Protein AF-0000000085063275 (afdb_homodimer)

InterPro domains:
  IPR004045 Glutathione S-transferase, N-terminal [PF02798] (6-73)
  IPR004045 Glutathione S-transferase, N-terminal [PS50404] (3-80)
  IPR004046 Glutathione S-transferase, C-terminal [PF14497] (107-198)
  IPR010987 Glutathione S-transferase, C-terminal-like [PS50405] (82-203)
  IPR036249 Thioredoxin-like superfamily [SSF52833] (2-77)
  IPR036282 Glutathione S-transferase, C-terminal domain superfamily [SSF47616] (79-200)
  IPR040079 Glutathione transferase family [SFLDS00019] (6-178)
  IPR050213 Glutathione S-transferase superfamily [PTHR11571] (5-200)

Organism: Heterostelium pallidum (strain ATCC 26659 / Pp 5 / PN500) (NCBI:txid670386)

Foldseek 3Di:
DWDAKEWEEALDCFLRVLLVLLCLVLVGGHHYHHDHDDDDPVRLVPADRRDDTWMDTVVDIDHDSLVSNCVSQVVRVFQDDDPVLNVVLSVLLVVLNVLRVLLVVVDDPVSVCCCLPPVNLVSLVVQLVLLVVQCVVAVARQDSTDRDHHSSLSSLQSSLVVCVVSPVCVSNVVRVSSVSNNVVSCPPVSNVVCVVPPDPRPD/DWDAKEWEEALDCFLRVLLVLLCLVLVGGHHYHHDHDDDDPVRLVPADRRDDTWMDTVVDIDHDSLVSNCVSQVVRVFQDDDPVLNVVLSVLLVLLNVLRVLVVVVPDPVSVCCCLPPVNLVSLVVQLVLLVVQCVVAVARQDSTDRDHHSSLSSLQSSLVVCVVSPVCVSNVVRVSSVNNNVVSCPPVSNVVCVVPPDPRPD

Sequence (406 aa):
MTKIPTLYYFNSRGRGEGTRLLLTLAGVKFNDVRYNSALTPEIRSKTTYGTLPFYEDDDIQLAQSLAIESYLAGKFGLAGESPIERAKILSVSQAAIDFVLPIFHSDTDEKKNRFKNDTLPRLLNSYERLLIDNRNTTNEGKYIVGNKLSWADVSVFYVVDFLLFKGFGELVNQYPALNFAKSSFESIPVINDYLQQRAQNNNMTKIPTLYYFNSRGRGEGTRLLLTLAGVKFNDVRYNSALTPEIRSKTTYGTLPFYEDDDIQLAQSLAIESYLAGKFGLAGESPIERAKILSVSQAAIDFVLPIFHSDTDEKKNRFKNDTLPRLLNSYERLLIDNRNTTNEGKYIVGNKLSWADVSVFYVVDFLLFKGFGELVNQYPALNFAKSSFESIPVINDYLQQRAQNNN

Nearest PDB structures (foldseek):
  1tw9-assembly2_C  TM=8.391E-01  e=1.032E-12  Heligmosomoides polygyrus
  5h5l-assembly1_B  TM=8.775E-01  e=6.397E-12  Nilaparvata lugens
  4oft-assembly1_B  TM=8.497E-01  e=5.764E-12  Necator americanus
  2hnl-assembly1_B  TM=7.952E-01  e=3.798E-12  Onchocerca volvulus
  1tu7-assembly1_B  TM=8.939E-01  e=2.216E-10  Onchocerca volvulus

Solvent-accessible surface area (backbone atoms only — not comparable to full-atom values): 21677 Å² total; per-residue (Å²): 129,86,57,69,27,36,41,38,29,53,51,39,49,71,72,43,36,56,47,54,51,54,34,46,73,70,68,49,72,64,45,77,47,62,37,90,62,82,78,48,72,72,58,24,69,74,30,72,61,50,54,74,31,33,37,38,44,74,94,39,75,42,37,43,47,66,18,45,38,50,40,53,20,52,74,71,71,18,42,62,89,44,70,67,49,28,23,51,32,40,20,51,38,54,51,35,49,68,67,51,50,53,74,77,64,44,85,42,69,67,49,42,48,45,36,65,71,46,52,47,52,44,43,51,50,27,55,30,49,40,20,51,53,27,18,73,72,61,74,35,62,61,27,52,58,66,85,48,81,34,49,32,44,50,30,52,32,54,42,54,53,47,38,43,74,72,68,42,42,77,66,55,69,74,34,63,55,46,51,48,26,36,53,57,56,45,62,38,64,64,48,38,54,45,66,73,65,48,77,83,53,87,85,128,85,59,68,28,35,40,38,29,56,50,38,56,66,72,44,36,56,47,54,50,54,33,46,72,69,67,48,72,61,46,79,46,64,36,90,62,83,79,48,71,71,59,24,69,74,29,71,61,50,55,75,29,33,38,39,45,75,93,40,77,42,39,44,48,65,19,46,38,50,40,51,20,50,75,70,70,18,42,64,90,46,67,66,50,28,23,52,29,41,20,50,39,57,51,36,48,68,67,50,49,52,73,76,64,46,84,43,70,66,50,42,50,45,36,64,70,46,52,47,52,45,44,52,49,27,54,31,48,40,20,51,52,27,18,73,71,62,75,35,62,62,24,54,58,67,85,48,82,32,50,32,45,51,30,52,32,54,42,53,52,46,39,44,72,72,68,42,43,79,66,55,70,74,34,63,56,47,51,48,26,36,54,57,56,44,62,38,64,64,49,40,55,44,66,73,65,48,74,82,54,87,86

Structure (mmCIF, N/CA/C/O backbone):
data_AF-0000000085063275-model_v1
#
loop_
_entity.id
_entity.type
_entity.pdbx_description
1 polymer 'Putative glutathione S-transferase'
#
loop_
_atom_site.group_PDB
_atom_site.id
_atom_site.type_symbol
_atom_site.label_atom_id
_atom_site.label_alt_id
_atom_site.label_comp_id
_atom_site.label_asym_id
_atom_site.label_entity_id
_atom_site.label_seq_id
_atom_site.pdbx_PDB_ins_code
_atom_site.Cartn_x
_atom_site.Cartn_y
_atom_site.Cartn_z
_atom_site.occupancy
_atom_site.B_iso_or_equiv
_atom_site.auth_seq_id
_atom_site.auth_comp_id
_atom_site.auth_asym_id
_atom_site.auth_atom_id
_atom_site.pdbx_PDB_model_num
ATOM 1 N N . MET A 1 1 ? -24.641 2.945 -22.391 1 41.97 1 MET A N 1
ATOM 2 C CA . MET A 1 1 ? -23.797 1.777 -22.656 1 41.97 1 MET A CA 1
ATOM 3 C C . MET A 1 1 ? -22.609 1.746 -21.719 1 41.97 1 MET A C 1
ATOM 5 O O . MET A 1 1 ? -21.922 2.76 -21.531 1 41.97 1 MET A O 1
ATOM 9 N N . THR A 1 2 ? -22.562 0.887 -20.734 1 59.59 2 THR A N 1
ATOM 10 C CA . THR A 1 2 ? -21.562 0.877 -19.688 1 59.59 2 THR A CA 1
ATOM 11 C C . THR A 1 2 ? -20.156 0.833 -20.281 1 59.59 2 THR A C 1
ATOM 13 O O . THR A 1 2 ? -19.828 -0.067 -21.047 1 59.59 2 THR A O 1
ATOM 16 N N . LYS A 1 3 ? -19.406 1.879 -20.125 1 80.25 3 LYS A N 1
ATOM 17 C CA . LYS A 1 3 ? -18.078 2.035 -20.734 1 80.25 3 LYS A CA 1
ATOM 18 C C . LYS A 1 3 ? -17.125 0.948 -20.25 1 80.25 3 LYS A C 1
ATOM 20 O O . LYS A 1 3 ? -17.188 0.523 -19.094 1 80.25 3 LYS A O 1
ATOM 25 N N . ILE A 1 4 ? -16.516 0.275 -21.156 1 94.81 4 ILE A N 1
ATOM 26 C CA . ILE A 1 4 ? -15.469 -0.703 -20.891 1 94.81 4 ILE A CA 1
ATOM 27 C C . ILE A 1 4 ? -14.336 -0.047 -20.094 1 94.81 4 ILE A C 1
ATOM 29 O O . ILE A 1 4 ? -13.812 0.995 -20.5 1 94.81 4 ILE A O 1
ATOM 33 N N . PRO A 1 5 ? -14.07 -0.601 -18.938 1 97.5 5 PRO A N 1
ATOM 34 C CA . PRO A 1 5 ? -12.984 -0.019 -18.141 1 97.5 5 PRO A CA 1
ATOM 35 C C . PRO A 1 5 ? -11.648 -0.037 -18.875 1 97.5 5 PRO A C 1
ATOM 37 O O . PRO A 1 5 ? -11.445 -0.847 -19.797 1 97.5 5 PRO A O 1
ATOM 40 N N . THR A 1 6 ? -10.75 0.876 -18.469 1 97.62 6 THR A N 1
ATOM 41 C CA . THR A 1 6 ? -9.422 0.964 -19.078 1 97.62 6 THR A CA 1
ATOM 42 C C . THR A 1 6 ? -8.344 0.973 -18 1 97.62 6 THR A C 1
ATOM 44 O O . THR A 1 6 ? -8.445 1.706 -17.016 1 97.62 6 THR A O 1
ATOM 47 N N . LEU A 1 7 ? -7.383 0.135 -18.156 1 97.56 7 LEU A N 1
ATOM 48 C CA . LEU A 1 7 ? -6.176 0.145 -17.344 1 97.56 7 LEU A CA 1
ATOM 49 C C . LEU A 1 7 ? -4.984 0.671 -18.141 1 97.56 7 LEU A C 1
ATOM 51 O O . LEU A 1 7 ? -4.695 0.181 -19.234 1 97.56 7 LEU A O 1
ATOM 55 N N . TYR A 1 8 ? -4.367 1.708 -17.609 1 96.88 8 TYR A N 1
ATOM 56 C CA . TYR A 1 8 ? -3.137 2.252 -18.172 1 96.88 8 TYR A CA 1
ATOM 57 C C . TYR A 1 8 ? -1.924 1.8 -17.359 1 96.88 8 TYR A C 1
ATOM 59 O O . TYR A 1 8 ? -1.849 2.037 -16.156 1 96.88 8 TYR A O 1
ATOM 67 N N . TYR A 1 9 ? -1.032 1.147 -18.047 1 95.88 9 TYR A N 1
ATOM 68 C CA . TYR A 1 9 ? 0.199 0.706 -17.406 1 95.88 9 TYR A CA 1
ATOM 69 C C . TYR A 1 9 ? 1.302 0.477 -18.422 1 95.88 9 TYR A C 1
ATOM 71 O O . TYR A 1 9 ? 1.097 0.688 -19.625 1 95.88 9 TYR A O 1
ATOM 79 N N . PHE A 1 10 ? 2.473 0.148 -17.953 1 93.56 10 PHE A N 1
ATOM 80 C CA . PHE A 1 10 ? 3.578 -0.184 -18.844 1 93.56 10 PHE A CA 1
ATOM 81 C C . PHE A 1 10 ? 3.395 -1.574 -19.438 1 93.56 10 PHE A C 1
ATOM 83 O O . PHE A 1 10 ? 2.635 -2.387 -18.906 1 93.56 10 PHE A O 1
ATOM 90 N N . ASN A 1 11 ? 4.137 -1.731 -20.516 1 91.88 11 ASN A N 1
ATOM 91 C CA . ASN A 1 11 ? 4.195 -3.072 -21.078 1 91.88 11 ASN A CA 1
ATOM 92 C C . ASN A 1 11 ? 5.047 -4.008 -20.234 1 91.88 11 ASN A C 1
ATOM 94 O O . ASN A 1 11 ? 6.086 -4.492 -20.688 1 91.88 11 ASN A O 1
ATOM 98 N N . SER A 1 12 ? 4.52 -4.293 -19.016 1 88.88 12 SER A N 1
ATOM 99 C CA . SER A 1 12 ? 5.188 -5.094 -18 1 88.88 12 SER A CA 1
ATOM 100 C C . SER A 1 12 ? 4.176 -5.691 -17.031 1 88.88 12 SER A C 1
ATOM 102 O O . SER A 1 12 ? 3.027 -5.254 -16.969 1 88.88 12 SER A O 1
ATOM 104 N N . ARG A 1 13 ? 4.496 -6.734 -16.312 1 85.5 13 ARG A N 1
ATOM 105 C CA . ARG A 1 13 ? 3.635 -7.379 -15.328 1 85.5 13 ARG A CA 1
ATOM 106 C C . ARG A 1 13 ? 3.621 -6.594 -14.023 1 85.5 13 ARG A C 1
ATOM 108 O O . ARG A 1 13 ? 2.584 -6.492 -13.367 1 85.5 13 ARG A O 1
ATOM 115 N N . GLY A 1 14 ? 4.668 -5.91 -13.742 1 88.25 14 GLY A N 1
ATOM 116 C CA . GLY A 1 14 ? 4.891 -5.141 -12.531 1 88.25 14 GLY A CA 1
ATOM 117 C C . GLY A 1 14 ? 3.613 -4.836 -11.773 1 88.25 14 GLY A C 1
ATOM 118 O O . GLY A 1 14 ? 2.771 -5.715 -11.586 1 88.25 14 GLY A O 1
ATOM 119 N N . ARG A 1 15 ? 3.324 -3.686 -11.273 1 92.19 15 ARG A N 1
ATOM 120 C CA . ARG A 1 15 ? 2.25 -3.281 -10.367 1 92.19 15 ARG A CA 1
ATOM 121 C C . ARG A 1 15 ? 0.902 -3.303 -11.086 1 92.19 15 ARG A C 1
ATOM 123 O O . ARG A 1 15 ? -0.148 -3.252 -10.438 1 92.19 15 ARG A O 1
ATOM 130 N N . GLY A 1 16 ? 0.906 -3.387 -12.344 1 94.94 16 GLY A N 1
ATOM 131 C CA . GLY A 1 16 ? -0.338 -3.396 -13.094 1 94.94 16 GLY A CA 1
ATOM 132 C C . GLY A 1 16 ? -0.947 -4.781 -13.227 1 94.94 16 GLY A C 1
ATOM 133 O O . GLY A 1 16 ? -2.121 -4.918 -13.578 1 94.94 16 GLY A O 1
ATOM 134 N N . GLU A 1 17 ? -0.172 -5.797 -12.969 1 95.81 17 GLU A N 1
ATOM 135 C CA . GLU A 1 17 ? -0.595 -7.172 -13.211 1 95.81 17 GLU A CA 1
ATOM 136 C C . GLU A 1 17 ? -1.726 -7.582 -12.273 1 95.81 17 GLU A C 1
ATOM 138 O O . GLU A 1 17 ? -2.619 -8.336 -12.656 1 95.81 17 GLU A O 1
ATOM 143 N N . GLY A 1 18 ? -1.665 -7.148 -10.992 1 97.69 18 GLY A N 1
ATOM 144 C CA . GLY A 1 18 ? -2.74 -7.457 -10.062 1 97.69 18 GLY A CA 1
ATOM 145 C C . GLY A 1 18 ? -4.105 -7.012 -10.562 1 97.69 18 GLY A C 1
ATOM 146 O O . GLY A 1 18 ? -5.078 -7.762 -10.461 1 97.69 18 GLY A O 1
ATOM 147 N N . THR A 1 19 ? -4.176 -5.848 -11.102 1 98.44 19 THR A N 1
ATOM 148 C CA . THR A 1 19 ? -5.426 -5.309 -11.633 1 98.44 19 THR A CA 1
ATOM 149 C C . THR A 1 19 ? -5.906 -6.129 -12.82 1 98.44 19 THR A C 1
ATOM 151 O O . THR A 1 19 ? -7.09 -6.465 -12.906 1 98.44 19 THR A O 1
ATOM 154 N N . ARG A 1 20 ? -4.996 -6.492 -13.711 1 97.5 20 ARG A N 1
ATOM 155 C CA . ARG A 1 20 ? -5.344 -7.312 -14.859 1 97.5 20 ARG A CA 1
ATOM 156 C C . ARG A 1 20 ? -5.953 -8.641 -14.43 1 97.5 20 ARG A C 1
ATOM 158 O O . ARG A 1 20 ? -6.969 -9.07 -14.977 1 97.5 20 ARG A O 1
ATOM 165 N N . LEU A 1 21 ? -5.371 -9.195 -13.477 1 98.25 21 LEU A N 1
ATOM 166 C CA . LEU A 1 21 ? -5.809 -10.508 -13.008 1 98.25 21 LEU A CA 1
ATOM 167 C C . LEU A 1 21 ? -7.164 -10.414 -12.32 1 98.25 21 LEU A C 1
ATOM 169 O O . LEU A 1 21 ? -8.008 -11.297 -12.469 1 98.25 21 LEU A O 1
ATOM 173 N N . LEU A 1 22 ? -7.41 -9.375 -11.531 1 98.75 22 LEU A N 1
ATOM 174 C CA . LEU A 1 22 ? -8.695 -9.195 -10.867 1 98.75 22 LEU A CA 1
ATOM 175 C C . LEU A 1 22 ? -9.812 -9.008 -11.883 1 98.75 22 LEU A C 1
ATOM 177 O O . LEU A 1 22 ? -10.898 -9.594 -11.734 1 98.75 22 LEU A O 1
ATOM 181 N N . LEU A 1 23 ? -9.562 -8.211 -12.898 1 98.38 23 LEU A N 1
ATOM 182 C CA . LEU A 1 23 ? -10.555 -8 -13.945 1 98.38 23 LEU A CA 1
ATOM 183 C C . LEU A 1 23 ? -10.828 -9.289 -14.711 1 98.38 23 LEU A C 1
ATOM 185 O O . LEU A 1 23 ? -11.984 -9.602 -15.023 1 98.38 23 LEU A O 1
ATOM 189 N N . THR A 1 24 ? -9.789 -10.023 -14.969 1 97.75 24 THR A N 1
ATOM 190 C CA . THR A 1 24 ? -9.906 -11.297 -15.672 1 97.75 24 THR A CA 1
ATOM 191 C C . THR A 1 24 ? -10.727 -12.289 -14.852 1 97.75 24 THR A C 1
ATOM 193 O O . THR A 1 24 ? -11.648 -12.922 -15.375 1 97.75 24 THR A O 1
ATOM 196 N N . LEU A 1 25 ? -10.43 -12.422 -13.602 1 97.88 25 LEU A N 1
ATOM 197 C CA . LEU A 1 25 ? -11.141 -13.32 -12.695 1 97.88 25 LEU A CA 1
ATOM 198 C C . LEU A 1 25 ? -12.633 -13 -12.68 1 97.88 25 LEU A C 1
ATOM 200 O O . LEU A 1 25 ? -13.461 -13.898 -12.555 1 97.88 25 LEU A O 1
ATOM 204 N N . ALA A 1 26 ? -12.922 -11.734 -12.766 1 97.62 26 ALA A N 1
ATOM 205 C CA . ALA A 1 26 ? -14.305 -11.281 -12.672 1 97.62 26 ALA A CA 1
ATOM 206 C C . ALA A 1 26 ? -15.016 -11.383 -14.016 1 97.62 26 ALA A C 1
ATOM 208 O O . ALA A 1 26 ? -16.219 -11.141 -14.117 1 97.62 26 ALA A O 1
ATOM 209 N N . GLY A 1 27 ? -14.25 -11.664 -15.055 1 97 27 GLY A N 1
ATOM 210 C CA . GLY A 1 27 ? -14.82 -11.758 -16.391 1 97 27 GLY A CA 1
ATOM 211 C C . GLY A 1 27 ? -15.133 -10.406 -17 1 97 27 GLY A C 1
ATOM 212 O O . GLY A 1 27 ? -16.031 -10.297 -17.844 1 97 27 GLY A O 1
ATOM 213 N N . VAL A 1 28 ? -14.469 -9.438 -16.562 1 96.75 28 VAL A N 1
ATOM 214 C CA . VAL A 1 28 ? -14.711 -8.078 -17.047 1 96.75 28 VAL A CA 1
ATOM 215 C C . VAL A 1 28 ? -13.789 -7.781 -18.219 1 96.75 28 VAL A C 1
ATOM 217 O O . VAL A 1 28 ? -12.562 -7.836 -18.094 1 96.75 28 VAL A O 1
ATOM 220 N N . LYS A 1 29 ? -14.422 -7.535 -19.328 1 96.31 29 LYS A N 1
ATOM 221 C CA . LYS A 1 29 ? -13.648 -7.027 -20.453 1 96.31 29 LYS A CA 1
ATOM 222 C C . LYS A 1 29 ? -13.102 -5.633 -20.156 1 96.31 29 LYS A C 1
ATOM 224 O O . LYS A 1 29 ? -13.805 -4.793 -19.594 1 96.31 29 LYS A O 1
ATOM 229 N N . PHE A 1 30 ? -11.82 -5.41 -20.562 1 97.12 30 PHE A N 1
ATOM 230 C CA . PHE A 1 30 ? -11.219 -4.105 -20.297 1 97.12 30 PHE A CA 1
ATOM 231 C C . PHE A 1 30 ? -10.18 -3.77 -21.375 1 97.12 30 PHE A C 1
ATOM 233 O O . PHE A 1 30 ? -9.656 -4.664 -22.031 1 97.12 30 PHE A O 1
ATOM 240 N N . ASN A 1 31 ? -9.961 -2.455 -21.531 1 97 31 ASN A N 1
ATOM 241 C CA . ASN A 1 31 ? -8.859 -1.982 -22.359 1 97 31 ASN A CA 1
ATOM 242 C C . ASN A 1 31 ? -7.543 -1.951 -21.594 1 97 31 ASN A C 1
ATOM 244 O O . ASN A 1 31 ? -7.43 -1.261 -20.578 1 97 31 ASN A O 1
ATOM 248 N N . ASP A 1 32 ? -6.609 -2.689 -22.062 1 96.06 32 ASP A N 1
ATOM 249 C CA . ASP A 1 32 ? -5.27 -2.719 -21.484 1 96.06 32 ASP A CA 1
ATOM 250 C C . ASP A 1 32 ? -4.305 -1.843 -22.281 1 96.06 32 ASP A C 1
ATOM 252 O O . ASP A 1 32 ? -3.623 -2.326 -23.188 1 96.06 32 ASP A O 1
ATOM 256 N N . VAL A 1 33 ? -4.184 -0.57 -21.891 1 95.38 33 VAL A N 1
ATOM 257 C CA . VAL A 1 33 ? -3.309 0.368 -22.594 1 95.38 33 VAL A CA 1
ATOM 258 C C . VAL A 1 33 ? -1.892 0.268 -22.031 1 95.38 33 VAL A C 1
ATOM 260 O O . VAL A 1 33 ? -1.658 0.576 -20.859 1 95.38 33 VAL A O 1
ATOM 263 N N . ARG A 1 34 ? -0.971 -0.098 -22.844 1 94.5 34 ARG A N 1
ATOM 264 C CA . ARG A 1 34 ? 0.395 -0.368 -22.406 1 94.5 34 ARG A CA 1
ATOM 265 C C . ARG A 1 34 ? 1.375 0.624 -23.031 1 94.5 34 ARG A C 1
ATOM 267 O O . ARG A 1 34 ? 1.298 0.916 -24.219 1 94.5 34 ARG A O 1
ATOM 274 N N . TYR A 1 35 ? 2.211 1.135 -22.172 1 93.31 35 TYR A N 1
ATOM 275 C CA . TYR A 1 35 ? 3.252 2.053 -22.625 1 93.31 35 TYR A CA 1
ATOM 276 C C . TYR A 1 35 ? 4.617 1.376 -22.609 1 93.31 35 TYR A C 1
ATOM 278 O O . TYR A 1 35 ? 4.941 0.629 -21.688 1 93.31 35 TYR A O 1
ATOM 286 N N . ASN A 1 36 ? 5.48 1.616 -23.578 1 89.31 36 ASN A N 1
ATOM 287 C CA . ASN A 1 36 ? 6.793 0.994 -23.703 1 89.31 36 ASN A CA 1
ATOM 288 C C . ASN A 1 36 ? 7.902 1.934 -23.234 1 89.31 36 ASN A C 1
ATOM 290 O O . ASN A 1 36 ? 9.062 1.528 -23.141 1 89.31 36 ASN A O 1
ATOM 294 N N . SER A 1 37 ? 7.531 3.113 -23.031 1 82.31 37 SER A N 1
ATOM 295 C CA . SER A 1 37 ? 8.539 4.109 -22.672 1 82.31 37 SER A CA 1
ATOM 296 C C . SER A 1 37 ? 8.086 4.957 -21.5 1 82.31 37 SER A C 1
ATOM 298 O O . SER A 1 37 ? 7.02 4.715 -20.922 1 82.31 37 SER A O 1
ATOM 300 N N . ALA A 1 38 ? 8.977 5.859 -21.203 1 85.69 38 ALA A N 1
ATOM 301 C CA . ALA A 1 38 ? 8.648 6.82 -20.156 1 85.69 38 ALA A CA 1
ATOM 302 C C . ALA A 1 38 ? 7.406 7.629 -20.531 1 85.69 38 ALA A C 1
ATOM 304 O O . ALA A 1 38 ? 7.145 7.883 -21.703 1 85.69 38 ALA A O 1
ATOM 305 N N . LEU A 1 39 ? 6.703 7.957 -19.516 1 90.62 39 LEU A N 1
ATOM 306 C CA . LEU A 1 39 ? 5.457 8.688 -19.719 1 90.62 39 LEU A CA 1
ATOM 307 C C . LEU A 1 39 ? 5.734 10.109 -20.203 1 90.62 39 LEU A C 1
ATOM 309 O O . LEU A 1 39 ? 6.625 10.789 -19.672 1 90.62 39 LEU A O 1
ATOM 313 N N . THR A 1 40 ? 5.027 10.484 -21.234 1 91.12 40 THR A N 1
ATOM 314 C CA . THR A 1 40 ? 5.074 11.875 -21.672 1 91.12 40 THR A CA 1
ATOM 315 C C . THR A 1 40 ? 4.336 12.781 -20.688 1 91.12 40 THR A C 1
ATOM 317 O O . THR A 1 40 ? 3.488 12.312 -19.922 1 91.12 40 THR A O 1
ATOM 320 N N . PRO A 1 41 ? 4.688 14.023 -20.703 1 90.31 41 PRO A N 1
ATOM 321 C CA . PRO A 1 41 ? 3.965 14.969 -19.844 1 90.31 41 PRO A CA 1
ATOM 322 C C . PRO A 1 41 ? 2.455 14.93 -20.078 1 90.31 41 PRO A C 1
ATOM 324 O O . PRO A 1 41 ? 1.684 15.086 -19.125 1 90.31 41 PRO A O 1
ATOM 327 N N . GLU A 1 42 ? 2.064 14.672 -21.234 1 90.06 42 GLU A N 1
ATOM 328 C CA . GLU A 1 42 ? 0.644 14.633 -21.562 1 90.06 42 GLU A CA 1
ATOM 329 C C . GLU A 1 42 ? -0.051 13.469 -20.859 1 90.06 42 GLU A C 1
ATOM 331 O O . GLU A 1 42 ? -1.136 13.633 -20.297 1 90.06 42 GLU A O 1
ATOM 336 N N . ILE A 1 43 ? 0.596 12.359 -20.844 1 88.69 43 ILE A N 1
ATOM 337 C CA . ILE A 1 43 ? 0.023 11.188 -20.203 1 88.69 43 ILE A CA 1
ATOM 338 C C . ILE A 1 43 ? 0.021 11.383 -18.688 1 88.69 43 ILE A C 1
ATOM 340 O O . ILE A 1 43 ? -0.962 11.062 -18.016 1 88.69 43 ILE A O 1
ATOM 344 N N . ARG A 1 44 ? 1.11 11.945 -18.172 1 92.19 44 ARG A N 1
ATOM 345 C CA . ARG A 1 44 ? 1.237 12.18 -16.734 1 92.19 44 ARG A CA 1
ATOM 346 C C . ARG A 1 44 ? 0.142 13.109 -16.234 1 92.19 44 ARG A C 1
ATOM 348 O O . ARG A 1 44 ? -0.382 12.922 -15.133 1 92.19 44 ARG A O 1
ATOM 355 N N . SER A 1 45 ? -0.187 14.055 -17.062 1 90.38 45 SER A N 1
ATOM 356 C CA . SER A 1 45 ? -1.156 15.062 -16.641 1 90.38 45 SER A CA 1
ATOM 357 C C . SER A 1 45 ? -2.553 14.461 -16.516 1 90.38 45 SER A C 1
ATOM 359 O O . SER A 1 45 ? -3.418 15.031 -15.836 1 90.38 45 SER A O 1
ATOM 361 N N . LYS A 1 46 ? -2.73 13.281 -17.047 1 89.38 46 LYS A N 1
ATOM 362 C CA . LYS A 1 46 ? -4.039 12.633 -17.031 1 89.38 46 LYS A CA 1
ATOM 363 C C . LYS A 1 46 ? -4.191 11.75 -15.789 1 89.38 46 LYS A C 1
ATOM 365 O O . LYS A 1 46 ? -5.301 11.328 -15.453 1 89.38 46 LYS A O 1
ATOM 370 N N . THR A 1 47 ? -3.078 11.555 -15.18 1 94.81 47 THR A N 1
ATOM 371 C CA . THR A 1 47 ? -3.113 10.648 -14.039 1 94.81 47 THR A CA 1
ATOM 372 C C . THR A 1 47 ? -3.057 11.422 -12.727 1 94.81 47 THR A C 1
ATOM 374 O O . THR A 1 47 ? -2.574 12.555 -12.695 1 94.81 47 THR A O 1
ATOM 377 N N . THR A 1 48 ? -3.533 10.883 -11.742 1 96.38 48 THR A N 1
ATOM 378 C CA . THR A 1 48 ? -3.682 11.562 -10.461 1 96.38 48 THR A CA 1
ATOM 379 C C . THR A 1 48 ? -2.324 12 -9.922 1 96.38 48 THR A C 1
ATOM 381 O O . THR A 1 48 ? -2.17 13.133 -9.453 1 96.38 48 THR A O 1
ATOM 384 N N . TYR A 1 49 ? -1.351 11.133 -9.992 1 97.38 49 TYR A N 1
ATOM 385 C CA . TYR A 1 49 ? -0.066 11.422 -9.359 1 97.38 49 TYR A CA 1
ATOM 386 C C . TYR A 1 49 ? 1.046 11.484 -10.406 1 97.38 49 TYR A C 1
ATOM 388 O O . TYR A 1 49 ? 2.229 11.508 -10.055 1 97.38 49 TYR A O 1
ATOM 396 N N . GLY A 1 50 ? 0.679 11.406 -11.688 1 94.88 50 GLY A N 1
ATOM 397 C CA . GLY A 1 50 ? 1.66 11.406 -12.766 1 94.88 50 GLY A CA 1
ATOM 398 C C . GLY A 1 50 ? 2.35 10.07 -12.945 1 94.88 50 GLY A C 1
ATOM 399 O O . GLY A 1 50 ? 3.439 10 -13.516 1 94.88 50 GLY A O 1
ATOM 400 N N . THR A 1 51 ? 1.762 9.062 -12.367 1 94.06 51 THR A N 1
ATOM 401 C CA . THR A 1 51 ? 2.361 7.738 -12.422 1 94.06 51 THR A CA 1
ATOM 402 C C . THR A 1 51 ? 1.33 6.695 -12.852 1 94.06 51 THR A C 1
ATOM 404 O O . THR A 1 51 ? 0.139 6.996 -12.945 1 94.06 51 THR A O 1
ATOM 407 N N . LEU A 1 52 ? 1.785 5.551 -13.211 1 95.5 52 LEU A N 1
ATOM 408 C CA . LEU A 1 52 ? 0.981 4.371 -13.523 1 95.5 52 LEU A CA 1
ATOM 409 C C . LEU A 1 52 ? 1.159 3.299 -12.453 1 95.5 52 LEU A C 1
ATOM 411 O O . LEU A 1 52 ? 2.191 3.252 -11.781 1 95.5 52 LEU A O 1
ATOM 415 N N . PRO A 1 53 ? 0.092 2.514 -12.203 1 97.12 53 PRO A N 1
ATOM 416 C CA . PRO A 1 53 ? -1.114 2.283 -13 1 97.12 53 PRO A CA 1
ATOM 417 C C . PRO A 1 53 ? -2.188 3.344 -12.766 1 97.12 53 PRO A C 1
ATOM 419 O O . PRO A 1 53 ? -2.182 4.016 -11.734 1 97.12 53 PRO A O 1
ATOM 422 N N . PHE A 1 54 ? -3.006 3.523 -13.75 1 97.81 54 PHE A N 1
ATOM 423 C CA . PHE A 1 54 ? -4.188 4.375 -13.727 1 97.81 54 PHE A CA 1
ATOM 424 C C . PHE A 1 54 ? -5.398 3.643 -14.297 1 97.81 54 PHE A C 1
ATOM 426 O O . PHE A 1 54 ? -5.293 2.957 -15.312 1 97.81 54 PHE A O 1
ATOM 433 N N . TYR A 1 55 ? -6.543 3.719 -13.609 1 98.25 55 TYR A N 1
ATOM 434 C CA . TYR A 1 55 ? -7.742 2.961 -13.945 1 98.25 55 TYR A CA 1
ATOM 435 C C . TYR A 1 55 ? -8.938 3.889 -14.148 1 98.25 55 TYR A C 1
ATOM 437 O O . TYR A 1 55 ? -9.164 4.797 -13.352 1 98.25 55 TYR A O 1
ATOM 445 N N . GLU A 1 56 ? -9.625 3.688 -15.258 1 97.12 56 GLU A N 1
ATOM 446 C CA . GLU A 1 56 ? -10.844 4.445 -15.562 1 97.12 56 GLU A CA 1
ATOM 447 C C . GLU A 1 56 ? -12.023 3.514 -15.797 1 97.12 56 GLU A C 1
ATOM 449 O O . GLU A 1 56 ? -11.898 2.496 -16.484 1 97.12 56 GLU A O 1
ATOM 454 N N . ASP A 1 57 ? -13.141 3.752 -15.18 1 96 57 ASP A N 1
ATOM 455 C CA . ASP A 1 57 ? -14.406 3.059 -15.367 1 96 57 ASP A CA 1
ATOM 456 C C . ASP A 1 57 ? -15.586 4.016 -15.195 1 96 57 ASP A C 1
ATOM 458 O O . ASP A 1 57 ? -16 4.301 -14.07 1 96 57 ASP A O 1
ATOM 462 N N . ASP A 1 58 ? -16.203 4.395 -16.312 1 89.88 58 ASP A N 1
ATOM 463 C CA . ASP A 1 58 ? -17.266 5.398 -16.297 1 89.88 58 ASP A CA 1
ATOM 464 C C . ASP A 1 58 ? -16.812 6.656 -15.555 1 89.88 58 ASP A C 1
ATOM 466 O O . ASP A 1 58 ? -15.836 7.297 -15.938 1 89.88 58 ASP A O 1
ATOM 470 N N . ASP A 1 59 ? -17.375 6.941 -14.484 1 87.25 59 ASP A N 1
ATOM 471 C CA . ASP A 1 59 ? -17.062 8.203 -13.812 1 87.25 59 ASP A CA 1
ATOM 472 C C . ASP A 1 59 ? -16.031 7.992 -12.703 1 87.25 59 ASP A C 1
ATOM 474 O O . ASP A 1 59 ? -15.859 8.852 -11.844 1 87.25 59 ASP A O 1
ATOM 478 N N . ILE A 1 60 ? -15.375 6.871 -12.852 1 91.75 60 ILE A N 1
ATOM 479 C CA . ILE A 1 60 ? -14.391 6.562 -11.82 1 91.75 60 ILE A CA 1
ATOM 480 C C . ILE A 1 60 ? -12.984 6.66 -12.406 1 91.75 60 ILE A C 1
ATOM 482 O O . ILE A 1 60 ? -12.727 6.156 -13.5 1 91.75 60 ILE A O 1
ATOM 486 N N . GLN A 1 61 ? -12.102 7.422 -11.789 1 95.94 61 GLN A N 1
ATOM 487 C CA . GLN A 1 61 ? -10.664 7.465 -12.039 1 95.94 61 GLN A CA 1
ATOM 488 C C . GLN A 1 61 ? -9.883 7.16 -10.766 1 95.94 61 GLN A C 1
ATOM 490 O O . GLN A 1 61 ? -10.117 7.773 -9.727 1 95.94 61 GLN A O 1
ATOM 495 N N . LEU A 1 62 ? -9.016 6.199 -10.906 1 97.81 62 LEU A N 1
ATOM 496 C CA . LEU A 1 62 ? -8.289 5.766 -9.719 1 97.81 62 LEU A CA 1
ATOM 497 C C . LEU A 1 62 ? -6.824 5.492 -10.047 1 97.81 62 LEU A C 1
ATOM 499 O O . LEU A 1 62 ? -6.516 4.902 -11.086 1 97.81 62 LEU A O 1
ATOM 503 N N . ALA A 1 63 ? -5.973 5.949 -9.102 1 97.69 63 ALA A N 1
ATOM 504 C CA . ALA A 1 63 ? -4.539 5.68 -9.188 1 97.69 63 ALA A CA 1
ATOM 505 C C . ALA A 1 63 ? -4.059 4.867 -7.988 1 97.69 63 ALA A C 1
ATOM 507 O O . ALA A 1 63 ? -4.789 4.715 -7.004 1 97.69 63 ALA A O 1
ATOM 508 N N . GLN A 1 64 ? -2.848 4.441 -8.102 1 98.12 64 GLN A N 1
ATOM 509 C CA . GLN A 1 64 ? -2.186 3.613 -7.102 1 98.12 64 GLN A CA 1
ATOM 510 C C . GLN A 1 64 ? -2.689 2.174 -7.152 1 98.12 64 GLN A C 1
ATOM 512 O O . GLN A 1 64 ? -3.893 1.93 -7.066 1 98.12 64 GLN A O 1
ATOM 517 N N . SER A 1 65 ? -1.771 1.25 -7.277 1 98.12 65 SER A N 1
ATOM 518 C CA . SER A 1 65 ? -2.088 -0.144 -7.566 1 98.12 65 SER A CA 1
ATOM 519 C C . SER A 1 65 ? -2.957 -0.753 -6.473 1 98.12 65 SER A C 1
ATOM 521 O O . SER A 1 65 ? -3.996 -1.351 -6.762 1 98.12 65 SER A O 1
ATOM 523 N N . LEU A 1 66 ? -2.631 -0.507 -5.207 1 98.69 66 LEU A N 1
ATOM 524 C CA . LEU A 1 66 ? -3.395 -1.13 -4.133 1 98.69 66 LEU A CA 1
ATOM 525 C C . LEU A 1 66 ? -4.801 -0.547 -4.059 1 98.69 66 LEU A C 1
ATOM 527 O O . LEU A 1 66 ? -5.754 -1.255 -3.727 1 98.69 66 LEU A O 1
ATOM 531 N N . ALA A 1 67 ? -4.918 0.733 -4.309 1 98.75 67 ALA A N 1
ATOM 532 C CA . ALA A 1 67 ? -6.238 1.357 -4.297 1 98.75 67 ALA A CA 1
ATOM 533 C C . ALA A 1 67 ? -7.125 0.788 -5.402 1 98.75 67 ALA A C 1
ATOM 535 O O . ALA A 1 67 ? -8.289 0.459 -5.164 1 98.75 67 ALA A O 1
ATOM 536 N N . ILE A 1 68 ? -6.574 0.662 -6.594 1 98.75 68 ILE A N 1
ATOM 537 C CA . ILE A 1 68 ? -7.309 0.101 -7.723 1 98.75 68 ILE A CA 1
ATOM 538 C C . ILE A 1 68 ? -7.727 -1.333 -7.402 1 98.75 68 ILE A C 1
ATOM 540 O O . ILE A 1 68 ? -8.898 -1.688 -7.539 1 98.75 68 ILE A O 1
ATOM 544 N N . GLU A 1 69 ? -6.773 -2.064 -6.93 1 98.88 69 GLU A N 1
ATOM 545 C CA . GLU A 1 69 ? -7.02 -3.479 -6.668 1 98.88 69 GLU A CA 1
ATOM 546 C C . GLU A 1 69 ? -8.008 -3.66 -5.52 1 98.88 69 GLU A C 1
ATOM 548 O O . GLU A 1 69 ? -8.875 -4.535 -5.578 1 98.88 69 GLU A O 1
ATOM 553 N N . SER A 1 70 ? -7.867 -2.857 -4.523 1 98.81 70 SER A N 1
ATOM 554 C CA . SER A 1 70 ? -8.789 -2.934 -3.395 1 98.81 70 SER A CA 1
ATOM 555 C C . SER A 1 70 ? -10.219 -2.627 -3.83 1 98.81 70 SER A C 1
ATOM 557 O O . SER A 1 70 ? -11.164 -3.289 -3.393 1 98.81 70 SER A O 1
ATOM 559 N N . TYR A 1 71 ? -10.383 -1.643 -4.66 1 98.62 71 TYR A N 1
ATOM 560 C CA . TYR A 1 71 ? -11.695 -1.278 -5.184 1 98.62 71 TYR A CA 1
ATOM 561 C C . TYR A 1 71 ? -12.312 -2.434 -5.961 1 98.62 71 TYR A C 1
ATOM 563 O O . TYR A 1 71 ? -13.461 -2.811 -5.719 1 98.62 71 TYR A O 1
ATOM 571 N N . LEU A 1 72 ? -11.578 -3.01 -6.848 1 98.75 72 LEU A N 1
ATOM 572 C CA . LEU A 1 72 ? -12.055 -4.102 -7.688 1 98.75 72 LEU A CA 1
ATOM 573 C C . LEU A 1 72 ? -12.336 -5.348 -6.848 1 98.75 72 LEU A C 1
ATOM 575 O O . LEU A 1 72 ? -13.336 -6.039 -7.078 1 98.75 72 LEU A O 1
ATOM 579 N N . ALA A 1 73 ? -11.43 -5.621 -5.918 1 98.81 73 ALA A N 1
ATOM 580 C CA . ALA A 1 73 ? -11.641 -6.773 -5.047 1 98.81 73 ALA A CA 1
ATOM 581 C C . ALA A 1 73 ? -12.953 -6.645 -4.281 1 98.81 73 ALA A C 1
ATOM 583 O O . ALA A 1 73 ? -13.688 -7.625 -4.121 1 98.81 73 ALA A O 1
ATOM 584 N N . GLY A 1 74 ? -13.195 -5.434 -3.756 1 98.19 74 GLY A N 1
ATOM 585 C CA . GLY A 1 74 ? -14.477 -5.195 -3.105 1 98.19 74 GLY A CA 1
ATOM 586 C C . GLY A 1 74 ? -15.656 -5.395 -4.031 1 98.19 74 GLY A C 1
ATOM 587 O O . GLY A 1 74 ? -16.641 -6.043 -3.66 1 98.19 74 GLY A O 1
ATOM 588 N N . LYS A 1 75 ? -15.57 -4.867 -5.172 1 97.31 75 LYS A N 1
ATOM 589 C CA . LYS A 1 75 ? -16.641 -4.93 -6.168 1 97.31 75 LYS A CA 1
ATOM 590 C C . LYS A 1 75 ? -16.969 -6.375 -6.535 1 97.31 75 LYS A C 1
ATOM 592 O O . LYS A 1 75 ? -18.125 -6.711 -6.773 1 97.31 75 LYS A O 1
ATOM 597 N N . PHE A 1 76 ? -15.984 -7.223 -6.527 1 98.06 76 PHE A N 1
ATOM 598 C CA . PHE A 1 76 ? -16.172 -8.57 -7.059 1 98.06 76 PHE A CA 1
ATOM 599 C C . PHE A 1 76 ? -16.234 -9.594 -5.934 1 98.06 76 PHE A C 1
ATOM 601 O O . PHE A 1 76 ? -16.188 -10.797 -6.18 1 98.06 76 PHE A O 1
ATOM 608 N N . GLY A 1 77 ? -16.25 -9.172 -4.684 1 97.81 77 GLY A N 1
ATOM 609 C CA . GLY A 1 77 ? -16.422 -10.062 -3.545 1 97.81 77 GLY A CA 1
ATOM 610 C C . GLY A 1 77 ? -15.148 -10.797 -3.17 1 97.81 77 GLY A C 1
ATOM 611 O O . GLY A 1 77 ? -15.203 -11.93 -2.688 1 97.81 77 GLY A O 1
ATOM 612 N N . LEU A 1 78 ? -14 -10.156 -3.355 1 98.5 78 LEU A N 1
ATOM 613 C CA . LEU A 1 78 ? -12.703 -10.797 -3.133 1 98.5 78 LEU A CA 1
ATOM 614 C C . LEU A 1 78 ? -11.93 -10.086 -2.025 1 98.5 78 LEU A C 1
ATOM 616 O O . LEU A 1 78 ? -10.734 -10.328 -1.844 1 98.5 78 LEU A O 1
ATOM 620 N N . ALA A 1 79 ? -12.539 -9.156 -1.285 1 98.19 79 ALA A N 1
ATOM 621 C CA . ALA A 1 79 ? -11.82 -8.297 -0.353 1 98.19 79 ALA A CA 1
ATOM 622 C C . ALA A 1 79 ? -11.938 -8.812 1.077 1 98.19 79 ALA A C 1
ATOM 624 O O . ALA A 1 79 ? -11.359 -8.234 2.002 1 98.19 79 ALA A O 1
ATOM 625 N N . GLY A 1 80 ? -12.602 -9.945 1.299 1 96.62 80 GLY A N 1
ATOM 626 C CA . GLY A 1 80 ? -12.781 -10.469 2.643 1 96.62 80 GLY A CA 1
ATOM 627 C C . GLY A 1 80 ? -14.109 -10.078 3.26 1 96.62 80 GLY A C 1
ATOM 628 O O . GLY A 1 80 ? -14.781 -9.164 2.779 1 96.62 80 GLY A O 1
ATOM 629 N N . GLU A 1 81 ? -14.484 -10.727 4.414 1 95.31 81 GLU A N 1
ATOM 630 C CA . GLU A 1 81 ? -15.828 -10.578 4.965 1 95.31 81 GLU A CA 1
ATOM 631 C C . GLU A 1 81 ? -15.797 -9.828 6.297 1 95.31 81 GLU A C 1
ATOM 633 O O . GLU A 1 81 ? -16.812 -9.281 6.727 1 95.31 81 GLU A O 1
ATOM 638 N N . SER A 1 82 ? -14.734 -9.867 6.957 1 96.56 82 SER A N 1
ATOM 639 C CA . SER A 1 82 ? -14.586 -9.18 8.234 1 96.56 82 SER A CA 1
ATOM 640 C C . SER A 1 82 ? -13.492 -8.125 8.172 1 96.56 82 SER A C 1
ATOM 642 O O . SER A 1 82 ? -12.625 -8.164 7.293 1 96.56 82 SER A O 1
ATOM 644 N N . PRO A 1 83 ? -13.523 -7.156 9.109 1 96.5 83 PRO A N 1
ATOM 645 C CA . PRO A 1 83 ? -12.492 -6.113 9.117 1 96.5 83 PRO A CA 1
ATOM 646 C C . PRO A 1 83 ? -11.078 -6.684 9.219 1 96.5 83 PRO A C 1
ATOM 648 O O . PRO A 1 83 ? -10.18 -6.227 8.516 1 96.5 83 PRO A O 1
ATOM 651 N N . ILE A 1 84 ? -10.93 -7.676 10.047 1 96.69 84 ILE A N 1
ATOM 652 C CA . ILE A 1 84 ? -9.594 -8.227 10.242 1 96.69 84 ILE A CA 1
ATOM 653 C C . ILE A 1 84 ? -9.172 -9.008 9 1 96.69 84 ILE A C 1
ATOM 655 O O . ILE A 1 84 ? -8 -8.984 8.609 1 96.69 84 ILE A O 1
ATOM 659 N N . GLU A 1 85 ? -10.07 -9.773 8.398 1 97.06 85 GLU A N 1
ATOM 660 C CA . GLU A 1 85 ? -9.742 -10.484 7.172 1 97.06 85 GLU A CA 1
ATOM 661 C C . GLU A 1 85 ? -9.352 -9.516 6.059 1 97.06 85 GLU A C 1
ATOM 663 O O . GLU A 1 85 ? -8.391 -9.758 5.328 1 97.06 85 GLU A O 1
ATOM 668 N N . ARG A 1 86 ? -10.086 -8.422 5.953 1 98.19 86 ARG A N 1
ATOM 669 C CA . ARG A 1 86 ? -9.773 -7.398 4.961 1 98.19 86 ARG A CA 1
ATOM 670 C C . ARG A 1 86 ? -8.391 -6.812 5.195 1 98.19 86 ARG A C 1
ATOM 672 O O . ARG A 1 86 ? -7.637 -6.586 4.242 1 98.19 86 ARG A O 1
ATOM 679 N N . ALA A 1 87 ? -8.062 -6.609 6.414 1 98.31 87 ALA A N 1
ATOM 680 C CA . ALA A 1 87 ? -6.754 -6.055 6.758 1 98.31 87 ALA A CA 1
ATOM 681 C C . ALA A 1 87 ? -5.633 -7.035 6.422 1 98.31 87 ALA A C 1
ATOM 683 O O . ALA A 1 87 ? -4.582 -6.637 5.91 1 98.31 87 ALA A O 1
ATOM 684 N N . LYS A 1 88 ? -5.859 -8.273 6.723 1 98.19 88 LYS A N 1
ATOM 685 C CA . LYS A 1 88 ? -4.859 -9.297 6.414 1 98.19 88 LYS A CA 1
ATOM 686 C C . LYS A 1 88 ? -4.66 -9.43 4.91 1 98.19 88 LYS A C 1
ATOM 688 O O . LYS A 1 88 ? -3.533 -9.609 4.441 1 98.19 88 LYS A O 1
ATOM 693 N N . ILE A 1 89 ? -5.734 -9.352 4.191 1 98.75 89 ILE A N 1
ATOM 694 C CA . ILE A 1 89 ? -5.664 -9.414 2.734 1 98.75 89 ILE A CA 1
ATOM 695 C C . ILE A 1 89 ? -4.859 -8.234 2.203 1 98.75 89 ILE A C 1
ATOM 697 O O . ILE A 1 89 ? -3.975 -8.406 1.36 1 98.75 89 ILE A O 1
ATOM 701 N N . LEU A 1 90 ? -5.094 -7.066 2.711 1 98.88 90 LEU A N 1
ATOM 702 C CA . LEU A 1 90 ? -4.324 -5.891 2.309 1 98.88 90 LEU A CA 1
ATOM 703 C C . LEU A 1 90 ? -2.865 -6.031 2.725 1 98.88 90 LEU A C 1
ATOM 705 O O . LEU A 1 90 ? -1.965 -5.617 1.989 1 98.88 90 LEU A O 1
ATOM 709 N N . SER A 1 91 ? -2.652 -6.598 3.836 1 98.81 91 SER A N 1
ATOM 710 C CA . SER A 1 91 ? -1.289 -6.812 4.309 1 98.81 91 SER A CA 1
ATOM 711 C C . SER A 1 91 ? -0.495 -7.672 3.332 1 98.81 91 SER A C 1
ATOM 713 O O . SER A 1 91 ? 0.62 -7.316 2.945 1 98.81 91 SER A O 1
ATOM 715 N N . VAL A 1 92 ? -1.069 -8.75 2.902 1 98.75 92 VAL A N 1
ATOM 716 C CA . VAL A 1 92 ? -0.431 -9.648 1.946 1 98.75 92 VAL A CA 1
ATOM 717 C C . VAL A 1 92 ? -0.198 -8.914 0.626 1 98.75 92 VAL A C 1
ATOM 719 O O . VAL A 1 92 ? 0.875 -9.023 0.03 1 98.75 92 VAL A O 1
ATOM 722 N N . SER A 1 93 ? -1.187 -8.156 0.228 1 98.75 93 SER A N 1
ATOM 723 C CA . SER A 1 93 ? -1.12 -7.473 -1.058 1 98.75 93 SER A CA 1
ATOM 724 C C . SER A 1 93 ? -0.089 -6.348 -1.031 1 98.75 93 SER A C 1
ATOM 726 O O . SER A 1 93 ? 0.589 -6.098 -2.031 1 98.75 93 SER A O 1
ATOM 728 N N . GLN A 1 94 ? -0.065 -5.664 0.055 1 98.5 94 GLN A N 1
ATOM 729 C CA . GLN A 1 94 ? 0.974 -4.648 0.183 1 98.5 94 GLN A CA 1
ATOM 730 C C . GLN A 1 94 ? 2.363 -5.277 0.203 1 98.5 94 GLN A C 1
ATOM 732 O O . GLN A 1 94 ? 3.301 -4.746 -0.393 1 98.5 94 GLN A O 1
ATOM 737 N N . ALA A 1 95 ? 2.551 -6.391 0.899 1 98.19 95 ALA A N 1
ATOM 738 C CA . ALA A 1 95 ? 3.834 -7.086 0.947 1 98.19 95 ALA A CA 1
ATOM 739 C C . ALA A 1 95 ? 4.277 -7.512 -0.449 1 98.19 95 ALA A C 1
ATOM 741 O O . ALA A 1 95 ? 5.477 -7.566 -0.736 1 98.19 95 ALA A O 1
ATOM 742 N N . ALA A 1 96 ? 3.338 -7.777 -1.311 1 97.88 96 ALA A N 1
ATOM 743 C CA . ALA A 1 96 ? 3.65 -8.156 -2.688 1 97.88 96 ALA A CA 1
ATOM 744 C C . ALA A 1 96 ? 4.488 -7.078 -3.373 1 97.88 96 ALA A C 1
ATOM 746 O O . ALA A 1 96 ? 5.383 -7.387 -4.164 1 97.88 96 ALA A O 1
ATOM 747 N N . ILE A 1 97 ? 4.246 -5.863 -3.055 1 95.38 97 ILE A N 1
ATOM 748 C CA . ILE A 1 97 ? 4.969 -4.738 -3.635 1 95.38 97 ILE A CA 1
ATOM 749 C C . ILE A 1 97 ? 6.434 -4.793 -3.215 1 95.38 97 ILE A C 1
ATOM 751 O O . ILE A 1 97 ? 7.324 -4.461 -4 1 95.38 97 ILE A O 1
ATOM 755 N N . ASP A 1 98 ? 6.691 -5.285 -2.029 1 94.94 98 ASP A N 1
ATOM 756 C CA . ASP A 1 98 ? 8.047 -5.379 -1.502 1 94.94 98 ASP A CA 1
ATOM 757 C C . ASP A 1 98 ? 8.859 -6.438 -2.25 1 94.94 98 ASP A C 1
ATOM 759 O O . ASP A 1 98 ? 10.086 -6.402 -2.252 1 94.94 98 ASP A O 1
ATOM 763 N N . PHE A 1 99 ? 8.195 -7.41 -2.889 1 95.75 99 PHE A N 1
ATOM 764 C CA . PHE A 1 99 ? 8.852 -8.398 -3.734 1 95.75 99 PHE A CA 1
ATOM 765 C C . PHE A 1 99 ? 9.273 -7.785 -5.062 1 95.75 99 PHE A C 1
ATOM 767 O O . PHE A 1 99 ? 10.344 -8.109 -5.59 1 95.75 99 PHE A O 1
ATOM 774 N N . VAL A 1 100 ? 8.43 -6.883 -5.539 1 93.06 100 VAL A N 1
ATOM 775 C CA . VAL A 1 100 ? 8.492 -6.5 -6.945 1 93.06 100 VAL A CA 1
ATOM 776 C C . VAL A 1 100 ? 9.367 -5.258 -7.102 1 93.06 100 VAL A C 1
ATOM 778 O O . VAL A 1 100 ? 10.227 -5.203 -7.984 1 93.06 100 VAL A O 1
ATOM 781 N N . LEU A 1 101 ? 9.25 -4.309 -6.227 1 89.69 101 LEU A N 1
ATOM 782 C CA . LEU A 1 101 ? 9.836 -2.986 -6.406 1 89.69 101 LEU A CA 1
ATOM 783 C C . LEU A 1 101 ? 11.359 -3.068 -6.445 1 89.69 101 LEU A C 1
ATOM 785 O O . LEU A 1 101 ? 12 -2.441 -7.289 1 89.69 101 LEU A O 1
ATOM 789 N N . PRO A 1 102 ? 11.961 -3.869 -5.547 1 90.44 102 PRO A N 1
ATOM 790 C CA . PRO A 1 102 ? 13.43 -3.918 -5.566 1 90.44 102 PRO A CA 1
ATOM 791 C C . PRO A 1 102 ? 13.984 -4.445 -6.887 1 90.44 102 PRO A C 1
ATOM 793 O O . PRO A 1 102 ? 15.102 -4.098 -7.273 1 90.44 102 PRO A O 1
ATOM 796 N N . ILE A 1 103 ? 13.234 -5.266 -7.531 1 89.69 103 ILE A N 1
ATOM 797 C CA . ILE A 1 103 ? 13.688 -5.836 -8.797 1 89.69 103 ILE A CA 1
ATOM 798 C C . ILE A 1 103 ? 13.812 -4.73 -9.844 1 89.69 103 ILE A C 1
ATOM 800 O O . ILE A 1 103 ? 14.695 -4.777 -10.703 1 89.69 103 ILE A O 1
ATOM 804 N N . PHE A 1 104 ? 13.016 -3.666 -9.688 1 83.31 104 PHE A N 1
ATOM 805 C CA . PHE A 1 104 ? 13.039 -2.557 -10.633 1 83.31 104 PHE A CA 1
ATOM 806 C C . PHE A 1 104 ? 14.031 -1.488 -10.188 1 83.31 104 PHE A C 1
ATOM 808 O O . PHE A 1 104 ? 14.562 -0.746 -11.016 1 83.31 104 PHE A O 1
ATOM 815 N N . HIS A 1 105 ? 14.367 -1.44 -8.914 1 82.69 105 HIS A N 1
ATOM 816 C CA . HIS A 1 105 ? 15.055 -0.255 -8.414 1 82.69 105 HIS A CA 1
ATOM 817 C C . HIS A 1 105 ? 16.453 -0.593 -7.93 1 82.69 105 HIS A C 1
ATOM 819 O O . HIS A 1 105 ? 17.25 0.305 -7.625 1 82.69 105 HIS A O 1
ATOM 825 N N . SER A 1 106 ? 16.766 -1.877 -7.793 1 85.5 106 SER A N 1
ATOM 826 C CA . SER A 1 106 ? 18.109 -2.238 -7.383 1 85.5 106 SER A CA 1
ATOM 827 C C . SER A 1 106 ? 19.109 -2.029 -8.523 1 85.5 106 SER A C 1
ATOM 829 O O . SER A 1 106 ? 19.219 -2.865 -9.422 1 85.5 106 SER A O 1
ATOM 831 N N . ASP A 1 107 ? 19.875 -0.934 -8.352 1 84 107 ASP A N 1
ATOM 832 C CA . ASP A 1 107 ? 20.703 -0.521 -9.469 1 84 107 ASP A CA 1
ATOM 833 C C . ASP A 1 107 ? 22.188 -0.823 -9.203 1 84 107 ASP A C 1
ATOM 835 O O . ASP A 1 107 ? 23.031 -0.592 -10.062 1 84 107 ASP A O 1
ATOM 839 N N . THR A 1 108 ? 22.5 -1.273 -8.062 1 88.5 108 THR A N 1
ATOM 840 C CA . THR A 1 108 ? 23.859 -1.651 -7.738 1 88.5 108 THR A CA 1
ATOM 841 C C . THR A 1 108 ? 23.953 -3.141 -7.418 1 88.5 108 THR A C 1
ATOM 843 O O . THR A 1 108 ? 22.969 -3.754 -7.016 1 88.5 108 THR A O 1
ATOM 846 N N . ASP A 1 109 ? 25.109 -3.658 -7.621 1 91.25 109 ASP A N 1
ATOM 847 C CA . ASP A 1 109 ? 25.328 -5.066 -7.293 1 91.25 109 ASP A CA 1
ATOM 848 C C . ASP A 1 109 ? 25.062 -5.332 -5.816 1 91.25 109 ASP A C 1
ATOM 850 O O . ASP A 1 109 ? 24.562 -6.395 -5.453 1 91.25 109 ASP A O 1
ATOM 854 N N . GLU A 1 110 ? 25.438 -4.402 -5.055 1 92 110 GLU A N 1
ATOM 855 C CA . GLU A 1 110 ? 25.234 -4.539 -3.617 1 92 110 GLU A CA 1
ATOM 856 C C . GLU A 1 110 ? 23.75 -4.656 -3.281 1 92 110 GLU A C 1
ATOM 858 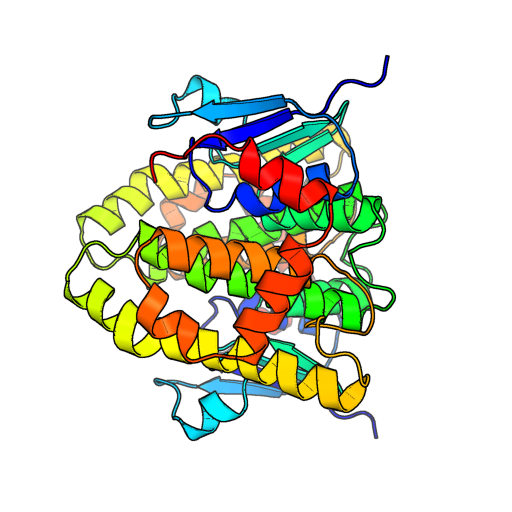O O . GLU A 1 110 ? 23.359 -5.523 -2.502 1 92 110 GLU A O 1
ATOM 863 N N . LYS A 1 111 ? 23.031 -3.855 -3.865 1 91.12 111 LYS A N 1
ATOM 864 C CA . LYS A 1 111 ? 21.594 -3.867 -3.625 1 91.12 111 LYS A CA 1
ATOM 865 C C . LYS A 1 111 ? 20.938 -5.129 -4.195 1 91.12 111 LYS A C 1
ATOM 867 O O . LYS A 1 111 ? 20.062 -5.719 -3.57 1 91.12 111 LYS A O 1
ATOM 872 N N . LYS A 1 112 ? 21.375 -5.508 -5.328 1 93.75 112 LYS A N 1
ATOM 873 C CA . LYS A 1 112 ? 20.859 -6.723 -5.953 1 93.75 112 LYS A CA 1
ATOM 874 C C . LYS A 1 112 ? 21.172 -7.953 -5.102 1 93.75 112 LYS A C 1
ATOM 876 O O . LYS A 1 112 ? 20.328 -8.828 -4.926 1 93.75 112 LYS A O 1
ATOM 881 N N . ASN A 1 113 ? 22.406 -7.957 -4.621 1 94.88 113 ASN A N 1
ATOM 882 C CA . ASN A 1 113 ? 22.812 -9.078 -3.783 1 94.88 113 ASN A CA 1
ATOM 883 C C . ASN A 1 113 ? 22.047 -9.102 -2.463 1 94.88 113 ASN A C 1
ATOM 885 O O . ASN A 1 113 ? 21.656 -10.172 -1.994 1 94.88 113 ASN A O 1
ATOM 889 N N . ARG A 1 114 ? 21.844 -7.98 -1.887 1 93.56 114 ARG A N 1
ATOM 890 C CA . ARG A 1 114 ? 21.078 -7.895 -0.649 1 93.56 114 ARG A CA 1
ATOM 891 C C . ARG A 1 114 ? 19.641 -8.352 -0.866 1 93.56 114 ARG A C 1
ATOM 893 O O . ARG A 1 114 ? 19.078 -9.062 -0.031 1 93.56 114 ARG A O 1
ATOM 900 N N . PHE A 1 115 ? 19.109 -7.988 -1.965 1 94.81 115 PHE A N 1
ATOM 901 C CA . PHE A 1 115 ? 17.75 -8.398 -2.275 1 94.81 115 PHE A CA 1
ATOM 902 C C . PHE A 1 115 ? 17.672 -9.906 -2.451 1 94.81 115 PHE A C 1
ATOM 904 O O . PHE A 1 115 ? 16.828 -10.57 -1.824 1 94.81 115 PHE A O 1
ATOM 911 N N . LYS A 1 116 ? 18.484 -10.469 -3.223 1 95.19 116 LYS A N 1
ATOM 912 C CA . LYS A 1 116 ? 18.453 -11.883 -3.576 1 95.19 116 LYS A CA 1
ATOM 913 C C . LYS A 1 116 ? 18.734 -12.758 -2.361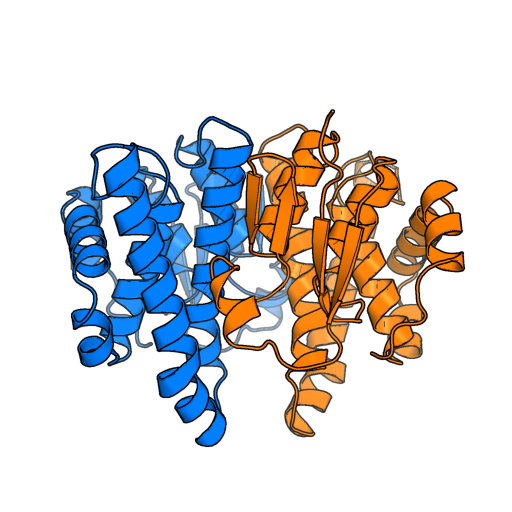 1 95.19 116 LYS A C 1
ATOM 915 O O . LYS A 1 116 ? 18.109 -13.805 -2.182 1 95.19 116 LYS A O 1
ATOM 920 N N . ASN A 1 117 ? 19.609 -12.258 -1.492 1 95.38 117 ASN A N 1
ATOM 921 C CA . ASN A 1 117 ? 20.125 -13.148 -0.457 1 95.38 117 ASN A CA 1
ATOM 922 C C . ASN A 1 117 ? 19.438 -12.898 0.885 1 95.38 117 ASN A C 1
ATOM 924 O O . ASN A 1 117 ? 19.469 -13.758 1.769 1 95.38 117 ASN A O 1
ATOM 928 N N . ASP A 1 118 ? 18.812 -11.773 1.021 1 94.06 118 ASP A N 1
ATOM 929 C CA . ASP A 1 118 ? 18.234 -11.438 2.32 1 94.06 118 ASP A CA 1
ATOM 930 C C . ASP A 1 118 ? 16.734 -11.148 2.205 1 94.06 118 ASP A C 1
ATOM 932 O O . ASP A 1 118 ? 15.922 -11.883 2.752 1 94.06 118 ASP A O 1
ATOM 936 N N . THR A 1 119 ? 16.453 -10.164 1.442 1 94.75 119 THR A N 1
ATOM 937 C CA . THR A 1 119 ? 15.078 -9.68 1.388 1 94.75 119 THR A CA 1
ATOM 938 C C . THR A 1 119 ? 14.148 -10.734 0.805 1 94.75 119 THR A C 1
ATOM 940 O O . THR A 1 119 ? 13.125 -11.062 1.401 1 94.75 119 THR A O 1
ATOM 943 N N . LEU A 1 120 ? 14.531 -11.273 -0.331 1 97 120 LEU A N 1
ATOM 944 C CA . LEU A 1 120 ? 13.656 -12.188 -1.062 1 97 120 LEU A CA 1
ATOM 945 C C . LEU A 1 120 ? 13.43 -13.469 -0.268 1 97 120 LEU A C 1
ATOM 947 O O . L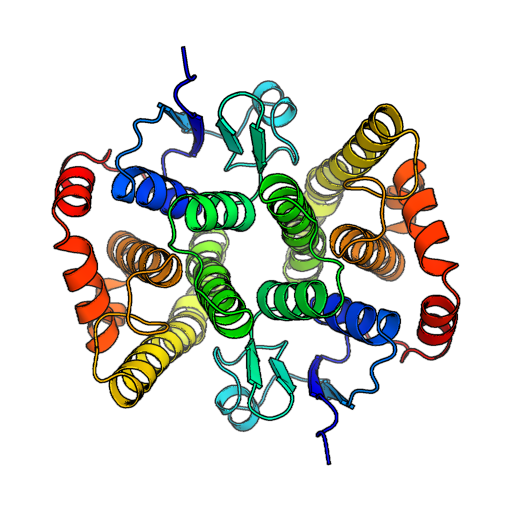EU A 1 120 ? 12.281 -13.883 -0.067 1 97 120 LEU A O 1
ATOM 951 N N . PRO A 1 121 ? 14.461 -14.094 0.285 1 96.62 121 PRO A N 1
ATOM 952 C CA . PRO A 1 121 ? 14.219 -15.289 1.098 1 96.62 121 PRO A CA 1
ATOM 953 C C . PRO A 1 121 ? 13.344 -15.008 2.314 1 96.62 121 PRO A C 1
ATOM 955 O O . PRO A 1 121 ? 12.484 -15.82 2.666 1 96.62 121 PRO A O 1
ATOM 958 N N . ARG A 1 122 ? 13.523 -13.883 2.928 1 95.75 122 ARG A N 1
ATOM 959 C CA . ARG A 1 122 ? 12.719 -13.516 4.086 1 95.75 122 ARG A CA 1
ATOM 960 C C . ARG A 1 122 ? 11.242 -13.406 3.717 1 95.75 122 ARG A C 1
ATOM 962 O O . ARG A 1 122 ? 10.383 -13.93 4.422 1 95.75 122 ARG A O 1
ATOM 969 N N . LEU A 1 123 ? 10.992 -12.766 2.66 1 97.56 123 LEU A N 1
ATOM 970 C CA . LEU A 1 123 ? 9.617 -12.562 2.225 1 97.56 123 LEU A CA 1
ATOM 971 C C . LEU A 1 123 ? 8.992 -13.867 1.756 1 97.56 123 LEU A C 1
ATOM 973 O O . LEU A 1 123 ? 7.832 -14.156 2.064 1 97.56 123 LEU A O 1
ATOM 977 N N . LEU A 1 124 ? 9.742 -14.625 0.999 1 98.19 124 LEU A N 1
ATOM 978 C CA . LEU A 1 124 ? 9.258 -15.93 0.552 1 98.19 124 LEU A CA 1
ATOM 979 C C . LEU A 1 124 ? 8.938 -16.828 1.741 1 98.19 124 LEU A C 1
ATOM 981 O O . LEU A 1 124 ? 7.898 -17.484 1.758 1 98.19 124 LEU A O 1
ATOM 985 N N . ASN A 1 125 ? 9.797 -16.812 2.697 1 97.56 125 ASN A N 1
ATOM 986 C CA . ASN A 1 125 ? 9.547 -17.578 3.914 1 97.56 125 ASN A CA 1
ATOM 987 C C . ASN A 1 125 ? 8.266 -17.109 4.613 1 97.56 125 ASN A C 1
ATOM 989 O O . ASN A 1 125 ? 7.527 -17.938 5.16 1 97.56 125 ASN A O 1
ATOM 993 N N . SER A 1 126 ? 8.07 -15.891 4.621 1 98 126 SER A N 1
ATOM 994 C CA . SER A 1 126 ? 6.887 -15.336 5.266 1 98 126 SER A CA 1
ATOM 995 C C . SER A 1 126 ? 5.609 -15.805 4.57 1 98 126 SER A C 1
ATOM 997 O O . SER A 1 126 ? 4.664 -16.234 5.227 1 98 126 SER A O 1
ATOM 999 N N . TYR A 1 127 ? 5.547 -15.664 3.238 1 98.06 127 TYR A N 1
ATOM 1000 C CA . TYR A 1 127 ? 4.379 -16.125 2.5 1 98.06 127 TYR A CA 1
ATOM 1001 C C . TYR A 1 127 ? 4.172 -17.625 2.697 1 98.06 127 TYR A C 1
ATOM 1003 O O . TYR A 1 127 ? 3.039 -18.078 2.869 1 98.06 127 TYR A O 1
ATOM 1011 N N . GLU A 1 128 ? 5.262 -18.375 2.674 1 97.81 128 GLU A N 1
ATOM 1012 C CA . GLU A 1 128 ? 5.191 -19.812 2.9 1 97.81 128 GLU A CA 1
ATOM 1013 C C . GLU A 1 128 ? 4.578 -20.125 4.262 1 97.81 128 GLU A C 1
ATOM 1015 O O . GLU A 1 128 ? 3.688 -20.969 4.367 1 97.81 128 GLU A O 1
ATOM 1020 N N . ARG A 1 129 ? 5.086 -19.469 5.238 1 97 129 ARG A N 1
ATOM 1021 C CA . ARG A 1 129 ? 4.602 -19.672 6.598 1 97 129 ARG A CA 1
ATOM 1022 C C . ARG A 1 129 ? 3.123 -19.312 6.715 1 97 129 ARG A C 1
ATOM 1024 O O . ARG A 1 129 ? 2.354 -20.031 7.355 1 97 129 ARG A O 1
ATOM 1031 N N . LEU A 1 130 ? 2.713 -18.234 6.141 1 97.19 130 LEU A N 1
ATOM 1032 C CA . LEU A 1 130 ? 1.315 -17.828 6.184 1 97.19 130 LEU A CA 1
ATOM 1033 C C . LEU A 1 130 ? 0.417 -18.875 5.547 1 97.19 130 LEU A C 1
ATOM 1035 O O . LEU A 1 130 ? -0.666 -19.172 6.059 1 97.19 130 LEU A O 1
ATOM 1039 N N . LEU A 1 131 ? 0.839 -19.406 4.453 1 97.62 131 LEU A N 1
ATOM 1040 C CA . LEU A 1 131 ? 0.071 -20.438 3.766 1 97.62 131 LEU A CA 1
ATOM 1041 C C . LEU A 1 131 ? -0.057 -21.688 4.633 1 97.62 131 LEU A C 1
ATOM 1043 O O . LEU A 1 131 ? -1.148 -22.25 4.766 1 97.62 131 LEU A O 1
ATOM 1047 N N . ILE A 1 132 ? 1.032 -22.078 5.195 1 96.81 132 ILE A N 1
ATOM 1048 C CA . ILE A 1 132 ? 1.04 -23.266 6.043 1 96.81 132 ILE A CA 1
ATOM 1049 C C . ILE A 1 132 ? 0.145 -23.031 7.262 1 96.81 132 ILE A C 1
ATOM 1051 O O . ILE A 1 132 ? -0.67 -23.891 7.609 1 96.81 132 ILE A O 1
ATOM 1055 N N . ASP A 1 133 ? 0.287 -21.875 7.879 1 95.38 133 ASP A N 1
ATOM 1056 C CA . ASP A 1 133 ? -0.519 -21.547 9.047 1 95.38 133 ASP A CA 1
ATOM 1057 C C . ASP A 1 133 ? -2.006 -21.547 8.711 1 95.38 133 ASP A C 1
ATOM 1059 O O . ASP A 1 133 ? -2.832 -22 9.492 1 95.38 133 ASP A O 1
ATOM 1063 N N . ASN A 1 134 ? -2.309 -20.938 7.578 1 96.06 134 ASN A N 1
ATOM 1064 C CA . ASN A 1 134 ? -3.713 -20.891 7.184 1 96.06 134 ASN A CA 1
ATOM 1065 C C . ASN A 1 134 ? -4.258 -22.297 6.906 1 96.06 134 ASN A C 1
ATOM 1067 O O . ASN A 1 134 ? -5.398 -22.594 7.25 1 96.06 134 ASN A O 1
ATOM 1071 N N . ARG A 1 135 ? -3.48 -23.125 6.273 1 93.19 135 ARG A N 1
ATOM 1072 C CA . ARG A 1 135 ? -3.873 -24.516 6.027 1 93.19 135 ARG A CA 1
ATOM 1073 C C . ARG A 1 135 ? -4.195 -25.234 7.332 1 93.19 135 ARG A C 1
ATOM 1075 O O . ARG A 1 135 ? -5.199 -25.938 7.426 1 93.19 135 ARG A O 1
ATOM 1082 N N . ASN A 1 136 ? -3.43 -24.984 8.266 1 92.25 136 ASN A N 1
ATOM 1083 C CA . ASN A 1 136 ? -3.613 -25.625 9.562 1 92.25 136 ASN A CA 1
ATOM 1084 C C . ASN A 1 136 ? -4.879 -25.125 10.258 1 92.25 136 ASN A C 1
ATOM 1086 O O . ASN A 1 136 ? -5.516 -25.875 11 1 92.25 136 ASN A O 1
ATOM 1090 N N . THR A 1 137 ? -5.219 -23.906 9.938 1 88.94 137 THR A N 1
ATOM 1091 C CA . THR A 1 137 ? -6.352 -23.297 10.617 1 88.94 137 THR A CA 1
ATOM 1092 C C . THR A 1 137 ? -7.652 -23.594 9.875 1 88.94 137 THR A C 1
ATOM 1094 O O . THR A 1 137 ? -8.695 -23.797 10.5 1 88.94 137 THR A O 1
ATOM 1097 N N . THR A 1 138 ? -7.637 -23.656 8.594 1 85.69 138 THR A N 1
ATOM 1098 C CA . THR A 1 138 ? -8.867 -23.734 7.809 1 85.69 138 THR A CA 1
ATOM 1099 C C . THR A 1 138 ? -9.016 -25.125 7.191 1 85.69 138 THR A C 1
ATOM 1101 O O . THR A 1 138 ? -10.086 -25.469 6.699 1 85.69 138 THR A O 1
ATOM 1104 N N . ASN A 1 139 ? -7.992 -25.828 7.172 1 76.19 139 ASN A N 1
ATOM 1105 C CA . ASN A 1 139 ? -7.926 -27.125 6.516 1 76.19 139 ASN A CA 1
ATOM 1106 C C . ASN A 1 139 ? -8.023 -27 4.996 1 76.19 139 ASN A C 1
ATOM 1108 O O . ASN A 1 139 ? -8.602 -27.859 4.332 1 76.19 139 ASN A O 1
ATOM 1112 N N . GLU A 1 140 ? -7.738 -25.812 4.523 1 73.75 140 GLU A N 1
ATOM 1113 C CA . GLU A 1 140 ? -7.617 -25.469 3.109 1 73.75 140 GLU A CA 1
ATOM 1114 C C . GLU A 1 140 ? -6.23 -24.922 2.791 1 73.75 140 GLU A C 1
ATOM 1116 O O . GLU A 1 140 ? -5.766 -23.969 3.436 1 73.75 140 GLU A O 1
ATOM 1121 N N . GLY A 1 141 ? -5.543 -25.531 1.847 1 75.38 141 GLY A N 1
ATOM 1122 C CA . GLY A 1 141 ? -4.141 -25.188 1.683 1 75.38 141 GLY A CA 1
ATOM 1123 C C . GLY A 1 141 ? -3.893 -24.25 0.51 1 75.38 141 GLY A C 1
ATOM 1124 O O . GLY A 1 141 ? -2.768 -23.797 0.304 1 75.38 141 GLY A O 1
ATOM 1125 N N . LYS A 1 142 ? -4.957 -23.828 -0.118 1 89.38 142 LYS A N 1
ATOM 1126 C CA . LYS A 1 142 ? -4.594 -23.109 -1.336 1 89.38 142 LYS A CA 1
ATOM 1127 C C . LYS A 1 142 ? -4.715 -21.609 -1.143 1 89.38 142 LYS A C 1
ATOM 1129 O O . LYS A 1 142 ? -4.129 -20.828 -1.9 1 89.38 142 LYS A O 1
ATOM 1134 N N . TYR A 1 143 ? -5.395 -21.203 -0.052 1 96.75 143 TYR A N 1
ATOM 1135 C CA . TYR A 1 143 ? -5.57 -19.781 0.149 1 96.75 143 TYR A CA 1
ATOM 1136 C C . TYR A 1 143 ? -4.652 -19.266 1.251 1 96.75 143 TYR A C 1
ATOM 1138 O O . TYR A 1 143 ? -4.406 -19.953 2.236 1 96.75 143 TYR A O 1
ATOM 1146 N N . ILE A 1 144 ? -4.172 -18.062 1.086 1 97.81 144 ILE A N 1
ATOM 1147 C CA . ILE A 1 144 ? -3.201 -17.531 2.037 1 97.81 144 ILE A CA 1
ATOM 1148 C C . ILE A 1 144 ? -3.93 -16.875 3.203 1 97.81 144 ILE A C 1
ATOM 1150 O O . ILE A 1 144 ? -3.4 -16.797 4.316 1 97.81 144 ILE A O 1
ATOM 1154 N N . VAL A 1 145 ? -5.121 -16.328 2.938 1 97.38 145 VAL A N 1
ATOM 1155 C CA . VAL A 1 145 ? -5.969 -15.758 3.975 1 97.38 145 VAL A CA 1
ATOM 1156 C C . VAL A 1 145 ? -7.363 -16.375 3.904 1 97.38 145 VAL A C 1
ATOM 1158 O O . VAL A 1 145 ? -7.996 -16.375 2.846 1 97.38 145 VAL A O 1
ATOM 1161 N N . GLY A 1 146 ? -7.824 -16.891 4.996 1 95.25 146 GLY A N 1
ATOM 1162 C CA . GLY A 1 146 ? -9.195 -17.375 5.066 1 95.25 146 GLY A CA 1
ATOM 1163 C C . GLY A 1 146 ? -9.414 -18.656 4.273 1 95.25 146 GLY A C 1
ATOM 1164 O O . GLY A 1 146 ? -8.469 -19.406 4.023 1 95.25 146 GLY A O 1
ATOM 1165 N N . ASN A 1 147 ? -10.664 -18.906 3.91 1 94.88 147 ASN A N 1
ATOM 1166 C CA . ASN A 1 147 ? -11.008 -20.203 3.318 1 94.88 147 ASN A CA 1
ATOM 1167 C C . ASN A 1 147 ? -11.625 -20.047 1.936 1 94.88 147 ASN A C 1
ATOM 1169 O O . ASN A 1 147 ? -12.266 -20.969 1.424 1 94.88 147 ASN A O 1
ATOM 1173 N N . LYS A 1 148 ? -11.477 -18.891 1.39 1 94.88 148 LYS A N 1
ATOM 1174 C CA . LYS A 1 148 ? -11.969 -18.625 0.04 1 94.88 148 LYS A CA 1
ATOM 1175 C C . LYS A 1 148 ? -10.977 -17.781 -0.748 1 94.88 148 LYS A C 1
ATOM 1177 O O . LYS A 1 148 ? -10.141 -17.078 -0.161 1 94.88 148 LYS A O 1
ATOM 1182 N N . LEU A 1 149 ? -11.141 -17.875 -2.064 1 97 149 LEU A N 1
ATOM 1183 C CA . LEU A 1 149 ? -10.328 -17.047 -2.955 1 97 149 LEU A CA 1
ATOM 1184 C C . LEU A 1 149 ? -10.484 -15.57 -2.631 1 97 149 LEU A C 1
ATOM 1186 O O . LEU A 1 149 ? -11.609 -15.094 -2.416 1 97 149 LEU A O 1
ATOM 1190 N N . SER A 1 150 ? -9.391 -14.883 -2.537 1 98.19 150 SER A N 1
ATOM 1191 C CA . SER A 1 150 ? -9.43 -13.453 -2.271 1 98.19 150 SER A CA 1
ATOM 1192 C C . SER A 1 150 ? -8.336 -12.719 -3.035 1 98.19 150 SER A C 1
ATOM 1194 O O . SER A 1 150 ? -7.523 -13.344 -3.723 1 98.19 150 SER A O 1
ATOM 1196 N N . TRP A 1 151 ? -8.312 -11.406 -2.971 1 98.75 151 TRP A N 1
ATOM 1197 C CA . TRP A 1 151 ? -7.309 -10.5 -3.52 1 98.75 151 TRP A CA 1
ATOM 1198 C C . TRP A 1 151 ? -5.91 -10.898 -3.061 1 98.75 151 TRP A C 1
ATOM 1200 O O . TRP A 1 151 ? -4.941 -10.758 -3.811 1 98.75 151 TRP A O 1
ATOM 1210 N N . ALA A 1 152 ? -5.797 -11.469 -1.866 1 98.69 152 ALA A N 1
ATOM 1211 C CA . ALA A 1 152 ? -4.5 -11.914 -1.36 1 98.69 152 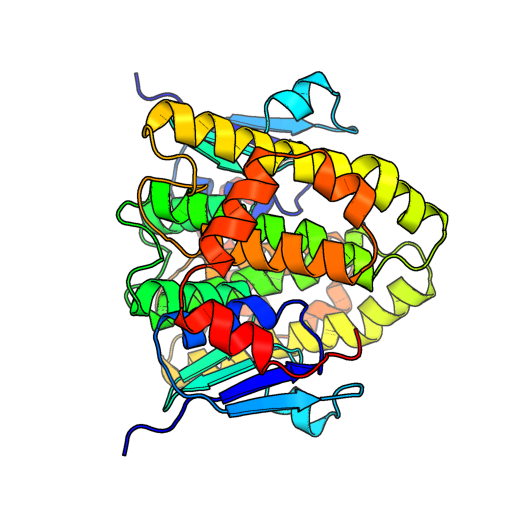ALA A CA 1
ATOM 1212 C C . ALA A 1 152 ? -3.922 -13.023 -2.236 1 98.69 152 ALA A C 1
ATOM 1214 O O . ALA A 1 152 ? -2.719 -13.047 -2.5 1 98.69 152 ALA A O 1
ATOM 1215 N N . ASP A 1 153 ? -4.742 -13.914 -2.689 1 98.5 153 ASP A N 1
ATOM 1216 C CA . ASP A 1 153 ? -4.281 -15.008 -3.531 1 98.5 153 ASP A CA 1
ATOM 1217 C C . ASP A 1 153 ? -3.838 -14.5 -4.902 1 98.5 153 ASP A C 1
ATOM 1219 O O . ASP A 1 153 ? -2.895 -15.031 -5.492 1 98.5 153 ASP A O 1
ATOM 1223 N N . VAL A 1 154 ? -4.484 -13.508 -5.422 1 98.62 154 VAL A N 1
ATOM 1224 C CA . VAL A 1 154 ? -4.086 -12.859 -6.664 1 98.62 154 VAL A CA 1
ATOM 1225 C C . VAL A 1 154 ? -2.678 -12.281 -6.516 1 98.62 154 VAL A C 1
ATOM 1227 O O . VAL A 1 154 ? -1.832 -12.453 -7.395 1 98.62 154 VAL A O 1
ATOM 1230 N N . SER A 1 155 ? -2.467 -11.641 -5.391 1 98.19 155 SER A N 1
ATOM 1231 C CA . SER A 1 155 ? -1.179 -11.016 -5.117 1 98.19 155 SER A CA 1
ATOM 1232 C C . SER A 1 155 ? -0.068 -12.055 -5.012 1 98.19 155 SER A C 1
ATOM 1234 O O . SER A 1 155 ? 1.027 -11.859 -5.539 1 98.19 155 SER A O 1
ATOM 1236 N N . VAL A 1 156 ? -0.381 -13.148 -4.348 1 97.62 156 VAL A N 1
ATOM 1237 C CA . VAL A 1 156 ? 0.591 -14.227 -4.227 1 97.62 156 VAL A CA 1
ATOM 1238 C C . VAL A 1 156 ? 0.946 -14.758 -5.613 1 97.62 156 VAL A C 1
ATOM 1240 O O . VAL A 1 156 ? 2.123 -14.945 -5.934 1 97.62 156 VAL A O 1
ATOM 1243 N N . PHE A 1 157 ? -0.044 -14.969 -6.387 1 97.81 157 PHE A N 1
ATOM 1244 C CA . PHE A 1 157 ? 0.191 -15.531 -7.711 1 97.81 157 PHE A CA 1
ATOM 1245 C C . PHE A 1 157 ? 1.084 -14.617 -8.539 1 97.81 157 PHE A C 1
ATOM 1247 O O . PHE A 1 157 ? 2.086 -15.062 -9.102 1 97.81 157 PHE A O 1
ATOM 1254 N N . TYR A 1 158 ? 0.713 -13.312 -8.656 1 95.25 158 TYR A N 1
ATOM 1255 C CA . TYR A 1 158 ? 1.455 -12.484 -9.602 1 95.25 158 TYR A CA 1
ATOM 1256 C C . TYR A 1 158 ? 2.885 -12.258 -9.117 1 95.25 158 TYR A C 1
ATOM 1258 O O . TYR A 1 158 ? 3.799 -12.102 -9.93 1 95.25 158 TYR A O 1
ATOM 1266 N N . VAL A 1 159 ? 3.088 -12.336 -7.793 1 96 159 VAL A N 1
ATOM 1267 C CA . VAL A 1 159 ? 4.441 -12.211 -7.266 1 96 159 VAL A CA 1
ATOM 1268 C C . VAL A 1 159 ? 5.273 -13.422 -7.688 1 96 159 VAL A C 1
ATOM 1270 O O . VAL A 1 159 ? 6.379 -13.266 -8.211 1 96 159 VAL A O 1
ATOM 1273 N N . VAL A 1 160 ? 4.73 -14.602 -7.41 1 96.62 160 VAL A N 1
ATOM 1274 C CA . VAL A 1 160 ? 5.465 -15.82 -7.719 1 96.62 160 VAL A CA 1
ATOM 1275 C C . VAL A 1 160 ? 5.695 -15.93 -9.227 1 96.62 160 VAL A C 1
ATOM 1277 O O . VAL A 1 160 ? 6.805 -16.219 -9.672 1 96.62 160 VAL A O 1
ATOM 1280 N N . ASP A 1 161 ? 4.668 -15.641 -9.938 1 95.19 161 ASP A N 1
ATOM 1281 C CA . ASP A 1 161 ? 4.766 -15.648 -11.398 1 95.19 161 ASP A CA 1
ATOM 1282 C C . ASP A 1 161 ? 5.824 -14.664 -11.883 1 95.19 161 ASP A C 1
ATOM 1284 O O . ASP A 1 161 ? 6.617 -14.984 -12.773 1 95.19 161 ASP A O 1
ATOM 1288 N N . PHE A 1 162 ? 5.883 -13.516 -11.328 1 94.38 162 PHE A N 1
ATOM 1289 C CA . PHE A 1 162 ? 6.836 -12.477 -11.703 1 94.38 162 PHE A CA 1
ATOM 1290 C C . PHE A 1 162 ? 8.258 -12.898 -11.352 1 94.38 162 PHE A C 1
ATOM 1292 O O . PHE A 1 162 ? 9.18 -12.703 -12.141 1 94.38 162 PHE A O 1
ATOM 1299 N N . LEU A 1 163 ? 8.422 -13.445 -10.172 1 95.88 163 LEU A N 1
ATOM 1300 C CA . LEU A 1 163 ? 9.742 -13.898 -9.742 1 95.88 163 LEU A CA 1
ATOM 1301 C C . LEU A 1 163 ? 10.289 -14.969 -10.672 1 95.88 163 LEU A C 1
ATOM 1303 O O . LEU A 1 163 ? 11.469 -14.953 -11.023 1 95.88 163 LEU A O 1
ATOM 1307 N N . LEU A 1 164 ? 9.422 -15.898 -11.07 1 94.62 164 LEU A N 1
ATOM 1308 C CA . LEU A 1 164 ? 9.828 -16.922 -12.023 1 94.62 164 LEU A CA 1
ATOM 1309 C C . LEU A 1 164 ? 10.234 -16.297 -13.352 1 94.62 164 LEU A C 1
ATOM 1311 O O . LEU A 1 164 ? 11.273 -16.656 -13.914 1 94.62 164 LEU A O 1
ATOM 1315 N N . PHE A 1 165 ? 9.461 -15.375 -13.773 1 92.06 165 PHE A N 1
ATOM 1316 C CA . PHE A 1 165 ? 9.727 -14.68 -15.023 1 92.06 165 PHE A CA 1
ATOM 1317 C C . PHE A 1 165 ? 11.055 -13.93 -14.961 1 92.06 165 PHE A C 1
ATOM 1319 O O . PHE A 1 165 ? 11.781 -13.852 -15.953 1 92.06 165 PHE A O 1
ATOM 1326 N N . LYS A 1 166 ? 11.43 -13.445 -13.789 1 93.5 166 LYS A N 1
ATOM 1327 C CA . LYS A 1 166 ? 12.625 -12.617 -13.625 1 93.5 166 LYS A CA 1
ATOM 1328 C C . LYS A 1 166 ? 13.844 -13.477 -13.297 1 93.5 166 LYS A C 1
ATOM 1330 O O . LYS A 1 166 ? 14.914 -12.945 -13.008 1 93.5 166 LYS A O 1
ATOM 1335 N N . GLY A 1 167 ? 13.688 -14.828 -13.281 1 93.81 167 GLY A N 1
ATOM 1336 C CA . GLY A 1 167 ? 14.836 -15.727 -13.18 1 93.81 167 GLY A CA 1
ATOM 1337 C C . GLY A 1 167 ? 15.117 -16.172 -11.758 1 93.81 167 GLY A C 1
ATOM 1338 O O . GLY A 1 167 ? 16.219 -16.656 -11.469 1 93.81 167 GLY A O 1
ATOM 1339 N N . PHE A 1 168 ? 14.141 -16 -10.859 1 96 168 PHE A N 1
ATOM 1340 C CA . PHE A 1 168 ? 14.344 -16.406 -9.469 1 96 168 PHE A CA 1
ATOM 1341 C C . PHE A 1 168 ? 13.758 -17.781 -9.211 1 96 168 PHE A C 1
ATOM 1343 O O . PHE A 1 168 ? 13.391 -18.109 -8.086 1 96 168 PHE A O 1
ATOM 1350 N N . GLY A 1 169 ? 13.648 -18.594 -10.219 1 95.31 169 GLY A N 1
ATOM 1351 C CA . GLY A 1 169 ? 13.008 -19.891 -10.148 1 95.31 169 GLY A CA 1
ATOM 1352 C C . GLY A 1 169 ? 13.656 -20.812 -9.133 1 95.31 169 GLY A C 1
ATOM 1353 O O . GLY A 1 169 ? 12.961 -21.516 -8.391 1 95.31 169 GLY A O 1
ATOM 1354 N N . GLU A 1 170 ? 14.914 -20.891 -9.07 1 95.19 170 GLU A N 1
ATOM 1355 C CA . GLU A 1 170 ? 15.625 -21.766 -8.141 1 95.19 170 GLU A CA 1
ATOM 1356 C C . GLU A 1 170 ? 15.25 -21.469 -6.695 1 95.19 170 GLU A C 1
ATOM 1358 O O . GLU A 1 170 ? 15.102 -22.375 -5.883 1 95.19 170 GLU A O 1
ATOM 1363 N N . LEU A 1 171 ? 15.117 -20.234 -6.422 1 95.75 171 LEU A N 1
ATOM 1364 C CA . LEU A 1 171 ? 14.75 -19.828 -5.07 1 95.75 171 LEU A CA 1
ATOM 1365 C C . LEU A 1 171 ? 13.289 -20.156 -4.777 1 95.75 171 LEU A C 1
ATOM 1367 O O . LEU A 1 171 ? 12.969 -20.719 -3.734 1 95.75 171 LEU A O 1
ATOM 1371 N N . VAL A 1 172 ? 12.453 -19.828 -5.691 1 96.88 172 VAL A N 1
ATOM 1372 C CA . VAL A 1 172 ? 11.016 -19.953 -5.516 1 96.88 172 VAL A CA 1
ATOM 1373 C C . VAL A 1 172 ? 10.633 -21.438 -5.379 1 96.88 172 VAL A C 1
ATOM 1375 O O . VAL A 1 172 ? 9.727 -21.781 -4.617 1 96.88 172 VAL A O 1
ATOM 1378 N N . ASN A 1 173 ? 11.289 -22.281 -6.059 1 96.06 173 ASN A N 1
ATOM 1379 C CA . ASN A 1 173 ? 10.969 -23.703 -6.102 1 96.06 173 ASN A CA 1
ATOM 1380 C C . ASN A 1 173 ? 11.18 -24.375 -4.746 1 96.06 173 ASN A C 1
ATOM 1382 O O . ASN A 1 173 ? 10.695 -25.484 -4.512 1 96.06 173 ASN A O 1
ATOM 1386 N N . GLN A 1 174 ? 11.852 -23.719 -3.826 1 97.5 174 GLN A N 1
ATOM 1387 C CA . GLN A 1 174 ? 12.141 -24.266 -2.502 1 97.5 174 GLN A CA 1
ATOM 1388 C C . GLN A 1 174 ? 10.93 -24.125 -1.576 1 97.5 174 GLN A C 1
ATOM 1390 O O . GLN A 1 174 ? 10.953 -24.609 -0.443 1 97.5 174 GLN A O 1
ATOM 1395 N N . TYR A 1 175 ? 9.867 -23.547 -2.059 1 97.81 175 TYR A N 1
ATOM 1396 C CA . TYR A 1 175 ? 8.711 -23.234 -1.222 1 97.81 175 TYR A CA 1
ATOM 1397 C C . TYR A 1 175 ? 7.469 -23.953 -1.725 1 97.81 175 TYR A C 1
ATOM 1399 O O . TYR A 1 175 ? 6.688 -23.391 -2.494 1 97.81 175 TYR A O 1
ATOM 1407 N N . PRO A 1 176 ? 7.227 -25.141 -1.2 1 96.62 176 PRO A N 1
ATOM 1408 C CA . PRO A 1 176 ? 6.188 -26.016 -1.765 1 96.62 176 PRO A CA 1
ATOM 1409 C C . PRO A 1 176 ? 4.785 -25.422 -1.59 1 96.62 176 PRO A C 1
ATOM 1411 O O . PRO A 1 176 ? 3.938 -25.578 -2.477 1 96.62 176 PRO A O 1
ATOM 1414 N N . ALA A 1 177 ? 4.477 -24.844 -0.408 1 96.88 177 ALA A N 1
ATOM 1415 C CA . ALA A 1 177 ? 3.143 -24.266 -0.212 1 96.88 177 ALA A CA 1
ATOM 1416 C C . ALA A 1 177 ? 2.877 -23.141 -1.2 1 96.88 177 ALA A C 1
ATOM 1418 O O . ALA A 1 177 ? 1.774 -23.031 -1.74 1 96.88 177 ALA A O 1
ATOM 1419 N N . LEU A 1 178 ? 3.855 -22.375 -1.381 1 97.19 178 LEU A N 1
ATOM 1420 C CA . LEU A 1 178 ? 3.744 -21.266 -2.334 1 97.19 178 LEU A CA 1
ATOM 1421 C C . LEU A 1 178 ? 3.525 -21.797 -3.748 1 97.19 178 LEU A C 1
ATOM 1423 O O . LEU A 1 178 ? 2.695 -21.266 -4.488 1 97.19 178 LEU A O 1
ATOM 1427 N N . ASN A 1 179 ? 4.301 -22.75 -4.109 1 96.38 179 ASN A N 1
ATOM 1428 C CA . ASN A 1 179 ? 4.164 -23.344 -5.438 1 96.38 179 ASN A CA 1
ATOM 1429 C C . ASN A 1 179 ? 2.787 -23.969 -5.633 1 96.38 179 ASN A C 1
ATOM 1431 O O . ASN A 1 179 ? 2.207 -23.891 -6.715 1 96.38 179 ASN A O 1
ATOM 1435 N N . PHE A 1 180 ? 2.311 -24.578 -4.633 1 96.25 180 PHE A N 1
ATOM 1436 C CA . PHE A 1 180 ? 0.973 -25.156 -4.691 1 96.25 180 PHE A CA 1
ATOM 1437 C C . PHE A 1 180 ? -0.078 -24.062 -4.875 1 96.25 180 PHE A C 1
ATOM 1439 O O . PHE A 1 180 ? -0.993 -24.203 -5.688 1 96.25 180 PHE A O 1
ATOM 1446 N N . ALA A 1 181 ? 0.022 -22.984 -4.07 1 96.81 181 ALA A N 1
ATOM 1447 C CA . ALA A 1 181 ? -0.911 -21.859 -4.191 1 96.81 181 ALA A CA 1
ATOM 1448 C C . ALA A 1 181 ? -0.896 -21.297 -5.605 1 96.81 181 ALA A C 1
ATOM 1450 O O . ALA A 1 181 ? -1.951 -21.016 -6.184 1 96.81 181 ALA A O 1
ATOM 1451 N N . LYS A 1 182 ? 0.276 -21.125 -6.125 1 96.94 182 LYS A N 1
ATOM 1452 C CA . LYS A 1 182 ? 0.431 -20.609 -7.484 1 96.94 182 LYS A CA 1
ATOM 1453 C C . LYS A 1 182 ? -0.248 -21.516 -8.5 1 96.94 182 LYS A C 1
ATOM 1455 O O . LYS A 1 182 ? -1.019 -21.062 -9.344 1 96.94 182 LYS A O 1
ATOM 1460 N N . SER A 1 183 ? 0.059 -22.781 -8.469 1 96.31 183 SER A N 1
ATOM 1461 C CA . SER A 1 183 ? -0.492 -23.75 -9.414 1 96.31 183 SER A CA 1
ATOM 1462 C C . SER A 1 183 ? -2.01 -23.828 -9.297 1 96.31 183 SER A C 1
ATOM 1464 O O . SER A 1 183 ? -2.707 -23.984 -10.305 1 96.31 183 SER A O 1
ATOM 1466 N N . SER A 1 184 ? -2.516 -23.781 -8.07 1 96.25 184 SER A N 1
ATOM 1467 C CA . SER A 1 184 ? -3.955 -23.797 -7.844 1 96.25 184 SER A CA 1
ATOM 1468 C C . SER A 1 184 ? -4.641 -22.609 -8.492 1 96.25 184 SER A C 1
ATOM 1470 O O . SER A 1 184 ? -5.695 -22.75 -9.117 1 96.25 184 SER A O 1
ATOM 1472 N N . PHE A 1 185 ? -4.09 -21.453 -8.32 1 97.38 185 PHE A N 1
ATOM 1473 C CA . PHE A 1 185 ? -4.652 -20.25 -8.922 1 97.38 185 PHE A CA 1
ATOM 1474 C C . PHE A 1 185 ? -4.598 -20.312 -10.438 1 97.38 185 PHE A C 1
ATOM 1476 O O . PHE A 1 185 ? -5.559 -19.953 -11.117 1 97.38 185 PHE A O 1
ATOM 1483 N N . GLU A 1 186 ? -3.529 -20.797 -10.984 1 95.56 186 GLU A N 1
ATOM 1484 C CA . GLU A 1 186 ? -3.318 -20.922 -12.43 1 95.56 186 GLU A CA 1
ATOM 1485 C C . GLU A 1 186 ? -4.32 -21.891 -13.055 1 95.56 186 GLU A C 1
ATOM 1487 O O . GLU A 1 186 ? -4.633 -21.781 -14.242 1 95.56 186 GLU A O 1
ATOM 1492 N N . SER A 1 187 ? -4.77 -22.781 -12.289 1 96.25 187 SER A N 1
ATOM 1493 C CA . SER A 1 187 ? -5.66 -23.828 -12.805 1 96.25 187 SER A CA 1
ATOM 1494 C C . SER A 1 187 ? -7.074 -23.297 -12.992 1 96.25 187 SER A C 1
ATOM 1496 O O . SER A 1 187 ? -7.91 -23.953 -13.617 1 96.25 187 SER A O 1
ATOM 1498 N N . ILE A 1 188 ? -7.395 -22.156 -12.406 1 97.19 188 ILE A N 1
ATOM 1499 C CA . ILE A 1 188 ? -8.688 -21.531 -12.688 1 97.19 188 ILE A CA 1
ATOM 1500 C C . ILE A 1 188 ? -8.82 -21.281 -14.18 1 97.19 188 ILE A C 1
ATOM 1502 O O . ILE A 1 188 ? -7.992 -20.578 -14.773 1 97.19 188 ILE A O 1
ATOM 1506 N N . PRO A 1 189 ? -9.836 -21.734 -14.789 1 97.5 189 PRO A N 1
ATOM 1507 C CA . PRO A 1 189 ? -9.891 -21.766 -16.25 1 97.5 189 PRO A CA 1
ATOM 1508 C C . PRO A 1 189 ? -9.711 -20.375 -16.875 1 97.5 189 PRO A C 1
ATOM 1510 O O . PRO A 1 189 ? -8.906 -20.219 -17.797 1 97.5 189 PRO A O 1
ATOM 1513 N N . VAL A 1 190 ? -10.359 -19.375 -16.406 1 97.12 190 VAL A N 1
ATOM 1514 C CA . VAL A 1 190 ? -10.297 -18.062 -17.016 1 97.12 190 VAL A CA 1
ATOM 1515 C C . VAL A 1 190 ? -8.891 -17.484 -16.844 1 97.12 190 VAL A C 1
ATOM 1517 O O . VAL A 1 190 ? -8.406 -16.734 -17.703 1 97.12 190 VAL A O 1
ATOM 1520 N N . ILE A 1 191 ? -8.227 -17.812 -15.758 1 97.06 191 ILE A N 1
ATOM 1521 C CA . ILE A 1 191 ? -6.863 -17.359 -15.516 1 97.06 191 ILE A CA 1
ATOM 1522 C C . ILE A 1 191 ? -5.906 -18.094 -16.453 1 97.06 191 ILE A C 1
ATOM 1524 O O . ILE A 1 191 ? -5.02 -17.484 -17.047 1 97.06 191 ILE A O 1
ATOM 1528 N N . ASN A 1 192 ? -6.078 -19.359 -16.547 1 95.75 192 ASN A N 1
ATOM 1529 C CA . ASN A 1 192 ? -5.254 -20.141 -17.453 1 95.75 192 ASN A CA 1
ATOM 1530 C C . ASN A 1 192 ? -5.336 -19.625 -18.875 1 95.75 192 ASN A C 1
ATOM 1532 O O . ASN A 1 192 ? -4.316 -19.469 -19.562 1 95.75 192 ASN A O 1
ATOM 1536 N N . ASP A 1 193 ? -6.531 -19.328 -19.328 1 95.5 193 ASP A N 1
ATOM 1537 C CA . ASP A 1 193 ? -6.742 -18.781 -20.672 1 95.5 193 ASP A CA 1
ATOM 1538 C C . ASP A 1 193 ? -6.02 -17.438 -20.828 1 95.5 193 ASP A C 1
ATOM 1540 O O . ASP A 1 193 ? -5.375 -17.188 -21.844 1 95.5 193 ASP A O 1
ATOM 1544 N N . TYR A 1 194 ? -6.145 -16.625 -19.812 1 94.88 194 TYR A N 1
ATOM 1545 C CA . TYR A 1 194 ? -5.5 -15.32 -19.828 1 94.88 194 TYR A CA 1
ATOM 1546 C C . TYR A 1 194 ? -3.986 -15.461 -19.953 1 94.88 194 TYR A C 1
ATOM 1548 O O . TYR A 1 194 ? -3.354 -14.742 -20.734 1 94.88 194 TYR A O 1
ATOM 1556 N N . LEU A 1 195 ? -3.408 -16.391 -19.188 1 93.06 195 LEU A N 1
ATOM 1557 C CA . LEU A 1 195 ? -1.961 -16.578 -19.156 1 93.06 195 LEU A CA 1
ATOM 1558 C C . LEU A 1 195 ? -1.445 -17.062 -20.516 1 93.06 195 LEU A C 1
ATOM 1560 O O . LEU A 1 195 ? -0.323 -16.75 -20.906 1 93.06 195 LEU A O 1
ATOM 1564 N N . GLN A 1 196 ? -2.26 -17.719 -21.234 1 91 196 GLN A N 1
ATOM 1565 C CA . GLN A 1 196 ? -1.879 -18.219 -22.547 1 91 196 GLN A CA 1
ATOM 1566 C C . GLN A 1 196 ? -1.914 -17.109 -23.594 1 91 196 GLN A C 1
ATOM 1568 O O . GLN A 1 196 ? -1.173 -17.156 -24.578 1 91 196 GLN A O 1
ATOM 1573 N N . GLN A 1 197 ? -2.756 -16.125 -23.328 1 87.75 197 GLN A N 1
ATOM 1574 C CA . GLN A 1 197 ? -2.986 -15.094 -24.328 1 87.75 197 GLN A CA 1
ATOM 1575 C C . GLN A 1 197 ? -2.213 -13.82 -23.984 1 87.75 197 GLN A C 1
ATOM 1577 O O . GLN A 1 197 ? -2.041 -12.945 -24.828 1 87.75 197 GLN A O 1
ATOM 1582 N N . ARG A 1 198 ? -1.767 -13.797 -22.781 1 82.38 198 ARG A N 1
ATOM 1583 C CA . ARG A 1 198 ? -1.185 -12.539 -22.328 1 82.38 198 ARG A CA 1
ATOM 1584 C C . ARG A 1 198 ? 0.094 -12.219 -23.094 1 82.38 198 ARG A C 1
ATOM 1586 O O . ARG A 1 198 ? 0.799 -13.125 -23.547 1 82.38 198 ARG A O 1
ATOM 1593 N N . ALA A 1 199 ? 0.155 -10.891 -23.391 1 70.19 199 ALA A N 1
ATOM 1594 C CA . ALA A 1 199 ? 1.306 -10.391 -24.156 1 70.19 199 ALA A CA 1
ATOM 1595 C C . ALA A 1 199 ? 2.615 -10.797 -23.484 1 70.19 199 ALA A C 1
ATOM 1597 O O . ALA A 1 199 ? 2.715 -10.797 -22.25 1 70.19 199 ALA A O 1
ATOM 1598 N N . GLN A 1 200 ? 3.422 -11.398 -24.203 1 64.38 200 GLN A N 1
ATOM 1599 C CA . GLN A 1 200 ? 4.742 -11.734 -23.688 1 64.38 200 GLN A CA 1
ATOM 1600 C C . GLN A 1 200 ? 5.52 -10.477 -23.297 1 64.38 200 GLN A C 1
ATOM 1602 O O . GLN A 1 200 ? 5.703 -9.578 -24.125 1 64.38 200 GLN A O 1
ATOM 1607 N N . ASN A 1 201 ? 5.258 -9.984 -22.156 1 63.16 201 ASN A N 1
ATOM 1608 C CA . ASN A 1 201 ? 5.801 -8.727 -21.656 1 63.16 201 ASN A CA 1
ATOM 1609 C C . ASN A 1 201 ? 7.324 -8.711 -21.719 1 63.16 201 ASN A C 1
ATOM 1611 O O . ASN A 1 201 ? 7.961 -9.758 -21.734 1 63.16 201 ASN A O 1
ATOM 1615 N N . ASN A 1 202 ? 7.906 -7.531 -22.234 1 50.19 202 ASN A N 1
ATOM 1616 C CA . ASN A 1 202 ? 9.344 -7.324 -22.312 1 50.19 202 ASN A CA 1
ATOM 1617 C C . ASN A 1 202 ? 10.008 -7.449 -20.953 1 50.19 202 ASN A C 1
ATOM 1619 O O . ASN A 1 202 ? 11.219 -7.648 -20.859 1 50.19 202 ASN A O 1
ATOM 1623 N N . ASN A 1 203 ? 9.375 -7.109 -19.906 1 51.44 203 ASN A N 1
ATOM 1624 C CA . ASN A 1 203 ? 9.969 -7.113 -18.562 1 51.44 203 ASN A CA 1
ATOM 1625 C C . ASN A 1 203 ? 8.906 -7.277 -17.484 1 51.44 203 ASN A C 1
ATOM 1627 O O . ASN A 1 203 ? 7.742 -6.93 -17.688 1 51.44 203 ASN A O 1
ATOM 1631 N N . MET B 1 1 ? -9.578 -7.855 30.797 1 42.12 1 MET B N 1
ATOM 1632 C CA . MET B 1 1 ? -9.07 -6.488 30.719 1 42.12 1 MET B CA 1
ATOM 1633 C C . MET B 1 1 ? -8.523 -6.191 29.328 1 42.12 1 MET B C 1
ATOM 1635 O O . MET B 1 1 ? -7.793 -7 28.75 1 42.12 1 MET B O 1
ATOM 1639 N N . THR B 1 2 ? -9.18 -5.41 28.516 1 59.56 2 THR B N 1
ATOM 1640 C CA . THR B 1 2 ? -8.859 -5.191 27.109 1 59.56 2 THR B CA 1
ATOM 1641 C C . THR B 1 2 ? -7.41 -4.738 26.953 1 59.56 2 THR B C 1
ATOM 1643 O O . THR B 1 2 ? -7 -3.73 27.547 1 59.56 2 THR B O 1
ATOM 1646 N N . LYS B 1 3 ? -6.598 -5.547 26.406 1 79.75 3 LYS B N 1
ATOM 1647 C CA . LYS B 1 3 ? -5.16 -5.316 26.281 1 79.75 3 LYS B CA 1
ATOM 1648 C C . LYS B 1 3 ? -4.871 -4.043 25.484 1 79.75 3 LYS B C 1
ATOM 1650 O O . LYS B 1 3 ? -5.594 -3.719 24.547 1 79.75 3 LYS B O 1
ATOM 1655 N N . ILE B 1 4 ? -4.094 -3.191 26.047 1 94.88 4 ILE B N 1
ATOM 1656 C CA . ILE B 1 4 ? -3.596 -1.986 25.391 1 94.88 4 ILE B CA 1
ATOM 1657 C C . ILE B 1 4 ? -2.84 -2.365 24.109 1 94.88 4 ILE B C 1
ATOM 1659 O O . ILE B 1 4 ? -1.934 -3.199 24.141 1 94.88 4 ILE B O 1
ATOM 1663 N N . PRO B 1 5 ? -3.307 -1.831 23 1 97.5 5 PRO B N 1
ATOM 1664 C CA . PRO B 1 5 ? -2.602 -2.148 21.766 1 97.5 5 PRO B CA 1
ATOM 1665 C C . PRO B 1 5 ? -1.136 -1.721 21.797 1 97.5 5 PRO B C 1
ATOM 1667 O O . PRO B 1 5 ? -0.763 -0.83 22.562 1 97.5 5 PRO B O 1
ATOM 1670 N N . THR B 1 6 ? -0.328 -2.379 20.953 1 97.62 6 THR B N 1
ATOM 1671 C CA . THR B 1 6 ? 1.094 -2.064 20.859 1 97.62 6 THR B CA 1
ATOM 1672 C C . THR B 1 6 ? 1.506 -1.856 19.406 1 97.62 6 THR B C 1
ATOM 1674 O O . THR B 1 6 ? 1.153 -2.654 18.531 1 97.62 6 THR B O 1
ATOM 1677 N N . LEU B 1 7 ? 2.172 -0.793 19.156 1 97.56 7 LEU B N 1
ATOM 1678 C CA . LEU B 1 7 ? 2.812 -0.533 17.859 1 97.56 7 LEU B CA 1
ATOM 1679 C C . LEU B 1 7 ? 4.328 -0.667 17.984 1 97.56 7 LEU B C 1
ATOM 1681 O O . LEU B 1 7 ? 4.949 -0.044 18.844 1 97.56 7 LEU B O 1
ATOM 1685 N N . TYR B 1 8 ? 4.879 -1.537 17.172 1 96.88 8 TYR B N 1
ATOM 1686 C CA . TYR B 1 8 ? 6.324 -1.688 17.047 1 96.88 8 TYR B CA 1
ATOM 1687 C C . TYR B 1 8 ? 6.852 -0.98 15.805 1 96.88 8 TYR B C 1
ATOM 1689 O O . TYR B 1 8 ? 6.414 -1.267 14.688 1 96.88 8 TYR B O 1
ATOM 1697 N N . TYR B 1 9 ? 7.738 -0.078 16.031 1 95.88 9 TYR B N 1
ATOM 1698 C CA . TYR B 1 9 ? 8.352 0.638 14.914 1 95.88 9 TYR B CA 1
ATOM 1699 C C . TYR B 1 9 ? 9.695 1.228 15.32 1 95.88 9 TYR B C 1
ATOM 1701 O O . TYR B 1 9 ? 10.141 1.046 16.453 1 95.88 9 TYR B O 1
ATOM 1709 N N . PHE B 1 10 ? 10.375 1.845 14.375 1 93.56 10 PHE B N 1
ATOM 1710 C CA . PHE B 1 10 ? 11.633 2.521 14.664 1 93.56 10 PHE B CA 1
ATOM 1711 C C . PHE B 1 10 ? 11.383 3.85 15.367 1 93.56 10 PHE B C 1
ATOM 1713 O O . PHE B 1 10 ? 10.273 4.387 15.312 1 93.56 10 PHE B O 1
ATOM 1720 N N . ASN B 1 11 ? 12.461 4.27 15.992 1 91.88 11 ASN B N 1
ATOM 1721 C CA . ASN B 1 11 ? 12.422 5.613 16.562 1 91.88 11 ASN B CA 1
ATOM 1722 C C . ASN B 1 11 ? 12.492 6.68 15.469 1 91.88 11 ASN B C 1
ATOM 1724 O O . ASN B 1 11 ? 13.461 7.445 15.414 1 91.88 11 ASN B O 1
ATOM 1728 N N . SER B 1 12 ? 11.406 6.746 14.664 1 88.69 12 SER B N 1
ATOM 1729 C CA . SER B 1 12 ? 11.289 7.621 13.5 1 88.69 12 SER B CA 1
ATOM 1730 C C . SER B 1 12 ? 9.828 7.883 13.148 1 88.69 12 SER B C 1
ATOM 1732 O O . SER B 1 12 ? 8.938 7.168 13.617 1 88.69 12 SER B O 1
ATOM 1734 N N . ARG B 1 13 ? 9.531 8.93 12.383 1 86.75 13 ARG B N 1
ATOM 1735 C CA . ARG B 1 13 ? 8.188 9.289 11.945 1 86.75 13 ARG B CA 1
ATOM 1736 C C . ARG B 1 13 ? 7.793 8.508 10.695 1 86.75 13 ARG B C 1
ATOM 1738 O O . ARG B 1 13 ? 6.613 8.453 10.344 1 86.75 13 ARG B O 1
ATOM 1745 N N . GLY B 1 14 ? 8.664 7.863 10.102 1 88.25 14 GLY B N 1
ATOM 1746 C CA . GLY B 1 14 ? 8.461 7.148 8.852 1 88.25 14 GLY B CA 1
ATOM 1747 C C . GLY B 1 14 ? 7.113 6.465 8.758 1 88.25 14 GLY B C 1
ATOM 1748 O O . GLY B 1 14 ? 6.086 7.066 9.086 1 88.25 14 GLY B O 1
ATOM 1749 N N . ARG B 1 15 ? 6.953 5.293 8.352 1 92.19 15 ARG B N 1
ATOM 1750 C CA . ARG B 1 15 ? 5.734 4.555 8.031 1 92.19 15 ARG B CA 1
ATOM 1751 C C . ARG B 1 15 ? 4.926 4.262 9.289 1 92.19 15 ARG B C 1
ATOM 1753 O O . ARG B 1 15 ? 3.748 3.906 9.211 1 92.19 15 ARG B O 1
ATOM 1760 N N . GLY B 1 16 ? 5.508 4.414 10.406 1 95 16 GLY B N 1
ATOM 1761 C CA . GLY B 1 16 ? 4.809 4.141 11.648 1 95 16 GLY B CA 1
ATOM 1762 C C . GLY B 1 16 ? 3.982 5.312 12.141 1 95 16 GLY B C 1
ATOM 1763 O O . GLY B 1 16 ? 3.119 5.152 13.008 1 95 16 GLY B O 1
ATOM 1764 N N . GLU B 1 17 ? 4.242 6.484 11.625 1 95.94 17 GLU B N 1
ATOM 1765 C CA . GLU B 1 17 ? 3.631 7.707 12.133 1 95.94 17 GLU B CA 1
ATOM 1766 C C . GLU B 1 17 ? 2.131 7.73 11.852 1 95.94 17 GLU B C 1
ATOM 1768 O O . GLU B 1 17 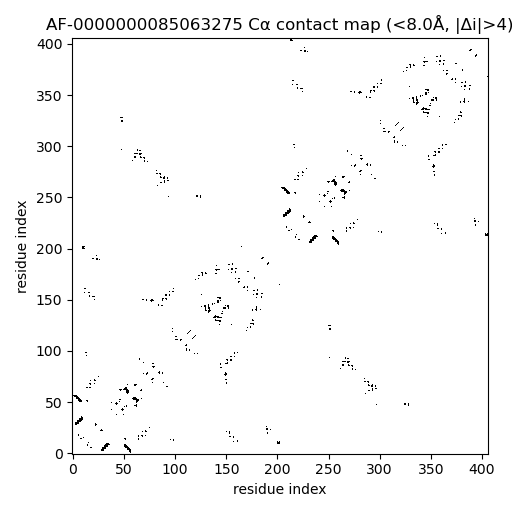? 1.353 8.242 12.656 1 95.94 17 GLU B O 1
ATOM 1773 N N . GLY B 1 18 ? 1.7 7.25 10.664 1 97.69 18 GLY B N 1
ATOM 1774 C CA . GLY B 1 18 ? 0.279 7.195 10.367 1 97.69 18 GLY B CA 1
ATOM 1775 C C . GLY B 1 18 ? -0.522 6.438 11.406 1 97.69 18 GLY B C 1
ATOM 1776 O O . GLY B 1 18 ? -1.59 6.887 11.828 1 97.69 18 GLY B O 1
ATOM 1777 N N . THR B 1 19 ? -0.023 5.336 11.844 1 98.5 19 THR B N 1
ATOM 1778 C CA . THR B 1 19 ? -0.686 4.52 12.852 1 98.5 19 THR B CA 1
ATOM 1779 C C . THR B 1 19 ? -0.76 5.262 14.188 1 98.5 19 THR B C 1
ATOM 1781 O O . THR B 1 19 ? -1.806 5.277 14.836 1 98.5 19 THR B O 1
ATOM 1784 N N . ARG B 1 20 ? 0.331 5.914 14.57 1 97.5 20 ARG B N 1
ATOM 1785 C CA . ARG B 1 20 ? 0.356 6.688 15.805 1 97.5 20 ARG B CA 1
ATOM 1786 C C . ARG B 1 20 ? -0.719 7.77 15.797 1 97.5 20 ARG B C 1
ATOM 1788 O O . ARG B 1 20 ? -1.435 7.949 16.781 1 97.5 20 ARG B O 1
ATOM 1795 N N . LEU B 1 21 ? -0.823 8.398 14.719 1 98.25 21 LEU B N 1
ATOM 1796 C CA . LEU B 1 21 ? -1.762 9.508 14.602 1 98.25 21 LEU B CA 1
ATOM 1797 C C . LEU B 1 21 ? -3.201 9.008 14.609 1 98.25 21 LEU B C 1
ATOM 1799 O O . LEU B 1 21 ? -4.082 9.641 15.203 1 98.25 21 LEU B O 1
ATOM 1803 N N . LEU B 1 22 ? -3.494 7.887 13.961 1 98.75 22 LEU B N 1
ATOM 1804 C CA . LEU B 1 22 ? -4.84 7.324 13.953 1 98.75 22 LEU B CA 1
ATOM 1805 C C . LEU B 1 22 ? -5.262 6.918 15.367 1 98.75 22 LEU B C 1
ATOM 1807 O O . LEU B 1 22 ? -6.395 7.176 15.773 1 98.75 22 LEU B O 1
ATOM 1811 N N . LEU B 1 23 ? -4.359 6.293 16.094 1 98.38 23 LEU B N 1
ATOM 1812 C CA . LEU B 1 23 ? -4.648 5.895 17.469 1 98.38 23 LEU B CA 1
ATOM 1813 C C . LEU B 1 23 ? -4.871 7.113 18.344 1 98.38 23 LEU B C 1
ATOM 1815 O O . LEU B 1 23 ? -5.781 7.129 19.188 1 98.38 23 LEU B O 1
ATOM 1819 N N . THR B 1 24 ? -4.07 8.102 18.141 1 97.81 24 THR B N 1
ATOM 1820 C CA . THR B 1 24 ? -4.18 9.344 18.906 1 97.81 24 THR B CA 1
ATOM 1821 C C . THR B 1 24 ? -5.52 10.023 18.641 1 97.81 24 THR B C 1
ATOM 1823 O O . THR B 1 24 ? -6.219 10.422 19.578 1 97.81 24 THR B O 1
ATOM 1826 N N . LEU B 1 25 ? -5.887 10.148 17.406 1 97.94 25 LEU B N 1
ATOM 1827 C CA . LEU B 1 25 ? -7.152 10.758 17 1 97.94 25 LEU B CA 1
ATOM 1828 C C . LEU B 1 25 ? -8.328 10.047 17.656 1 97.94 25 LEU B C 1
ATOM 1830 O O . LEU B 1 25 ? -9.328 10.68 18 1 97.94 25 LEU B O 1
ATOM 1834 N N . ALA B 1 26 ? -8.188 8.758 17.781 1 97.62 26 ALA B N 1
ATOM 1835 C CA . ALA B 1 26 ? -9.281 7.938 18.312 1 97.62 26 ALA B CA 1
ATOM 1836 C C . ALA B 1 26 ? -9.273 7.938 19.844 1 97.62 26 ALA B C 1
ATOM 1838 O O . ALA B 1 26 ? -10.18 7.379 20.469 1 97.62 26 ALA B O 1
ATOM 1839 N N . GLY B 1 27 ? -8.242 8.484 20.422 1 97 27 GLY B N 1
ATOM 1840 C CA . GLY B 1 27 ? -8.125 8.516 21.875 1 97 27 GLY B CA 1
ATOM 1841 C C . GLY B 1 27 ? -7.742 7.168 22.453 1 97 27 GLY B C 1
ATOM 1842 O O . GLY B 1 27 ? -8.078 6.871 23.609 1 97 27 GLY B O 1
ATOM 1843 N N . VAL B 1 28 ? -7.113 6.387 21.688 1 96.75 28 VAL B N 1
ATOM 1844 C CA . VAL B 1 28 ? -6.727 5.055 22.141 1 96.75 28 VAL B CA 1
ATOM 1845 C C . VAL B 1 28 ? -5.316 5.094 22.719 1 96.75 28 VAL B C 1
ATOM 1847 O O . VAL B 1 28 ? -4.363 5.461 22.031 1 96.75 28 VAL B O 1
ATOM 1850 N N . LYS B 1 29 ? -5.277 4.77 23.969 1 96.38 29 LYS B N 1
ATOM 1851 C CA . LYS B 1 29 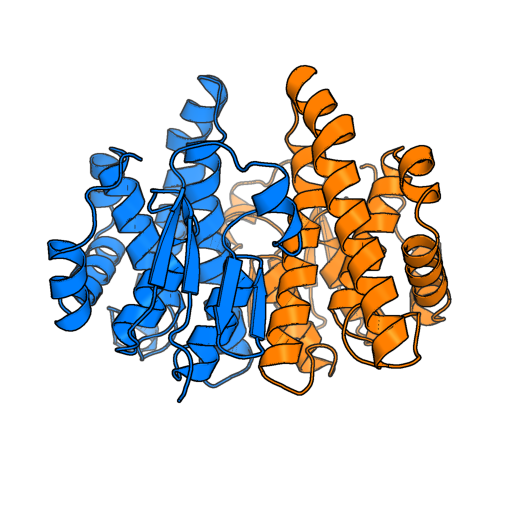? -3.959 4.57 24.562 1 96.38 29 LYS B CA 1
ATOM 1852 C C . LYS B 1 29 ? -3.264 3.35 23.969 1 96.38 29 LYS B C 1
ATOM 1854 O O . LYS B 1 29 ? -3.898 2.318 23.734 1 96.38 29 LYS B O 1
ATOM 1859 N N . PHE B 1 30 ? -1.94 3.521 23.703 1 97.12 30 PHE B N 1
ATOM 1860 C CA . PHE B 1 30 ? -1.205 2.41 23.109 1 97.12 30 PHE B CA 1
ATOM 1861 C C . PHE B 1 30 ? 0.256 2.436 23.547 1 97.12 30 PHE B C 1
ATOM 1863 O O . PHE B 1 30 ? 0.772 3.482 23.938 1 97.12 30 PHE B O 1
ATOM 1870 N N . ASN B 1 31 ? 0.868 1.242 23.516 1 97.06 31 ASN B N 1
ATOM 1871 C CA . ASN B 1 31 ? 2.311 1.139 23.703 1 97.06 31 ASN B CA 1
ATOM 1872 C C . ASN B 1 31 ? 3.068 1.408 22.406 1 97.06 31 ASN B C 1
ATOM 1874 O O . ASN B 1 31 ? 2.877 0.706 21.406 1 97.06 31 ASN B O 1
ATOM 1878 N N . ASP B 1 32 ? 3.873 2.398 22.422 1 96.12 32 ASP B N 1
ATOM 1879 C CA . ASP B 1 32 ? 4.723 2.744 21.297 1 96.12 32 ASP B CA 1
ATOM 1880 C C . ASP B 1 32 ? 6.141 2.219 21.484 1 96.12 32 ASP B C 1
ATOM 1882 O O . ASP B 1 32 ? 7.004 2.928 22.016 1 96.12 32 ASP B O 1
ATOM 1886 N N . VAL B 1 33 ? 6.41 1 21 1 95.44 33 VAL B N 1
ATOM 1887 C CA . VAL B 1 33 ? 7.727 0.386 21.141 1 95.44 33 VAL B CA 1
ATOM 1888 C C . VAL B 1 33 ? 8.633 0.831 20 1 95.44 33 VAL B C 1
ATOM 1890 O O . VAL B 1 33 ? 8.367 0.522 18.828 1 95.44 33 VAL B O 1
ATOM 1893 N N . ARG B 1 34 ? 9.695 1.482 20.328 1 94.56 34 ARG B N 1
ATOM 1894 C CA . ARG B 1 34 ? 10.57 2.084 19.328 1 94.56 34 ARG B CA 1
ATOM 1895 C C . ARG B 1 34 ? 11.953 1.439 19.344 1 94.56 34 ARG B C 1
ATOM 1897 O O . ARG B 1 34 ? 12.531 1.238 20.422 1 94.56 34 ARG B O 1
ATOM 1904 N N . TYR B 1 35 ? 12.391 1.11 18.156 1 93.44 35 TYR B N 1
ATOM 1905 C CA . TYR B 1 35 ? 13.727 0.539 18.016 1 93.44 35 TYR B CA 1
ATOM 1906 C C . TYR B 1 35 ? 14.688 1.556 17.406 1 93.44 35 TYR B C 1
ATOM 1908 O O . TYR B 1 35 ? 14.328 2.297 16.5 1 93.44 35 TYR B O 1
ATOM 1916 N N . ASN B 1 36 ? 15.93 1.604 17.859 1 89.5 36 ASN B N 1
ATOM 1917 C CA . ASN B 1 36 ? 16.922 2.564 17.391 1 89.5 36 ASN B CA 1
ATOM 1918 C C . ASN B 1 36 ? 17.906 1.93 16.406 1 89.5 36 ASN B C 1
ATOM 1920 O O . ASN B 1 36 ? 18.719 2.625 15.797 1 89.5 36 ASN B O 1
ATOM 1924 N N . SER B 1 37 ? 17.812 0.689 16.312 1 82.38 37 SER B N 1
ATOM 1925 C CA . SER B 1 37 ? 18.766 -0.021 15.469 1 82.38 37 SER B CA 1
ATOM 1926 C C . SER B 1 37 ? 18.062 -1.034 14.57 1 82.38 37 SER B C 1
ATOM 1928 O O . SER B 1 37 ? 16.828 -1.123 14.57 1 82.38 37 SER B O 1
ATOM 1930 N N . ALA B 1 38 ? 18.938 -1.678 13.852 1 85.69 38 ALA B N 1
ATOM 1931 C CA . ALA B 1 38 ? 18.422 -2.758 13.016 1 85.69 38 ALA B CA 1
ATOM 1932 C C . ALA B 1 38 ? 17.766 -3.842 13.852 1 85.69 38 ALA B C 1
ATOM 1934 O O . ALA B 1 38 ? 18.156 -4.078 15 1 85.69 38 ALA B O 1
ATOM 1935 N N . LEU B 1 39 ? 16.781 -4.41 13.25 1 90.5 39 LEU B N 1
ATOM 1936 C CA . LEU B 1 39 ? 16.016 -5.438 13.953 1 90.5 39 LEU B CA 1
ATOM 1937 C C . LEU B 1 39 ? 16.859 -6.691 14.164 1 90.5 39 LEU B C 1
ATOM 1939 O O . LEU B 1 39 ? 17.547 -7.145 13.242 1 90.5 39 LEU B O 1
ATOM 1943 N N . THR B 1 40 ? 16.844 -7.164 15.383 1 91.06 40 THR B N 1
ATOM 1944 C CA . THR B 1 40 ? 17.453 -8.453 15.656 1 91.06 40 THR B CA 1
ATOM 1945 C C . THR B 1 40 ? 16.625 -9.594 15.078 1 91.06 40 THR B C 1
ATOM 1947 O O . THR B 1 40 ? 15.422 -9.422 14.828 1 91.06 40 THR B O 1
ATOM 1950 N N . PRO B 1 41 ? 17.25 -10.711 14.844 1 90.38 41 PRO B N 1
ATOM 1951 C CA . PRO B 1 41 ? 16.484 -11.867 14.367 1 90.38 41 PRO B CA 1
ATOM 1952 C C . PRO B 1 41 ? 15.305 -12.211 15.273 1 90.38 41 PRO B C 1
ATOM 1954 O O . PRO B 1 41 ? 14.258 -12.641 14.781 1 90.38 41 PRO B O 1
ATOM 1957 N N . GLU B 1 42 ? 15.461 -11.984 16.484 1 90 42 GLU B N 1
ATOM 1958 C CA . GLU B 1 42 ? 14.398 -12.289 17.453 1 90 42 GLU B CA 1
ATOM 1959 C C . GLU B 1 42 ? 13.18 -11.406 17.219 1 90 42 GLU B C 1
ATOM 1961 O O . GLU B 1 42 ? 12.047 -11.891 17.234 1 90 42 GLU B O 1
ATOM 1966 N N . ILE B 1 43 ? 13.422 -10.18 16.984 1 88.81 43 ILE B N 1
ATOM 1967 C CA . ILE B 1 43 ? 12.32 -9.25 16.734 1 88.81 43 ILE B CA 1
ATOM 1968 C C . ILE B 1 43 ? 11.672 -9.555 15.398 1 88.81 43 ILE B C 1
ATOM 1970 O O . ILE B 1 43 ? 10.445 -9.562 15.281 1 88.81 43 ILE B O 1
ATOM 1974 N N . ARG B 1 44 ? 12.508 -9.836 14.406 1 92.12 44 ARG B N 1
ATOM 1975 C CA . ARG B 1 44 ? 12.008 -10.125 13.062 1 92.12 44 ARG B CA 1
ATOM 1976 C C . ARG B 1 44 ? 11.102 -11.352 13.07 1 92.12 44 ARG B C 1
ATOM 1978 O O . ARG B 1 44 ? 10.094 -11.391 12.359 1 92.12 44 ARG B O 1
ATOM 1985 N N . SER B 1 45 ? 11.453 -12.289 13.891 1 90.5 45 SER B N 1
ATOM 1986 C CA . SER B 1 45 ? 10.711 -13.547 13.914 1 90.5 45 SER B CA 1
ATOM 1987 C C . SER B 1 45 ? 9.312 -13.352 14.492 1 90.5 45 SER B C 1
ATOM 1989 O O . SER B 1 45 ? 8.422 -14.172 14.266 1 90.5 45 SER B O 1
ATOM 1991 N N . LYS B 1 46 ? 9.094 -12.227 15.133 1 89.62 46 LYS B N 1
ATOM 1992 C CA . LYS B 1 46 ? 7.805 -11.953 15.758 1 89.62 46 LYS B CA 1
ATOM 1993 C C . LYS B 1 46 ? 6.867 -11.234 14.797 1 89.62 46 LYS B C 1
ATOM 1995 O O . LYS B 1 46 ? 5.66 -11.164 15.031 1 89.62 46 LYS B O 1
ATOM 2000 N N . THR B 1 47 ? 7.473 -10.789 13.742 1 94.81 47 THR B N 1
ATOM 2001 C CA . THR B 1 47 ? 6.668 -10.008 12.812 1 94.81 47 THR B CA 1
ATOM 2002 C C . THR B 1 47 ? 6.312 -10.828 11.578 1 94.81 47 THR B C 1
ATOM 2004 O O . THR B 1 47 ? 7.016 -11.781 11.242 1 94.81 47 THR B O 1
ATOM 2007 N N . THR B 1 48 ? 5.309 -10.508 10.969 1 96.38 48 THR B N 1
ATOM 2008 C CA . THR B 1 48 ? 4.77 -11.305 9.867 1 96.38 48 THR B CA 1
ATOM 2009 C C . THR B 1 48 ? 5.777 -11.391 8.719 1 96.38 48 THR B C 1
ATOM 2011 O O . THR B 1 48 ? 5.992 -12.469 8.156 1 96.38 48 THR B O 1
ATOM 2014 N N . TYR B 1 49 ? 6.391 -10.289 8.391 1 97.38 49 TYR B N 1
ATOM 2015 C CA . TYR B 1 49 ? 7.258 -10.258 7.215 1 97.38 49 TYR B CA 1
ATOM 2016 C C . TYR B 1 49 ? 8.695 -9.953 7.605 1 97.38 49 TYR B C 1
ATOM 2018 O O . TYR B 1 49 ? 9.539 -9.68 6.746 1 97.38 49 TYR B O 1
ATOM 2026 N N . GLY B 1 50 ? 8.977 -9.891 8.914 1 95 50 GLY B N 1
ATOM 2027 C CA . GLY B 1 50 ? 10.305 -9.555 9.398 1 95 50 GLY B CA 1
ATOM 2028 C C . GLY B 1 50 ? 10.609 -8.07 9.328 1 95 50 GLY B C 1
ATOM 2029 O O . GLY B 1 50 ? 11.773 -7.676 9.328 1 95 50 GLY B O 1
ATOM 2030 N N . THR B 1 51 ? 9.57 -7.305 9.156 1 94.06 51 THR B N 1
ATOM 2031 C CA . THR B 1 51 ? 9.742 -5.863 9.023 1 94.06 51 THR B CA 1
ATOM 2032 C C . THR B 1 51 ? 8.805 -5.113 9.961 1 94.06 51 THR B C 1
ATOM 2034 O O . THR B 1 51 ? 7.926 -5.719 10.578 1 94.06 51 THR B O 1
ATOM 2037 N N . LEU B 1 52 ? 9.047 -3.863 10.141 1 95.5 52 LEU B N 1
ATOM 2038 C CA . LEU B 1 52 ? 8.195 -2.928 10.867 1 95.5 52 LEU B CA 1
ATOM 2039 C C . LEU B 1 52 ? 7.555 -1.923 9.914 1 95.5 52 LEU B C 1
ATOM 2041 O O . LEU B 1 52 ? 8.094 -1.649 8.844 1 95.5 52 LEU B O 1
ATOM 2045 N N . PRO B 1 53 ? 6.328 -1.468 10.234 1 97.19 53 PRO B N 1
ATOM 2046 C CA . PRO B 1 53 ? 5.629 -1.516 11.523 1 97.19 53 PRO B CA 1
ATOM 2047 C C . PRO B 1 53 ? 4.895 -2.836 11.75 1 97.19 53 PRO B C 1
ATOM 2049 O O . PRO B 1 53 ? 4.594 -3.551 10.789 1 97.19 53 PRO B O 1
ATOM 2052 N N . PHE B 1 54 ? 4.711 -3.162 12.992 1 97.81 54 PHE B N 1
ATOM 2053 C CA . PHE B 1 54 ? 3.936 -4.301 13.461 1 97.81 54 PHE B CA 1
ATOM 2054 C C . PHE B 1 54 ? 2.986 -3.885 14.578 1 97.81 54 PHE B C 1
ATOM 2056 O O . PHE B 1 54 ? 3.365 -3.125 15.477 1 97.81 54 PHE B O 1
ATOM 2063 N N . TYR B 1 55 ? 1.724 -4.312 14.5 1 98.25 55 TYR B N 1
ATOM 2064 C CA . TYR B 1 55 ? 0.667 -3.885 15.414 1 98.25 55 TYR B CA 1
ATOM 2065 C C . TYR B 1 55 ? 0.007 -5.082 16.078 1 98.25 55 TYR B C 1
ATOM 2067 O O . TYR B 1 55 ? -0.313 -6.074 15.422 1 98.25 55 TYR B O 1
ATOM 2075 N N . GLU B 1 56 ? -0.116 -5.008 17.406 1 97.12 56 GLU B N 1
ATOM 2076 C CA . GLU B 1 56 ? -0.796 -6.039 18.172 1 97.12 56 GLU B CA 1
ATOM 2077 C C . GLU B 1 56 ? -1.934 -5.445 19 1 97.12 56 GLU B C 1
ATOM 2079 O O . GLU B 1 56 ? -1.775 -4.391 19.625 1 97.12 56 GLU B O 1
ATOM 2084 N N . ASP B 1 57 ? -3.094 -6.016 18.953 1 96 57 ASP B N 1
ATOM 2085 C CA . ASP B 1 57 ? -4.262 -5.676 19.766 1 96 57 ASP B CA 1
ATOM 2086 C C . ASP B 1 57 ? -5.078 -6.922 20.094 1 96 57 ASP B C 1
ATOM 2088 O O . ASP B 1 57 ? -5.883 -7.379 19.281 1 96 57 ASP B O 1
ATOM 2092 N N . ASP B 1 58 ? -4.973 -7.379 21.344 1 89.69 58 ASP B N 1
ATOM 2093 C CA . ASP B 1 58 ? -5.605 -8.625 21.75 1 89.69 58 ASP B CA 1
ATOM 2094 C C . ASP B 1 58 ? -5.246 -9.766 20.797 1 89.69 58 ASP B C 1
ATOM 2096 O O . ASP B 1 58 ? -4.07 -10.094 20.641 1 89.69 58 ASP B O 1
ATOM 2100 N N . ASP B 1 59 ? -6.137 -10.258 20.094 1 87.12 59 ASP B N 1
ATOM 2101 C CA . ASP B 1 59 ? -5.859 -11.422 19.266 1 87.12 59 ASP B CA 1
ATOM 2102 C C . ASP B 1 59 ? -5.562 -11.023 17.828 1 87.12 59 ASP B C 1
ATOM 2104 O O . ASP B 1 59 ? -5.578 -11.859 16.922 1 87.12 59 ASP B O 1
ATOM 2108 N N . ILE B 1 60 ? -5.242 -9.758 17.734 1 91.75 60 ILE B N 1
ATOM 2109 C CA . ILE B 1 60 ? -4.973 -9.266 16.375 1 91.75 60 ILE B CA 1
ATOM 2110 C C . ILE B 1 60 ? -3.486 -8.945 16.234 1 91.75 60 ILE B C 1
ATOM 2112 O O . ILE B 1 60 ? -2.895 -8.312 17.109 1 91.75 60 ILE B O 1
ATOM 2116 N N . GLN B 1 61 ? -2.826 -9.477 15.234 1 95.94 61 GLN B N 1
ATOM 2117 C CA . GLN B 1 61 ? -1.486 -9.117 14.773 1 95.94 61 GLN B CA 1
ATOM 2118 C C . GLN B 1 61 ? -1.497 -8.703 13.312 1 95.94 61 GLN B C 1
ATOM 2120 O O . GLN B 1 61 ? -2.02 -9.43 12.453 1 95.94 61 GLN B O 1
ATOM 2125 N N . LEU B 1 62 ? -0.962 -7.535 13.086 1 97.81 62 LEU B N 1
ATOM 2126 C CA . LEU B 1 62 ? -1.012 -7.008 11.727 1 97.81 62 LEU B CA 1
ATOM 2127 C C . LEU B 1 62 ? 0.305 -6.336 11.359 1 97.81 62 LEU B C 1
ATOM 2129 O O . LEU B 1 62 ? 0.89 -5.617 12.172 1 97.81 62 LEU B O 1
ATOM 2133 N N . ALA B 1 63 ? 0.708 -6.609 10.102 1 97.75 63 ALA B N 1
ATOM 2134 C CA . ALA B 1 63 ? 1.887 -5.961 9.539 1 97.75 63 ALA B CA 1
ATOM 2135 C C . ALA B 1 63 ? 1.521 -5.141 8.305 1 97.75 63 ALA B C 1
ATOM 2137 O O . ALA B 1 63 ? 0.409 -5.25 7.785 1 97.75 63 ALA B O 1
ATOM 2138 N N . GLN B 1 64 ? 2.479 -4.398 7.875 1 98.12 64 GLN B N 1
ATOM 2139 C CA . GLN B 1 64 ? 2.342 -3.494 6.738 1 98.12 64 GLN B CA 1
ATOM 2140 C C . GLN B 1 64 ? 1.559 -2.242 7.125 1 98.12 64 GLN B C 1
ATOM 2142 O O . GLN B 1 64 ? 0.433 -2.336 7.621 1 98.12 64 GLN B O 1
ATOM 2147 N N . SER B 1 65 ? 2.137 -1.096 6.855 1 98.12 65 SER B N 1
ATOM 2148 C CA . SER B 1 65 ? 1.632 0.179 7.355 1 98.12 65 SER B CA 1
ATOM 2149 C C . SER B 1 65 ? 0.225 0.457 6.84 1 98.12 65 SER B C 1
ATOM 2151 O O . SER B 1 65 ? -0.677 0.774 7.617 1 98.12 65 SER B O 1
ATOM 2153 N N . LEU B 1 66 ? -0.021 0.224 5.555 1 98.69 66 LEU B N 1
ATOM 2154 C CA . LEU B 1 66 ? -1.333 0.545 5.004 1 98.69 66 LEU B CA 1
ATOM 2155 C C . LEU B 1 66 ? -2.398 -0.399 5.551 1 98.69 66 LEU B C 1
ATOM 2157 O O . LEU B 1 66 ? -3.547 0.004 5.75 1 98.69 66 LEU B O 1
ATOM 2161 N N . ALA B 1 67 ? -2.043 -1.644 5.738 1 98.75 67 ALA B N 1
ATOM 2162 C CA . ALA B 1 67 ? -2.994 -2.6 6.297 1 98.75 67 ALA B CA 1
ATOM 2163 C C . ALA B 1 67 ? -3.381 -2.215 7.723 1 98.75 67 ALA B C 1
ATOM 2165 O O . ALA B 1 67 ? -4.562 -2.227 8.078 1 98.75 67 ALA B O 1
ATOM 2166 N N . ILE B 1 68 ? -2.391 -1.864 8.531 1 98.75 68 ILE B N 1
ATOM 2167 C CA . ILE B 1 68 ? -2.639 -1.448 9.906 1 98.75 68 ILE B CA 1
ATOM 2168 C C . ILE B 1 68 ? -3.525 -0.204 9.922 1 98.75 68 ILE B C 1
ATOM 2170 O O . ILE B 1 68 ? -4.547 -0.169 10.609 1 98.75 68 ILE B O 1
ATOM 2174 N N . GLU B 1 69 ? -3.133 0.726 9.109 1 98.88 69 GLU B N 1
ATOM 2175 C CA . GLU B 1 69 ? -3.842 2.002 9.086 1 98.88 69 GLU B CA 1
ATOM 2176 C C . GLU B 1 69 ? -5.262 1.834 8.555 1 98.88 69 GLU B C 1
ATOM 2178 O O . GLU B 1 69 ? -6.199 2.443 9.07 1 98.88 69 GLU B O 1
ATOM 2183 N N . SER B 1 70 ? -5.383 1.026 7.547 1 98.81 70 SER B N 1
ATOM 2184 C CA . SER B 1 70 ? -6.707 0.775 6.988 1 98.81 70 SER B CA 1
ATOM 2185 C C . SER B 1 70 ? -7.629 0.126 8.016 1 98.81 70 SER B C 1
ATOM 2187 O O . SER B 1 70 ? -8.805 0.482 8.117 1 98.81 70 SER B O 1
ATOM 2189 N N . TYR B 1 71 ? -7.113 -0.801 8.75 1 98.62 71 TYR B N 1
ATOM 2190 C CA . TYR B 1 71 ? -7.879 -1.47 9.805 1 98.62 71 TYR B CA 1
ATOM 2191 C C . TYR B 1 71 ? -8.344 -0.474 10.852 1 98.62 71 TYR B C 1
ATOM 2193 O O . TYR B 1 71 ? -9.531 -0.436 11.195 1 98.62 71 TYR B O 1
ATOM 2201 N N . LEU B 1 72 ? -7.473 0.335 11.328 1 98.75 72 LEU B N 1
ATOM 2202 C CA . LEU B 1 72 ? -7.777 1.312 12.367 1 98.75 72 LEU B CA 1
ATOM 2203 C C . LEU B 1 72 ? -8.742 2.375 11.844 1 98.75 72 LEU B C 1
ATOM 2205 O O . LEU B 1 72 ? -9.656 2.787 12.555 1 98.75 72 LEU B O 1
ATOM 2209 N N . ALA B 1 73 ? -8.477 2.822 10.625 1 98.81 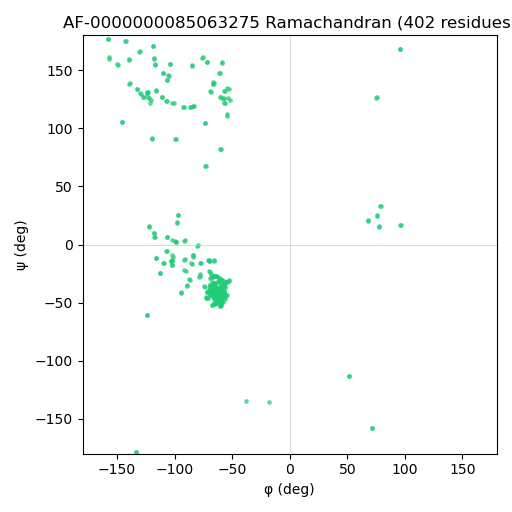73 ALA B N 1
ATOM 2210 C CA . ALA B 1 73 ? -9.367 3.812 10.031 1 98.81 73 ALA B CA 1
ATOM 2211 C C . ALA B 1 73 ? -10.797 3.285 9.961 1 98.81 73 ALA B C 1
ATOM 2213 O O . ALA B 1 73 ? -11.75 4.023 10.227 1 98.81 73 ALA B O 1
ATOM 2214 N N . GLY B 1 74 ? -10.93 2.021 9.516 1 98.19 74 GLY B N 1
ATOM 2215 C CA . GLY B 1 74 ? -12.242 1.405 9.523 1 98.19 74 GLY B CA 1
ATOM 2216 C C . GLY B 1 74 ? -12.867 1.341 10.906 1 98.19 74 GLY B C 1
ATOM 2217 O O . GLY B 1 74 ? -14.039 1.674 11.078 1 98.19 74 GLY B O 1
ATOM 2218 N N . LYS B 1 75 ? -12.125 0.934 11.844 1 97.31 75 LYS B N 1
ATOM 2219 C CA . LYS B 1 75 ? -12.578 0.776 13.219 1 97.31 75 LYS B CA 1
ATOM 2220 C C . LYS B 1 75 ? -13.07 2.104 13.797 1 97.31 75 LYS B C 1
ATOM 2222 O O . LYS B 1 75 ? -14.023 2.135 14.57 1 97.31 75 LYS B O 1
ATOM 2227 N N . PHE B 1 76 ? -12.469 3.182 13.391 1 98.06 76 PHE B N 1
ATOM 2228 C CA . PHE B 1 76 ? -12.734 4.461 14.039 1 98.06 76 PHE B CA 1
ATOM 2229 C C . PHE B 1 76 ? -13.586 5.355 13.141 1 98.06 76 PHE B C 1
ATOM 2231 O O . PHE B 1 76 ? -13.75 6.547 13.414 1 98.06 76 PHE B O 1
ATOM 2238 N N . GLY B 1 77 ? -14.07 4.859 12.023 1 97.81 77 GLY B N 1
ATOM 2239 C CA . GLY B 1 77 ? -14.977 5.594 11.148 1 97.81 77 GLY B CA 1
ATOM 2240 C C . GLY B 1 77 ? -14.273 6.617 10.281 1 97.81 77 GLY B C 1
ATOM 2241 O O . GLY B 1 77 ? -14.844 7.664 9.961 1 97.81 77 GLY B O 1
ATOM 2242 N N . LEU B 1 78 ? -13.039 6.324 9.867 1 98.5 78 LEU B N 1
ATOM 2243 C CA . LEU B 1 78 ? -12.219 7.27 9.117 1 98.5 78 LEU B CA 1
ATOM 2244 C C . LEU B 1 78 ? -11.891 6.719 7.73 1 98.5 78 LEU B C 1
ATOM 2246 O O . LEU B 1 78 ? -11.039 7.262 7.031 1 98.5 78 LEU B O 1
ATOM 2250 N N . ALA B 1 79 ? -12.508 5.609 7.297 1 98.19 79 ALA B N 1
ATOM 2251 C CA . ALA B 1 79 ? -12.102 4.91 6.078 1 98.19 79 ALA B CA 1
ATOM 2252 C C . ALA B 1 79 ? -13 5.277 4.906 1 98.19 79 ALA B C 1
ATOM 2254 O O . ALA B 1 79 ? -12.789 4.816 3.781 1 98.19 79 ALA B O 1
ATOM 2255 N N . GLY B 1 80 ? -13.969 6.172 5.09 1 96.69 80 GLY B N 1
ATOM 2256 C CA . GLY B 1 80 ? -14.891 6.531 4.023 1 96.69 80 GLY B CA 1
ATOM 2257 C C . GLY B 1 80 ? -16.188 5.754 4.07 1 96.69 80 GLY B C 1
ATOM 2258 O O . GLY B 1 80 ? -16.281 4.727 4.738 1 96.69 80 GLY B O 1
ATOM 2259 N N . GLU B 1 81 ? -17.219 6.199 3.266 1 95.38 81 GLU B N 1
ATOM 2260 C CA . GLU B 1 81 ? -18.562 5.652 3.393 1 95.38 81 GLU B CA 1
ATOM 2261 C C . GLU B 1 81 ? -18.953 4.855 2.152 1 95.38 81 GLU B C 1
ATOM 2263 O O . GLU B 1 81 ? -19.859 4.012 2.209 1 95.38 81 GLU B O 1
ATOM 2268 N N . SER B 1 82 ? -18.375 5.145 1.081 1 96.56 82 SER B N 1
ATOM 2269 C CA . SER B 1 82 ? -18.672 4.434 -0.161 1 96.56 82 SER B CA 1
ATOM 2270 C C . SER B 1 82 ? -17.438 3.717 -0.688 1 96.56 82 SER B C 1
ATOM 2272 O O . SER B 1 82 ? -16.312 4.047 -0.305 1 96.56 82 SER B O 1
ATOM 2274 N N . PRO B 1 83 ? -17.641 2.715 -1.572 1 96.56 83 PRO B N 1
ATOM 2275 C CA . PRO B 1 83 ? -16.5 1.989 -2.133 1 96.56 83 PRO B CA 1
ATOM 2276 C C . PRO B 1 83 ? -15.5 2.908 -2.838 1 96.56 83 PRO B C 1
ATOM 2278 O O . PRO B 1 83 ? -14.289 2.76 -2.666 1 96.56 83 PRO B O 1
ATOM 2281 N N . ILE B 1 84 ? -16.016 3.854 -3.572 1 96.69 84 ILE B N 1
ATOM 2282 C CA . ILE B 1 84 ? -15.133 4.73 -4.328 1 96.69 84 ILE B CA 1
ATOM 2283 C C . ILE B 1 84 ? -14.406 5.68 -3.375 1 96.69 84 ILE B C 1
ATOM 2285 O O . ILE B 1 84 ? -13.234 5.996 -3.576 1 96.69 84 ILE B O 1
ATOM 2289 N N . GLU B 1 85 ? -15.094 6.199 -2.371 1 97.06 85 GLU B N 1
ATOM 2290 C CA . GLU B 1 85 ? -14.445 7.059 -1.386 1 97.06 85 GLU B CA 1
ATOM 2291 C C . GLU B 1 85 ? -13.336 6.309 -0.65 1 97.06 85 GLU B C 1
ATOM 2293 O O . GLU B 1 85 ? -12.25 6.848 -0.436 1 97.06 85 GLU B O 1
ATOM 2298 N N . ARG B 1 86 ? -13.602 5.062 -0.302 1 98.19 86 ARG B N 1
ATOM 2299 C CA . ARG B 1 86 ? -12.609 4.23 0.363 1 98.19 86 ARG B CA 1
ATOM 2300 C C . ARG B 1 86 ? -11.383 4.023 -0.527 1 98.19 86 ARG B C 1
ATOM 2302 O O . ARG B 1 86 ? -10.25 4.074 -0.051 1 98.19 86 ARG B O 1
ATOM 2309 N N . ALA B 1 87 ? -11.625 3.838 -1.772 1 98.38 87 ALA B N 1
ATOM 2310 C CA . ALA B 1 87 ? -10.531 3.631 -2.719 1 98.38 87 ALA B CA 1
ATOM 2311 C C . ALA B 1 87 ? -9.695 4.898 -2.877 1 98.38 87 ALA B C 1
ATOM 2313 O O . ALA B 1 87 ? -8.469 4.832 -2.941 1 98.38 87 ALA B O 1
ATOM 2314 N N . LYS B 1 88 ? -10.359 6.008 -2.949 1 98.19 88 LYS B N 1
ATOM 2315 C CA . LYS B 1 88 ? -9.648 7.277 -3.072 1 98.19 88 LYS B CA 1
ATOM 2316 C C . LYS B 1 88 ? -8.82 7.566 -1.826 1 98.19 88 LYS B C 1
ATOM 2318 O O . LYS B 1 88 ? -7.699 8.07 -1.925 1 98.19 88 LYS B O 1
ATOM 2323 N N . ILE B 1 89 ? -9.375 7.246 -0.699 1 98.75 89 ILE B N 1
ATOM 2324 C CA . ILE B 1 89 ? -8.656 7.43 0.558 1 98.75 89 ILE B CA 1
ATOM 2325 C C . ILE B 1 89 ? -7.406 6.543 0.572 1 98.75 89 ILE B C 1
ATOM 2327 O O . ILE B 1 89 ? -6.316 7.004 0.915 1 98.75 89 ILE B O 1
ATOM 2331 N N . LEU B 1 90 ? -7.527 5.324 0.152 1 98.88 90 LEU B N 1
ATOM 2332 C CA . LEU B 1 90 ? -6.379 4.434 0.07 1 98.88 90 LEU B CA 1
ATOM 2333 C C . LEU B 1 90 ? -5.375 4.93 -0.967 1 98.88 90 LEU B C 1
ATOM 2335 O O . LEU B 1 90 ? -4.164 4.824 -0.767 1 98.88 90 LEU B O 1
ATOM 2339 N N . SER B 1 91 ? -5.863 5.453 -2.006 1 98.81 91 SER B N 1
ATOM 2340 C CA . SER B 1 91 ? -4.992 5.996 -3.041 1 98.81 91 SER B CA 1
ATOM 2341 C C . SER B 1 91 ? -4.098 7.105 -2.488 1 98.81 91 SER B C 1
ATOM 2343 O O . SER B 1 91 ? -2.883 7.09 -2.691 1 98.81 91 SER B O 1
ATOM 2345 N N . VAL B 1 92 ? -4.676 8.008 -1.769 1 98.75 92 VAL B N 1
ATOM 2346 C CA . VAL B 1 92 ? -3.934 9.109 -1.159 1 98.75 92 VAL B CA 1
ATOM 2347 C C . VAL B 1 92 ? -2.924 8.562 -0.154 1 98.75 92 VAL B C 1
ATOM 2349 O O . VAL B 1 92 ? -1.771 8.992 -0.12 1 98.75 92 VAL B O 1
ATOM 2352 N N . SER B 1 93 ? -3.365 7.59 0.599 1 98.75 93 SER B N 1
ATOM 2353 C CA . SER B 1 93 ? -2.523 7.031 1.654 1 98.75 93 SER B CA 1
ATOM 2354 C C . SER B 1 93 ? -1.364 6.23 1.072 1 98.75 93 SER B C 1
ATOM 2356 O O . SER B 1 93 ? -0.261 6.238 1.621 1 98.75 93 SER B O 1
ATOM 2358 N N . GLN B 1 94 ? -1.67 5.508 0.058 1 98.5 94 GLN B N 1
ATOM 2359 C CA . GLN B 1 94 ? -0.582 4.801 -0.611 1 98.5 94 GLN B CA 1
ATOM 2360 C C . GLN B 1 94 ? 0.41 5.781 -1.231 1 98.5 94 GLN B C 1
ATOM 2362 O O . GLN B 1 94 ? 1.622 5.559 -1.18 1 98.5 94 GLN B O 1
ATOM 2367 N N . ALA B 1 95 ? -0.05 6.855 -1.853 1 98.19 95 ALA B N 1
ATOM 2368 C CA . ALA B 1 95 ? 0.823 7.871 -2.439 1 98.19 95 ALA B CA 1
ATOM 2369 C C . ALA B 1 95 ? 1.733 8.484 -1.383 1 98.19 95 ALA B C 1
ATOM 2371 O O . ALA B 1 95 ? 2.863 8.883 -1.682 1 98.19 95 ALA B O 1
ATOM 2372 N N . ALA B 1 96 ? 1.267 8.547 -0.17 1 97.88 96 ALA B N 1
ATOM 2373 C CA . ALA B 1 96 ? 2.068 9.086 0.926 1 97.88 96 ALA B CA 1
ATOM 2374 C C . ALA B 1 96 ? 3.381 8.32 1.07 1 97.88 96 ALA B C 1
ATOM 2376 O O . ALA B 1 96 ? 4.422 8.906 1.375 1 97.88 96 ALA B O 1
ATOM 2377 N N . ILE B 1 97 ? 3.352 7.066 0.815 1 95.5 97 ILE B N 1
ATOM 2378 C CA . ILE B 1 97 ? 4.531 6.215 0.918 1 95.5 97 ILE B CA 1
ATOM 2379 C C . ILE B 1 97 ? 5.562 6.633 -0.129 1 95.5 97 ILE B C 1
ATOM 2381 O O . ILE B 1 97 ? 6.77 6.605 0.13 1 95.5 97 ILE B O 1
ATOM 2385 N N . ASP B 1 98 ? 5.102 7.094 -1.264 1 94.94 98 ASP B N 1
ATOM 2386 C CA . ASP B 1 98 ? 5.977 7.516 -2.352 1 94.94 98 ASP B CA 1
ATOM 2387 C C . ASP B 1 98 ? 6.723 8.797 -1.992 1 94.94 98 ASP B C 1
ATOM 2389 O O . ASP B 1 98 ? 7.773 9.094 -2.561 1 94.94 98 ASP B O 1
ATOM 2393 N N . PHE B 1 99 ? 6.199 9.602 -1.059 1 95.81 99 PHE B N 1
ATOM 2394 C CA . PHE B 1 99 ? 6.875 10.789 -0.547 1 95.81 99 PHE B CA 1
ATOM 2395 C C . PHE B 1 99 ? 8.016 10.398 0.386 1 95.81 99 PHE B C 1
ATOM 2397 O O . PHE B 1 99 ? 9.07 11.039 0.384 1 95.81 99 PHE B O 1
ATOM 2404 N N . VAL B 1 100 ? 7.77 9.336 1.142 1 93.12 100 VAL B N 1
ATOM 2405 C CA . VAL B 1 100 ? 8.578 9.078 2.328 1 93.12 100 VAL B CA 1
ATOM 2406 C C . VAL B 1 100 ? 9.719 8.125 1.98 1 93.12 100 VAL B C 1
ATOM 2408 O O . VAL B 1 100 ? 10.875 8.367 2.352 1 93.12 100 VAL B O 1
ATOM 2411 N N . LEU B 1 101 ? 9.469 7.121 1.195 1 89.62 101 LEU B N 1
ATOM 2412 C CA . LEU B 1 101 ? 10.406 6.02 0.993 1 89.62 101 LEU B CA 1
ATOM 2413 C C . LEU B 1 101 ? 11.688 6.508 0.326 1 89.62 101 LEU B C 1
ATOM 2415 O O . LEU B 1 101 ? 12.789 6.133 0.733 1 89.62 101 LEU B O 1
ATOM 2419 N N . PRO B 1 102 ? 11.562 7.383 -0.701 1 90.38 102 PRO B N 1
ATOM 2420 C CA . PRO B 1 102 ? 12.797 7.82 -1.36 1 90.38 102 PRO B CA 1
ATOM 2421 C C . PRO B 1 102 ? 13.734 8.57 -0.417 1 90.38 102 PRO B C 1
ATOM 2423 O O . PRO B 1 102 ? 14.953 8.555 -0.62 1 90.38 102 PRO B O 1
ATOM 2426 N N . ILE B 1 103 ? 13.188 9.195 0.56 1 89.44 103 ILE B N 1
ATOM 2427 C CA . ILE B 1 103 ? 14.008 9.945 1.502 1 89.44 103 ILE B CA 1
ATOM 2428 C C . ILE B 1 103 ? 14.891 8.992 2.301 1 89.44 103 ILE B C 1
ATOM 2430 O O . ILE B 1 103 ? 16.016 9.328 2.658 1 89.44 103 ILE B O 1
ATOM 2434 N N . PHE B 1 104 ? 14.414 7.754 2.469 1 83.31 104 PHE B N 1
ATOM 2435 C CA . PHE B 1 104 ? 15.164 6.754 3.225 1 83.31 104 PHE B CA 1
ATOM 2436 C C . PHE B 1 104 ? 16.094 5.961 2.305 1 83.31 104 PHE B C 1
ATOM 2438 O O . PHE B 1 104 ? 17.125 5.445 2.746 1 83.31 104 PHE B O 1
ATOM 2445 N N . HIS B 1 105 ? 15.797 5.922 1.008 1 82.44 105 HIS B N 1
ATOM 2446 C CA . HIS B 1 105 ? 16.453 4.93 0.168 1 82.44 105 HIS B CA 1
ATOM 2447 C C . HIS B 1 105 ? 17.328 5.594 -0.891 1 82.44 105 HIS B C 1
ATOM 2449 O O . HIS B 1 105 ? 18.094 4.922 -1.592 1 82.44 105 HIS B O 1
ATOM 2455 N N . SER B 1 106 ? 17.188 6.895 -1.057 1 85.06 106 SER B N 1
ATOM 2456 C CA . SER B 1 106 ? 18.031 7.578 -2.021 1 85.06 106 SER B CA 1
ATOM 2457 C C . SER B 1 106 ? 19.469 7.719 -1.495 1 85.06 106 SER B C 1
ATOM 2459 O O . SER B 1 106 ? 19.75 8.609 -0.695 1 85.06 106 SER B O 1
ATOM 2461 N N . ASP B 1 107 ? 20.312 6.871 -2.061 1 83.56 107 ASP B N 1
ATOM 2462 C CA . ASP B 1 107 ? 21.656 6.773 -1.484 1 83.56 107 ASP B CA 1
ATOM 2463 C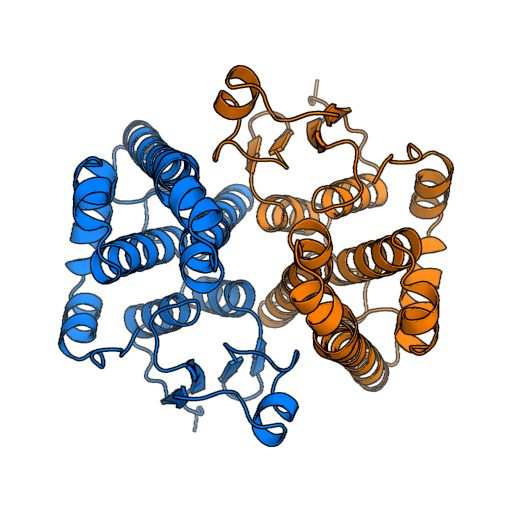 C . ASP B 1 107 ? 22.688 7.438 -2.387 1 83.56 107 ASP B C 1
ATOM 2465 O O . ASP B 1 107 ? 23.875 7.504 -2.039 1 83.56 107 ASP B O 1
ATOM 2469 N N . THR B 1 108 ? 22.297 7.883 -3.529 1 88.5 108 THR B N 1
ATOM 2470 C CA . THR B 1 108 ? 23.203 8.594 -4.426 1 88.5 108 THR B CA 1
ATOM 2471 C C . THR B 1 108 ? 22.734 10.023 -4.648 1 88.5 108 THR B C 1
ATOM 2473 O O . THR B 1 108 ? 21.547 10.32 -4.512 1 88.5 108 THR B O 1
ATOM 2476 N N . ASP B 1 109 ? 23.656 10.844 -4.973 1 91.12 109 ASP B N 1
ATOM 2477 C CA . ASP B 1 109 ? 23.328 12.227 -5.266 1 91.12 109 ASP B CA 1
ATOM 2478 C C . ASP B 1 109 ? 22.344 12.32 -6.438 1 91.12 109 ASP B C 1
ATOM 2480 O O . ASP B 1 109 ? 21.453 13.172 -6.445 1 91.12 109 ASP B O 1
ATOM 2484 N N . GLU B 1 110 ? 22.562 11.469 -7.344 1 92.06 110 GLU B N 1
ATOM 2485 C CA . GLU B 1 110 ? 21.688 11.453 -8.508 1 92.06 110 GLU B CA 1
ATOM 2486 C C . GLU B 1 110 ? 20.25 11.141 -8.117 1 92.06 110 GLU B C 1
ATOM 2488 O O . GLU B 1 110 ? 19.312 11.812 -8.555 1 92.06 110 GLU B O 1
ATOM 2493 N N . LYS B 1 111 ? 20.125 10.219 -7.316 1 90.56 111 LYS B N 1
ATOM 2494 C CA . LYS B 1 111 ? 18.797 9.828 -6.859 1 90.56 111 LYS B CA 1
ATOM 2495 C C . LYS B 1 111 ? 18.172 10.898 -5.969 1 90.56 111 LYS B C 1
ATOM 2497 O O . LYS B 1 111 ? 16.984 11.188 -6.066 1 90.56 111 LYS B O 1
ATOM 2502 N N . LYS B 1 112 ? 18.984 11.477 -5.168 1 93.44 112 LYS B N 1
ATOM 2503 C CA . LYS B 1 112 ? 18.516 12.547 -4.297 1 93.44 112 LYS B CA 1
ATOM 2504 C C . LYS B 1 112 ? 18.062 13.758 -5.109 1 93.44 112 LYS B C 1
ATOM 2506 O O . LYS B 1 112 ? 17.031 14.359 -4.801 1 93.44 112 LYS B O 1
ATOM 2511 N N . ASN B 1 113 ? 18.828 14.023 -6.094 1 94.56 113 ASN B N 1
ATOM 2512 C CA . ASN B 1 113 ? 18.5 15.156 -6.953 1 94.56 113 ASN B CA 1
ATOM 2513 C C . ASN B 1 113 ? 17.234 14.891 -7.762 1 94.56 113 ASN B C 1
ATOM 2515 O O . ASN B 1 113 ? 16.391 15.789 -7.926 1 94.56 113 ASN B O 1
ATOM 2519 N N . ARG B 1 114 ? 17.094 13.727 -8.258 1 93.5 114 ARG B N 1
ATOM 2520 C CA . ARG B 1 114 ? 15.891 13.359 -9 1 93.5 114 ARG B CA 1
ATOM 2521 C C . ARG B 1 114 ? 14.656 13.422 -8.109 1 93.5 114 ARG B C 1
ATOM 2523 O O . ARG B 1 114 ? 13.602 13.906 -8.539 1 93.5 114 ARG B O 1
ATOM 2530 N N . PHE B 1 115 ? 14.82 13.008 -6.922 1 94.69 115 PHE B N 1
ATOM 2531 C CA . PHE B 1 115 ? 13.703 13.055 -5.984 1 94.69 115 PHE B CA 1
ATOM 2532 C C . PHE B 1 115 ? 13.312 14.5 -5.684 1 94.69 115 PHE B C 1
ATOM 2534 O O . PHE B 1 115 ? 12.141 14.867 -5.801 1 94.69 115 PHE B O 1
ATOM 2541 N N . LYS B 1 116 ? 14.203 15.305 -5.348 1 95.12 116 LYS B N 1
ATOM 2542 C CA . LYS B 1 116 ? 13.961 16.688 -4.922 1 95.12 116 LYS B CA 1
ATOM 2543 C C . LYS B 1 116 ? 13.406 17.516 -6.066 1 95.12 116 LYS B C 1
ATOM 2545 O O . LYS B 1 116 ? 12.508 18.344 -5.859 1 95.12 116 LYS B O 1
ATOM 2550 N N . ASN B 1 117 ? 13.875 17.203 -7.262 1 95.31 117 ASN B N 1
ATOM 2551 C CA . ASN B 1 117 ? 13.594 18.141 -8.352 1 95.31 117 ASN B CA 1
ATOM 2552 C C . ASN B 1 117 ? 12.461 17.625 -9.234 1 95.31 117 ASN B C 1
ATOM 2554 O O . ASN B 1 117 ? 11.844 18.406 -9.969 1 95.31 117 ASN B O 1
ATOM 2558 N N . ASP B 1 118 ? 12.164 16.359 -9.148 1 93.94 118 ASP B N 1
ATOM 2559 C CA . ASP B 1 118 ? 11.164 15.797 -10.055 1 93.94 118 ASP B CA 1
ATOM 2560 C C . ASP B 1 118 ? 10.039 15.133 -9.273 1 93.94 118 ASP B C 1
ATOM 2562 O O . ASP B 1 118 ? 8.891 15.578 -9.328 1 93.94 118 ASP B O 1
ATOM 2566 N N . THR B 1 119 ? 10.398 14.164 -8.531 1 94.62 119 THR B N 1
ATOM 2567 C CA . THR B 1 119 ? 9.398 13.336 -7.871 1 94.62 119 THR B CA 1
ATOM 2568 C C . THR B 1 119 ? 8.602 14.148 -6.855 1 94.62 119 THR B C 1
ATOM 2570 O O . THR B 1 119 ? 7.371 14.148 -6.879 1 94.62 119 THR B O 1
ATOM 2573 N N . LEU B 1 120 ? 9.32 14.844 -5.996 1 96.94 120 LEU B N 1
ATOM 2574 C CA . LEU B 1 120 ? 8.68 15.539 -4.887 1 96.94 120 LEU B CA 1
ATOM 2575 C C . LEU B 1 120 ? 7.773 16.656 -5.395 1 96.94 120 LEU B C 1
ATOM 2577 O O . LEU B 1 120 ? 6.602 16.734 -5.012 1 96.94 120 LEU B O 1
ATOM 2581 N N . PRO B 1 121 ? 8.219 17.484 -6.324 1 96.56 121 PRO B N 1
ATOM 2582 C CA . PRO B 1 121 ? 7.316 18.516 -6.848 1 96.56 121 PRO B CA 1
ATOM 2583 C C . PRO B 1 121 ? 6.086 17.938 -7.531 1 96.56 121 PRO B C 1
ATOM 2585 O O . PRO B 1 121 ? 4.984 18.469 -7.387 1 96.56 121 PRO B O 1
ATOM 2588 N N . ARG B 1 122 ? 6.25 16.859 -8.234 1 95.69 122 ARG B N 1
ATOM 2589 C CA . ARG B 1 122 ? 5.129 16.219 -8.906 1 95.69 122 ARG B CA 1
ATOM 2590 C C . ARG B 1 122 ? 4.086 15.742 -7.902 1 95.69 122 ARG B C 1
ATOM 2592 O O . ARG B 1 122 ? 2.889 15.969 -8.086 1 95.69 122 ARG B O 1
ATOM 2599 N N . LEU B 1 123 ? 4.535 15.125 -6.898 1 97.56 123 LEU B N 1
ATOM 2600 C CA . LEU B 1 123 ? 3.629 14.586 -5.887 1 97.56 123 LEU B CA 1
ATOM 2601 C C . LEU B 1 123 ? 2.969 15.703 -5.094 1 97.56 123 LEU B C 1
ATOM 2603 O O . LEU B 1 123 ? 1.771 15.648 -4.809 1 97.56 123 LEU B O 1
ATOM 2607 N N . LEU B 1 124 ? 3.76 16.688 -4.719 1 98.19 124 LEU B N 1
ATOM 2608 C CA . LEU B 1 124 ? 3.209 17.828 -4.012 1 98.19 124 LEU B CA 1
ATOM 2609 C C . LEU B 1 124 ? 2.143 18.531 -4.848 1 98.19 124 LEU B C 1
ATOM 2611 O O . LEU B 1 124 ? 1.081 18.891 -4.336 1 98.19 124 LEU B O 1
ATOM 2615 N N . ASN B 1 125 ? 2.428 18.688 -6.09 1 97.5 125 ASN B N 1
ATOM 2616 C CA . ASN B 1 125 ? 1.448 19.266 -7 1 97.5 125 ASN B CA 1
ATOM 2617 C C . ASN B 1 125 ? 0.167 18.438 -7.051 1 97.5 125 ASN B C 1
ATOM 2619 O O . ASN B 1 125 ? -0.931 18.984 -7.137 1 97.5 125 ASN B O 1
ATOM 2623 N N . SER B 1 126 ? 0.321 17.203 -7.055 1 97.94 126 SER B N 1
ATOM 2624 C CA . SER B 1 126 ? -0.832 16.312 -7.109 1 97.94 126 SER B CA 1
ATOM 2625 C C . SER B 1 126 ? -1.707 16.469 -5.871 1 97.94 126 SER B C 1
ATOM 2627 O O . SER B 1 126 ? -2.93 16.578 -5.977 1 97.94 126 SER B O 1
ATOM 2629 N N . TYR B 1 127 ? -1.104 16.406 -4.676 1 98.06 127 TYR B N 1
ATOM 2630 C CA . TYR B 1 127 ? -1.872 16.594 -3.449 1 98.06 127 TYR B CA 1
ATOM 2631 C C . TYR B 1 127 ? -2.541 17.953 -3.424 1 98.06 127 TYR B C 1
ATOM 2633 O O . TYR B 1 127 ? -3.699 18.078 -3.021 1 98.06 127 TYR B O 1
ATOM 2641 N N . GLU B 1 128 ? -1.81 18.969 -3.857 1 97.88 128 GLU B N 1
ATOM 2642 C CA . GLU B 1 128 ? -2.361 20.328 -3.928 1 97.88 128 GLU B CA 1
ATOM 2643 C C . GLU B 1 128 ? -3.596 20.359 -4.824 1 97.88 128 GLU B C 1
ATOM 2645 O O . GLU B 1 128 ? -4.625 20.922 -4.445 1 97.88 128 GLU B O 1
ATOM 2650 N N . ARG B 1 129 ? -3.451 19.797 -5.965 1 97 129 ARG B N 1
ATOM 2651 C CA . ARG B 1 129 ? -4.547 19.766 -6.93 1 97 129 ARG B CA 1
ATOM 2652 C C . ARG B 1 129 ? -5.75 19.016 -6.367 1 97 129 ARG B C 1
ATOM 2654 O O . ARG B 1 129 ? -6.891 19.453 -6.527 1 97 129 ARG B O 1
ATOM 2661 N N . LEU B 1 130 ? -5.535 17.906 -5.746 1 97.19 130 LEU B N 1
ATOM 2662 C CA . LEU B 1 130 ? -6.621 17.141 -5.156 1 97.19 130 LEU B CA 1
ATOM 2663 C C . LEU B 1 130 ? -7.367 17.953 -4.109 1 97.19 130 LEU B C 1
ATOM 2665 O O . LEU B 1 130 ? -8.594 17.906 -4.039 1 97.19 130 LEU B O 1
ATOM 2669 N N . LEU B 1 131 ? -6.645 18.641 -3.307 1 97.62 131 LEU B N 1
ATOM 2670 C CA . LEU B 1 131 ? -7.25 19.484 -2.273 1 97.62 131 LEU B CA 1
ATOM 2671 C C . LEU B 1 131 ? -8.094 20.594 -2.895 1 97.62 131 LEU B C 1
ATOM 2673 O O . LEU B 1 131 ? -9.227 20.828 -2.467 1 97.62 131 LEU B O 1
ATOM 2677 N N . ILE B 1 132 ? -7.543 21.234 -3.863 1 96.88 132 ILE B N 1
ATOM 2678 C CA . ILE B 1 132 ? -8.25 22.312 -4.535 1 96.88 132 ILE B CA 1
ATOM 2679 C C . ILE B 1 132 ? -9.508 21.766 -5.207 1 96.88 132 ILE B C 1
ATOM 2681 O O . ILE B 1 132 ? -10.586 22.344 -5.082 1 96.88 132 ILE B O 1
ATOM 2685 N N . ASP B 1 133 ? -9.367 20.641 -5.902 1 95.38 133 ASP B N 1
ATOM 2686 C CA . ASP B 1 133 ? -10.5 20.031 -6.586 1 95.38 133 ASP B CA 1
ATOM 2687 C C . ASP B 1 133 ? -11.594 19.641 -5.594 1 95.38 133 ASP B C 1
ATOM 2689 O O . ASP B 1 133 ? -12.781 19.828 -5.875 1 95.38 133 ASP B O 1
ATOM 2693 N N . ASN B 1 134 ? -11.164 19.062 -4.508 1 96.12 134 ASN B N 1
ATOM 2694 C CA . ASN B 1 134 ? -12.156 18.688 -3.51 1 96.12 134 ASN B CA 1
ATOM 2695 C C . ASN B 1 134 ? -12.867 19.891 -2.914 1 96.12 134 ASN B C 1
ATOM 2697 O O . ASN B 1 134 ? -14.07 19.859 -2.664 1 96.12 134 ASN B O 1
ATOM 2701 N N . ARG B 1 135 ? -12.133 20.953 -2.654 1 93.25 135 ARG B N 1
ATOM 2702 C CA . ARG B 1 135 ? -12.719 22.188 -2.156 1 93.25 135 ARG B CA 1
ATOM 2703 C C . ARG B 1 135 ? -13.789 22.703 -3.109 1 93.25 135 ARG B C 1
ATOM 2705 O O . ARG B 1 135 ? -14.875 23.109 -2.676 1 93.25 135 ARG B O 1
ATOM 2712 N N . ASN B 1 136 ? -13.508 22.609 -4.301 1 92.12 136 ASN B N 1
ATOM 2713 C CA . ASN B 1 136 ? -14.438 23.094 -5.316 1 92.12 136 ASN B CA 1
ATOM 2714 C C . ASN B 1 136 ? -15.695 22.234 -5.375 1 92.12 136 ASN B C 1
ATOM 2716 O O . ASN B 1 136 ? -16.781 22.734 -5.688 1 92.12 136 ASN B O 1
ATOM 2720 N N . THR B 1 137 ? -15.516 21 -5.023 1 88.81 137 THR B N 1
ATOM 2721 C CA . THR B 1 137 ? -16.625 20.047 -5.137 1 88.81 137 THR B CA 1
ATOM 2722 C C . THR B 1 137 ? -17.453 20.031 -3.859 1 88.81 137 THR B C 1
ATOM 2724 O O . THR B 1 137 ? -18.688 19.906 -3.912 1 88.81 137 THR B O 1
ATOM 2727 N N . THR B 1 138 ? -16.859 20.188 -2.736 1 85.81 138 THR B N 1
ATOM 2728 C CA . THR B 1 138 ? -17.562 20 -1.467 1 85.81 138 THR B CA 1
ATOM 2729 C C . THR B 1 138 ? -17.766 21.328 -0.753 1 85.81 138 THR B C 1
ATOM 2731 O O . THR B 1 138 ? -18.547 21.406 0.203 1 85.81 138 THR B O 1
ATOM 2734 N N . ASN B 1 139 ? -17.062 22.297 -1.162 1 76.62 139 ASN B N 1
ATOM 2735 C CA . ASN B 1 139 ? -17.047 23.594 -0.514 1 76.62 139 ASN B CA 1
ATOM 2736 C C . ASN B 1 139 ? -16.406 23.531 0.866 1 76.62 139 ASN B C 1
ATOM 2738 O O . ASN B 1 139 ? -16.812 24.234 1.786 1 76.62 139 ASN B O 1
ATOM 2742 N N . GLU B 1 140 ? -15.617 22.5 1.07 1 74.19 140 GLU B N 1
ATOM 2743 C CA . GLU B 1 140 ? -14.773 22.281 2.244 1 74.19 140 GLU B CA 1
ATOM 2744 C C . GLU B 1 140 ? -13.305 22.141 1.852 1 74.19 140 GLU B C 1
ATOM 2746 O O . GLU B 1 140 ? -12.953 21.281 1.04 1 74.19 140 GLU B O 1
ATOM 2751 N N . GLY B 1 141 ? -12.461 23 2.398 1 75.69 141 GLY B N 1
ATOM 2752 C CA . GLY B 1 141 ? -11.109 23.062 1.873 1 75.69 141 GLY B CA 1
ATOM 2753 C C . GLY B 1 141 ? -10.102 22.297 2.725 1 75.69 141 GLY B C 1
ATOM 2754 O O . GLY B 1 141 ? -8.938 22.172 2.348 1 75.69 141 GLY B O 1
ATOM 2755 N N . LYS B 1 142 ? -10.602 21.656 3.744 1 89.56 142 LYS B N 1
ATOM 2756 C CA . LYS B 1 142 ? -9.531 21.141 4.598 1 89.56 142 LYS B CA 1
ATOM 2757 C C . LYS B 1 142 ? -9.32 19.641 4.379 1 89.56 142 LYS B C 1
ATOM 2759 O O . LYS B 1 142 ? -8.266 19.109 4.73 1 89.56 142 LYS B O 1
ATOM 2764 N N . TYR B 1 143 ? -10.297 19.016 3.699 1 96.69 143 TYR B N 1
ATOM 2765 C CA . TYR B 1 143 ? -10.148 17.578 3.506 1 96.69 143 TYR B CA 1
ATOM 2766 C C . TYR B 1 143 ? -9.75 17.266 2.07 1 96.69 143 TYR B C 1
ATOM 2768 O O . TYR B 1 143 ? -10.195 17.922 1.133 1 96.69 143 TYR B O 1
ATOM 2776 N N . ILE B 1 144 ? -8.953 16.25 1.915 1 97.81 144 ILE B N 1
ATOM 2777 C CA . ILE B 1 144 ? -8.43 15.945 0.588 1 97.81 144 ILE B CA 1
ATOM 2778 C C . ILE B 1 144 ? -9.414 15.031 -0.149 1 97.81 144 ILE B C 1
ATOM 2780 O O . ILE B 1 144 ? -9.469 15.039 -1.381 1 97.81 144 ILE B O 1
ATOM 2784 N N . VAL B 1 145 ? -10.148 14.211 0.598 1 97.38 145 VAL B N 1
ATOM 2785 C CA . VAL B 1 145 ? -11.188 13.359 0.037 1 97.38 145 VAL B CA 1
ATOM 2786 C C . VAL B 1 145 ? -12.5 13.578 0.794 1 97.38 145 VAL B C 1
ATOM 2788 O O . VAL B 1 145 ? -12.531 13.492 2.023 1 97.38 145 VAL B O 1
ATOM 2791 N N . GLY B 1 146 ? -13.531 13.867 0.079 1 95.25 146 GLY B N 1
ATOM 2792 C CA . GLY B 1 146 ? -14.844 13.961 0.69 1 95.25 146 GLY B CA 1
ATOM 2793 C C . GLY B 1 146 ? -15.008 15.18 1.573 1 95.25 146 GLY B C 1
ATOM 2794 O O . GLY B 1 146 ? -14.305 16.188 1.395 1 95.25 146 GLY B O 1
ATOM 2795 N N . ASN B 1 147 ? -15.961 15.125 2.498 1 94.88 147 ASN B N 1
ATOM 2796 C CA . ASN B 1 147 ? -16.312 16.312 3.264 1 94.88 147 ASN B CA 1
ATOM 2797 C C . ASN B 1 147 ? -16.156 16.094 4.766 1 94.88 147 ASN B C 1
ATOM 2799 O O . ASN B 1 147 ? -16.703 16.844 5.574 1 94.88 147 ASN B O 1
ATOM 2803 N N . LYS B 1 148 ? -15.461 15.062 5.102 1 94.88 148 LYS B N 1
ATOM 2804 C CA . LYS B 1 148 ? -15.172 14.773 6.504 1 94.88 148 LYS B CA 1
ATOM 2805 C C . LYS B 1 148 ? -13.742 14.273 6.68 1 94.88 148 LYS B C 1
ATOM 2807 O O . LYS B 1 148 ? -13.125 13.789 5.727 1 94.88 148 LYS B O 1
ATOM 2812 N N . LEU B 1 149 ? -13.297 14.406 7.934 1 97.06 149 LEU B N 1
ATOM 2813 C CA . LEU B 1 149 ? -11.977 13.898 8.281 1 97.06 149 LEU B CA 1
ATOM 2814 C C . LEU B 1 149 ? -11.867 12.406 7.973 1 97.06 149 LEU B C 1
ATOM 2816 O O . LEU B 1 149 ? -12.781 11.641 8.273 1 97.06 149 LEU B O 1
ATOM 2820 N N . SER B 1 150 ? -10.805 12.047 7.316 1 98.19 150 SER B N 1
ATOM 2821 C CA . SER B 1 150 ? -10.578 10.641 7.008 1 98.19 150 SER B CA 1
ATOM 2822 C C . SER B 1 150 ? -9.102 10.273 7.121 1 98.19 150 SER B C 1
ATOM 2824 O O . SER B 1 150 ? -8.266 11.141 7.391 1 98.19 150 SER B O 1
ATOM 2826 N N . TRP B 1 151 ? -8.766 9.016 6.965 1 98.75 151 TRP B N 1
ATOM 2827 C CA . TRP B 1 151 ? -7.418 8.453 6.922 1 98.75 151 TRP B CA 1
ATOM 2828 C C . TRP B 1 151 ? -6.559 9.172 5.891 1 98.75 151 TRP B C 1
ATOM 2830 O O . TRP B 1 151 ? -5.355 9.352 6.094 1 98.75 151 TRP B O 1
ATOM 2840 N N . ALA B 1 152 ? -7.172 9.68 4.828 1 98.69 152 ALA B N 1
ATOM 2841 C CA . ALA B 1 152 ? -6.434 10.414 3.809 1 98.69 152 ALA B CA 1
ATOM 2842 C C . ALA B 1 152 ? -5.832 11.695 4.387 1 98.69 152 ALA B C 1
ATOM 2844 O O . ALA B 1 152 ? -4.699 12.055 4.062 1 98.69 152 ALA B O 1
ATOM 2845 N N . ASP B 1 153 ? -6.547 12.352 5.223 1 98.5 153 ASP B N 1
ATOM 2846 C CA . ASP B 1 153 ? -6.059 13.594 5.824 1 98.5 153 ASP B CA 1
ATOM 2847 C C . ASP B 1 153 ? -4.914 13.312 6.797 1 98.5 153 ASP B C 1
ATOM 2849 O O . ASP B 1 153 ? -3.986 14.117 6.918 1 98.5 153 ASP B O 1
ATOM 2853 N N . VAL B 1 154 ? -4.953 12.227 7.488 1 98.62 154 VAL B N 1
ATOM 2854 C CA . VAL B 1 154 ? -3.863 11.789 8.352 1 98.62 154 VAL B CA 1
ATOM 2855 C C . VAL B 1 154 ? -2.592 11.602 7.531 1 98.62 154 VAL B C 1
ATOM 2857 O O . VAL B 1 154 ? -1.515 12.055 7.926 1 98.62 154 VAL B O 1
ATOM 2860 N N . SER B 1 155 ? -2.762 10.969 6.395 1 98.19 155 SER B N 1
ATOM 2861 C CA . SER B 1 155 ? -1.636 10.695 5.508 1 98.19 155 SER B CA 1
ATOM 2862 C C . SER B 1 155 ? -1.025 11.992 4.973 1 98.19 155 SER B C 1
ATOM 2864 O O . SER B 1 155 ? 0.198 12.125 4.918 1 98.19 155 SER B O 1
ATOM 2866 N N . VAL B 1 156 ? -1.891 12.906 4.605 1 97.69 156 VAL B N 1
ATOM 2867 C CA . VAL B 1 156 ? -1.418 14.203 4.117 1 97.69 156 VAL B CA 1
ATOM 2868 C C . VAL B 1 156 ? -0.618 14.906 5.215 1 97.69 156 VAL B C 1
ATOM 2870 O O . VAL B 1 156 ? 0.475 15.414 4.961 1 97.69 156 VAL B O 1
ATOM 2873 N N . PHE B 1 157 ? -1.149 14.891 6.371 1 97.75 157 PHE B N 1
ATOM 2874 C CA . PHE B 1 157 ? -0.489 15.578 7.469 1 97.75 157 PHE B CA 1
ATOM 2875 C C . PHE B 1 157 ? 0.895 15 7.723 1 97.75 157 PHE B C 1
ATOM 2877 O O . PHE B 1 157 ? 1.883 15.734 7.789 1 97.75 157 PHE B O 1
ATOM 2884 N N . TYR B 1 158 ? 0.979 13.656 7.906 1 95.38 158 TYR B N 1
ATOM 2885 C CA . TYR B 1 158 ? 2.266 13.117 8.336 1 95.38 158 TYR B CA 1
ATOM 2886 C C . TYR B 1 158 ? 3.312 13.258 7.238 1 95.38 158 TYR B C 1
ATOM 2888 O O . TYR B 1 158 ? 4.504 13.406 7.523 1 95.38 158 TYR B O 1
ATOM 2896 N N . VAL B 1 159 ? 2.857 13.289 5.969 1 96 159 VAL B N 1
ATOM 2897 C CA . VAL B 1 159 ? 3.789 13.5 4.867 1 96 159 VAL B CA 1
ATOM 2898 C C . VAL B 1 159 ? 4.363 14.914 4.934 1 96 159 VAL B C 1
ATOM 2900 O O . VAL B 1 159 ? 5.578 15.102 4.875 1 96 159 VAL B O 1
ATOM 2903 N N . VAL B 1 160 ? 3.461 15.883 5.031 1 96.62 160 VAL B N 1
ATOM 2904 C CA . VAL B 1 160 ? 3.895 17.281 5.043 1 96.62 160 VAL B CA 1
ATOM 2905 C C . VAL B 1 160 ? 4.758 17.547 6.273 1 96.62 160 VAL B C 1
ATOM 2907 O O . VAL B 1 160 ? 5.824 18.156 6.176 1 96.62 160 VAL B O 1
ATOM 2910 N N . ASP B 1 161 ? 4.309 17.031 7.363 1 95.12 161 ASP B N 1
ATOM 2911 C CA . ASP B 1 161 ? 5.066 17.172 8.602 1 95.12 161 ASP B CA 1
ATOM 2912 C C . ASP B 1 161 ? 6.449 16.531 8.477 1 95.12 161 ASP B C 1
ATOM 2914 O O . ASP B 1 161 ? 7.445 17.109 8.914 1 95.12 161 ASP B O 1
ATOM 2918 N N . PHE B 1 162 ? 6.539 15.43 7.887 1 94.62 162 PHE B N 1
ATOM 2919 C CA . PHE B 1 162 ? 7.793 14.703 7.699 1 94.62 162 PHE B CA 1
ATOM 2920 C C . PHE B 1 162 ? 8.719 15.469 6.758 1 94.62 162 PHE B C 1
ATOM 2922 O O . PHE B 1 162 ? 9.922 15.578 7.02 1 94.62 162 PHE B O 1
ATOM 2929 N N . LEU B 1 163 ? 8.164 15.953 5.668 1 96 163 LEU B N 1
ATOM 2930 C CA . LEU B 1 163 ? 8.953 16.703 4.699 1 96 163 LEU B CA 1
ATOM 2931 C C . LEU B 1 163 ? 9.562 17.953 5.344 1 96 163 LEU B C 1
ATOM 2933 O O . LEU B 1 163 ? 10.727 18.281 5.102 1 96 163 LEU B O 1
ATOM 2937 N N . LEU B 1 164 ? 8.766 18.625 6.164 1 94.69 164 LEU B N 1
ATOM 2938 C CA . LEU B 1 164 ? 9.273 19.797 6.883 1 94.69 164 LEU B CA 1
ATOM 2939 C C . LEU B 1 164 ? 10.406 19.391 7.824 1 94.69 164 LEU B C 1
ATOM 2941 O O . LEU B 1 164 ? 11.445 20.062 7.871 1 94.69 164 LEU B O 1
ATOM 2945 N N . PHE B 1 165 ? 10.188 18.328 8.492 1 92.06 165 PHE B N 1
ATOM 2946 C CA . PHE B 1 165 ? 11.18 17.812 9.43 1 92.06 165 PHE B CA 1
ATOM 2947 C C . PHE B 1 165 ? 12.469 17.438 8.703 1 92.06 165 PHE B C 1
ATOM 2949 O O . PHE B 1 165 ? 13.562 17.625 9.242 1 92.06 165 PHE B O 1
ATOM 2956 N N . LYS B 1 166 ? 12.391 17 7.465 1 93.5 166 LYS B N 1
ATOM 2957 C CA . LYS B 1 166 ? 13.539 16.516 6.711 1 93.5 166 LYS B CA 1
ATOM 2958 C C . LYS B 1 166 ? 14.195 17.641 5.914 1 93.5 166 LYS B C 1
ATOM 2960 O O . LYS B 1 166 ? 15.109 17.406 5.125 1 93.5 166 LYS B O 1
ATOM 2965 N N . GLY B 1 167 ? 13.688 18.906 6.062 1 93.81 167 GLY B N 1
ATOM 2966 C CA . GLY B 1 167 ? 14.367 20.062 5.508 1 93.81 167 GLY B CA 1
ATOM 2967 C C . GLY B 1 167 ? 13.828 20.484 4.152 1 93.81 167 GLY B C 1
ATOM 2968 O O . GLY B 1 167 ? 14.484 21.219 3.42 1 93.81 167 GLY B O 1
ATOM 2969 N N . PHE B 1 168 ? 12.625 20 3.795 1 96 168 PHE B N 1
ATOM 2970 C CA . PHE B 1 168 ? 12.047 20.344 2.504 1 96 168 PHE B CA 1
ATOM 2971 C C . PHE B 1 168 ? 11.062 21.5 2.646 1 96 168 PHE B C 1
ATOM 2973 O O . PHE B 1 168 ? 10.133 21.641 1.842 1 96 168 PHE B O 1
ATOM 2980 N N . GLY B 1 169 ? 11.211 22.312 3.635 1 95.31 169 GLY B N 1
ATOM 2981 C CA . GLY B 1 169 ? 10.297 23.391 3.955 1 95.31 169 GLY B CA 1
ATOM 2982 C C . GLY B 1 169 ? 10.117 24.375 2.82 1 95.31 169 GLY B C 1
ATOM 2983 O O . GLY B 1 169 ? 9 24.812 2.531 1 95.31 169 GLY B O 1
ATOM 2984 N N . GLU B 1 170 ? 11.133 24.797 2.191 1 95.25 170 GLU B N 1
ATOM 2985 C CA . GLU B 1 170 ? 11.062 25.766 1.104 1 95.25 170 GLU B CA 1
ATOM 2986 C C . GLU B 1 170 ? 10.156 25.266 -0.02 1 95.25 170 GLU B C 1
ATOM 2988 O O . GLU B 1 170 ? 9.406 26.062 -0.609 1 95.25 170 GLU B O 1
ATOM 2993 N N . LEU B 1 171 ? 10.258 24.031 -0.289 1 95.69 171 LEU B N 1
ATOM 2994 C CA . LEU B 1 171 ? 9.43 23.453 -1.343 1 95.69 171 LEU B CA 1
ATOM 2995 C C . LEU B 1 171 ? 7.977 23.344 -0.899 1 95.69 171 LEU B C 1
ATOM 2997 O O . LEU B 1 171 ? 7.07 23.734 -1.637 1 95.69 171 LEU B O 1
ATOM 3001 N N . VAL B 1 172 ? 7.777 22.875 0.273 1 96.94 172 VAL B N 1
ATOM 3002 C CA . VAL B 1 172 ? 6.445 22.594 0.794 1 96.94 172 VAL B CA 1
ATOM 3003 C C . VAL B 1 172 ? 5.664 23.891 0.953 1 96.94 172 VAL B C 1
ATOM 3005 O O . VAL B 1 172 ? 4.453 23.938 0.722 1 96.94 172 VAL B O 1
ATOM 3008 N N . ASN B 1 173 ? 6.301 24.922 1.314 1 96.12 173 ASN B N 1
ATOM 3009 C CA . ASN B 1 173 ? 5.668 26.203 1.604 1 96.12 173 ASN B CA 1
ATOM 3010 C C . ASN B 1 173 ? 5.035 26.812 0.355 1 96.12 173 ASN B C 1
ATOM 3012 O O . ASN B 1 173 ? 4.219 27.734 0.451 1 96.12 173 ASN B O 1
ATOM 3016 N N . GLN B 1 174 ? 5.348 26.328 -0.821 1 97.5 174 GLN B N 1
ATOM 3017 C CA . GLN B 1 174 ? 4.824 26.844 -2.082 1 97.5 174 GLN B CA 1
ATOM 3018 C C . GLN B 1 174 ? 3.418 26.312 -2.35 1 97.5 174 GLN B C 1
ATOM 3020 O O . GLN B 1 174 ? 2.771 26.719 -3.32 1 97.5 174 GLN B O 1
ATOM 3025 N N . TYR B 1 175 ? 2.898 25.5 -1.473 1 97.88 175 TYR B N 1
ATOM 3026 C CA . TYR B 1 175 ? 1.619 24.828 -1.702 1 97.88 175 TYR B CA 1
ATOM 3027 C C . TYR B 1 175 ? 0.605 25.219 -0.633 1 97.88 175 TYR B C 1
ATOM 3029 O O . TYR B 1 175 ? 0.456 24.531 0.373 1 97.88 175 TYR B O 1
ATOM 3037 N N . PRO B 1 176 ? -0.16 26.266 -0.905 1 96.69 176 PRO B N 1
ATOM 3038 C CA . PRO B 1 176 ? -1.009 26.859 0.133 1 96.69 176 PRO B CA 1
ATOM 3039 C C . PRO B 1 176 ? -2.117 25.906 0.595 1 96.69 176 PRO B C 1
ATOM 3041 O O . PRO B 1 176 ? -2.455 25.875 1.781 1 96.69 176 PRO B O 1
ATOM 3044 N N . ALA B 1 177 ? -2.77 25.172 -0.338 1 96.88 177 ALA B N 1
ATOM 3045 C CA . ALA B 1 177 ? -3.832 24.266 0.072 1 96.88 177 ALA B CA 1
ATOM 3046 C C . ALA B 1 177 ? -3.291 23.172 0.995 1 96.88 177 ALA B C 1
ATOM 3048 O O . ALA B 1 177 ? -3.938 22.797 1.978 1 96.88 177 ALA B O 1
ATOM 3049 N N . LEU B 1 178 ? -2.17 22.703 0.643 1 97.19 178 LEU B N 1
ATOM 3050 C CA . LEU B 1 178 ? -1.523 21.688 1.461 1 97.19 178 LEU B CA 1
ATOM 3051 C C . LEU B 1 178 ? -1.193 22.234 2.848 1 97.19 178 LEU B C 1
ATOM 3053 O O . LEU B 1 178 ? -1.403 21.547 3.854 1 97.19 178 LEU B O 1
ATOM 3057 N N . ASN B 1 179 ? -0.635 23.391 2.869 1 96.38 179 ASN B N 1
ATOM 3058 C CA . ASN B 1 179 ? -0.292 24 4.145 1 96.38 179 ASN B CA 1
ATOM 3059 C C . ASN B 1 179 ? -1.533 24.25 4.996 1 96.38 179 ASN B C 1
ATOM 3061 O O . ASN B 1 179 ? -1.495 24.094 6.219 1 96.38 179 ASN B O 1
ATOM 3065 N N . PHE B 1 180 ? -2.566 24.641 4.375 1 96.25 180 PHE B N 1
ATOM 3066 C CA . PHE B 1 180 ? -3.82 24.828 5.09 1 96.25 180 PHE B CA 1
ATOM 3067 C C . PHE B 1 180 ? -4.332 23.516 5.668 1 96.25 180 PHE B C 1
ATOM 3069 O O . PHE B 1 180 ? -4.762 23.469 6.82 1 96.25 180 PHE B O 1
ATOM 3076 N N . ALA B 1 181 ? -4.32 22.453 4.836 1 96.75 181 ALA B N 1
ATOM 3077 C CA . ALA B 1 181 ? -4.754 21.141 5.305 1 96.75 181 ALA B CA 1
ATOM 3078 C C . ALA B 1 181 ? -3.928 20.688 6.512 1 96.75 181 ALA B C 1
ATOM 3080 O O . ALA B 1 181 ? -4.477 20.172 7.492 1 96.75 181 ALA B O 1
ATOM 3081 N N . LYS B 1 182 ? -2.65 20.875 6.41 1 96.94 182 LYS B N 1
ATOM 3082 C CA . LYS B 1 182 ? -1.752 20.516 7.504 1 96.94 182 LYS B CA 1
ATOM 3083 C C . LYS B 1 182 ? -2.1 21.281 8.773 1 96.94 182 LYS B C 1
ATOM 3085 O O . LYS B 1 182 ? -2.236 20.688 9.844 1 96.94 182 LYS B O 1
ATOM 3090 N N . SER B 1 183 ? -2.193 22.562 8.688 1 96.31 183 SER B N 1
ATOM 3091 C CA . SER B 1 183 ? -2.482 23.422 9.844 1 96.31 183 SER B CA 1
ATOM 3092 C C . SER B 1 183 ? -3.84 23.078 10.453 1 96.31 183 SER B C 1
ATOM 3094 O O . SER B 1 183 ? -4 23.109 11.672 1 96.31 183 SER B O 1
ATOM 3096 N N . SER B 1 184 ? -4.824 22.812 9.609 1 96.31 184 SER B N 1
ATOM 3097 C CA . SER B 1 184 ? -6.152 22.422 10.078 1 96.31 184 SER B CA 1
ATOM 3098 C C . SER B 1 184 ? -6.105 21.141 10.891 1 96.31 184 SER B C 1
ATOM 3100 O O . SER B 1 184 ? -6.742 21.031 11.938 1 96.31 184 SER B O 1
ATOM 3102 N N . PHE B 1 185 ? -5.406 20.156 10.398 1 97.44 185 PHE B N 1
ATOM 3103 C CA . PHE B 1 185 ? -5.277 18.891 11.109 1 97.44 185 PHE B CA 1
ATOM 3104 C C . PHE B 1 185 ? -4.543 19.078 12.43 1 97.44 185 PHE B C 1
ATOM 3106 O O . PHE B 1 185 ? -4.938 18.516 13.453 1 97.44 185 PHE B O 1
ATOM 3113 N N . GLU B 1 186 ? -3.514 19.875 12.453 1 95.56 186 GLU B N 1
ATOM 3114 C CA . GLU B 1 186 ? -2.693 20.141 13.625 1 95.56 186 GLU B CA 1
ATOM 3115 C C . GLU B 1 186 ? -3.502 20.844 14.719 1 95.56 186 GLU B C 1
ATOM 3117 O O . GLU B 1 186 ? -3.182 20.75 15.898 1 95.56 186 GLU B O 1
ATOM 3122 N N . SER B 1 187 ? -4.484 21.547 14.312 1 96.31 187 SER B N 1
ATOM 3123 C CA . SER B 1 187 ? -5.273 22.328 15.25 1 96.31 187 SER B CA 1
ATOM 3124 C C . SER B 1 187 ? -6.242 21.453 16.047 1 96.31 187 SER B C 1
ATOM 3126 O O . SER B 1 187 ? -6.832 21.906 17.031 1 96.31 187 SER B O 1
ATOM 3128 N N . ILE B 1 188 ? -6.477 20.25 15.602 1 97.19 188 ILE B N 1
ATOM 3129 C CA . ILE B 1 188 ? -7.273 19.328 16.406 1 97.19 188 ILE B CA 1
ATOM 3130 C C . ILE B 1 188 ? -6.625 19.141 17.781 1 97.19 188 ILE B C 1
ATOM 3132 O O . ILE B 1 188 ? -5.465 18.734 17.875 1 97.19 188 ILE B O 1
ATOM 3136 N N . PRO B 1 189 ? -7.32 19.359 18.812 1 97.5 189 PRO B N 1
ATOM 3137 C CA . PRO B 1 189 ? -6.695 19.453 20.125 1 97.5 189 PRO B CA 1
ATOM 3138 C C . PRO B 1 189 ? -5.883 18.219 20.5 1 97.5 189 PRO B C 1
ATOM 3140 O O . PRO B 1 189 ? -4.734 18.328 20.938 1 97.5 189 PRO B O 1
ATOM 3143 N N . VAL B 1 190 ? -6.379 17.047 20.328 1 97.06 190 VAL B N 1
ATOM 3144 C CA . VAL B 1 190 ? -5.688 15.828 20.734 1 97.06 190 VAL B CA 1
ATOM 3145 C C . VAL B 1 190 ? -4.426 15.641 19.891 1 97.06 190 VAL B C 1
ATOM 3147 O O . VAL B 1 190 ? -3.424 15.102 20.375 1 97.06 190 VAL B O 1
ATOM 3150 N N . ILE B 1 191 ? -4.473 16.062 18.641 1 97.12 191 ILE B N 1
ATOM 3151 C CA . ILE B 1 191 ? -3.309 15.984 17.766 1 97.12 191 ILE B CA 1
ATOM 3152 C C . ILE B 1 191 ? -2.262 17 18.203 1 97.12 191 ILE B C 1
ATOM 3154 O O . ILE B 1 191 ? -1.071 16.688 18.281 1 97.12 191 ILE B O 1
ATOM 3158 N N . ASN B 1 192 ? -2.709 18.188 18.453 1 95.81 192 ASN B N 1
ATOM 3159 C CA . ASN B 1 192 ? -1.8 19.219 18.922 1 95.81 192 ASN B CA 1
ATOM 3160 C C . ASN B 1 192 ? -1.068 18.797 20.188 1 95.81 192 ASN B C 1
ATOM 3162 O O . ASN B 1 192 ? 0.146 18.969 20.312 1 95.81 192 ASN B O 1
ATOM 3166 N N . ASP B 1 193 ? -1.787 18.219 21.125 1 95.5 193 ASP B N 1
ATOM 3167 C CA . ASP B 1 193 ? -1.196 17.719 22.359 1 95.5 193 ASP B CA 1
ATOM 3168 C C . ASP B 1 193 ? -0.154 16.641 22.078 1 95.5 193 ASP B C 1
ATOM 3170 O O . ASP B 1 193 ? 0.93 16.641 22.672 1 95.5 193 ASP B O 1
ATOM 3174 N N . TYR B 1 194 ? -0.513 15.758 21.188 1 94.94 194 TYR B N 1
ATOM 3175 C CA . TYR B 1 194 ? 0.391 14.672 20.812 1 94.94 194 TYR B CA 1
ATOM 3176 C C . TYR B 1 194 ? 1.688 15.219 20.234 1 94.94 194 TYR B C 1
ATOM 3178 O O . TYR B 1 194 ? 2.777 14.758 20.578 1 94.94 194 TYR B O 1
ATOM 3186 N N . LEU B 1 195 ? 1.572 16.219 19.359 1 93.06 195 LEU B N 1
ATOM 3187 C CA . LEU B 1 195 ? 2.73 16.781 18.672 1 93.06 195 LEU B CA 1
ATOM 3188 C C . LEU B 1 195 ? 3.658 17.484 19.656 1 93.06 195 LEU B C 1
ATOM 3190 O O . LEU B 1 195 ? 4.875 17.516 19.453 1 93.06 195 LEU B O 1
ATOM 3194 N N . GLN B 1 196 ? 3.139 17.953 20.719 1 91.06 196 GLN B N 1
ATOM 3195 C CA . GLN B 1 196 ? 3.936 18.625 21.734 1 91.06 196 GLN B CA 1
ATOM 3196 C C . GLN B 1 196 ? 4.691 17.625 22.609 1 91.06 196 GLN B C 1
ATOM 3198 O O . GLN B 1 196 ? 5.758 17.922 23.125 1 91.06 196 GLN B O 1
ATOM 3203 N N . GLN B 1 197 ? 4.117 16.422 22.672 1 87.56 197 GLN B N 1
ATOM 3204 C CA . GLN B 1 197 ? 4.668 15.43 23.594 1 87.56 197 GLN B CA 1
ATOM 3205 C C . GLN B 1 197 ? 5.504 14.391 22.844 1 87.56 197 GLN B C 1
ATOM 3207 O O . GLN B 1 197 ? 6.281 13.656 23.453 1 87.56 197 GLN B O 1
ATOM 3212 N N . ARG B 1 198 ? 5.332 14.398 21.578 1 82.19 198 ARG B N 1
ATOM 3213 C CA . ARG B 1 198 ? 5.953 13.32 20.812 1 82.19 198 ARG B CA 1
ATOM 3214 C C . ARG B 1 198 ? 7.473 13.414 20.859 1 82.19 198 ARG B C 1
ATOM 3216 O O . ARG B 1 198 ? 8.023 14.508 21 1 82.19 198 ARG B O 1
ATOM 3223 N N . ALA B 1 199 ? 8.039 12.18 21.031 1 68.94 199 ALA B N 1
ATOM 3224 C CA . ALA B 1 199 ? 9.492 12.07 21.125 1 68.94 199 ALA B CA 1
ATOM 3225 C C . ALA B 1 199 ? 10.172 12.766 19.953 1 68.94 199 ALA B C 1
ATOM 3227 O O . ALA B 1 199 ? 9.688 12.711 18.812 1 68.94 199 ALA B O 1
ATOM 3228 N N . GLN B 1 200 ? 11 13.641 20.234 1 64.25 200 GLN B N 1
ATOM 3229 C CA . GLN B 1 200 ? 11.781 14.281 19.188 1 64.25 200 GLN B CA 1
ATOM 3230 C C . GLN B 1 200 ? 12.609 13.266 18.422 1 64.25 200 GLN B C 1
ATOM 3232 O O . GLN B 1 200 ? 13.383 12.508 19.016 1 64.25 200 GLN B O 1
ATOM 3237 N N . ASN B 1 201 ? 12.008 12.617 17.5 1 63.19 201 ASN B N 1
ATOM 3238 C CA . ASN B 1 201 ? 12.586 11.523 16.734 1 63.19 201 ASN B CA 1
ATOM 3239 C C . ASN B 1 201 ? 13.922 11.922 16.109 1 63.19 201 ASN B C 1
ATOM 3241 O O . ASN B 1 201 ? 14.18 13.109 15.883 1 63.19 201 ASN B O 1
ATOM 3245 N N . ASN B 1 202 ? 14.977 11 16.25 1 50 202 ASN B N 1
ATOM 3246 C CA . ASN B 1 202 ? 16.297 11.195 15.656 1 50 202 ASN B CA 1
ATOM 3247 C C . ASN B 1 202 ? 16.203 11.391 14.148 1 50 202 ASN B C 1
ATOM 3249 O O . ASN B 1 202 ? 17.141 11.883 13.523 1 50 202 ASN B O 1
ATOM 3253 N N . ASN B 1 203 ? 15.297 10.82 13.477 1 50.22 203 ASN B N 1
ATOM 3254 C CA . ASN B 1 203 ? 15.211 10.875 12.016 1 50.22 203 ASN B CA 1
ATOM 3255 C C . ASN B 1 203 ? 13.773 10.68 11.531 1 50.22 203 ASN B C 1
ATOM 3257 O O . ASN B 1 203 ? 12.969 10.031 12.203 1 50.22 203 ASN B O 1
#

Radius of gyration: 20.53 Å; Cα contacts (8 Å, |Δi|>4): 629; chains: 2; bounding box: 49×54×55 Å

Secondary structure (DSSP, 8-state):
--PPPEEEEESSSTTTHHHHHHHHHTT---EEEEESSPPPHHHHHHSSSS-S-EEEETTEEEESHHHHHHHHHHHTT-S-SSHHHHHHHHHHHHHHHHHHHHHHH--SHHHHHHIIIIIHHHHHHHHHHHHHHHHHHHS-SS-SSTTS--HHHHHHHHHHHHHHHTT-HHHHTT-HHHHHHHHHHHTSHHHHHHHHHS-----/--PPPEEEEESSSTTTHHHHHHHHHTT---EEEEESSPPPHHHHHHSSSS-S-EEEETTEEEESHHHHHHHHHHHTT-S-SSHHHHHHHHHHHHHHHHHHHHHHH--SHHHHHHIIIIIHHHHHHHHHHHHHHHHHHHS-SS-SSTTS--HHHHHHHHHHHHHHHTT-HHHHTT-HHHHHHHHHHHTSHHHHHHHHHS-----

pLDDT: mean 93.47, std 8.35, range [41.97, 98.88]